Protein AF-0000000084353943 (afdb_homodimer)

Solvent-accessible surface area (backbone atoms only — not comparable to full-atom values): 25117 Å² total; per-residue (Å²): 140,75,38,39,34,37,37,43,42,29,21,32,63,48,77,55,89,96,40,76,47,73,42,32,55,53,31,64,50,74,40,44,69,46,35,36,35,33,40,30,44,60,91,87,19,33,60,69,60,51,50,30,36,75,54,54,73,41,78,64,70,38,55,40,37,30,52,70,79,37,76,50,62,83,53,51,70,68,56,35,47,50,44,38,57,49,38,38,16,58,33,43,53,64,55,50,64,56,63,92,35,26,48,52,49,53,29,47,53,57,34,46,74,77,35,78,88,43,75,65,51,54,51,49,44,52,49,39,33,43,76,61,70,32,58,93,40,38,81,32,36,51,88,76,46,52,71,62,53,41,39,42,50,26,51,38,42,25,48,56,55,61,29,54,31,36,43,26,44,31,62,39,74,84,43,55,70,69,54,24,47,53,49,51,50,50,50,45,49,52,28,53,75,65,58,18,18,35,40,34,36,39,76,61,70,89,53,51,85,76,32,76,43,63,35,36,33,52,85,15,32,69,47,64,78,70,76,73,70,79,75,77,70,78,81,127,140,76,38,40,34,36,36,44,43,30,20,31,64,46,75,56,90,94,43,75,46,74,43,33,54,52,28,64,51,73,39,44,68,46,34,36,33,33,40,31,43,60,90,88,17,33,61,68,60,49,49,31,38,76,54,52,72,40,78,64,70,39,56,41,37,30,51,71,80,38,76,50,60,82,53,50,72,70,56,35,48,50,45,37,56,48,36,37,17,58,35,43,52,63,52,50,63,56,62,90,36,28,47,52,52,54,30,49,54,57,33,46,74,76,35,76,85,44,74,65,51,53,52,50,43,52,49,39,34,45,75,60,71,32,58,96,40,39,80,34,36,50,90,76,46,53,70,62,52,41,38,40,48,26,52,39,40,24,48,56,54,61,29,55,32,37,42,27,45,31,62,40,74,85,42,54,69,69,53,24,47,50,50,53,51,50,49,45,49,53,28,54,76,66,59,19,18,34,41,35,37,38,74,59,70,89,53,52,84,74,34,77,43,62,35,36,34,52,85,15,31,67,46,63,78,71,76,75,71,78,74,77,64,76,79,126

Foldseek 3Di:
DAFQKWWFQFWAWDDDPPDIDILAGGETDTHHFLFEEEEAEDPSLCLVVVLCCRLLNDATPDTWMDHRRRTCNPPDPVVSVVCNLAAEFEAEQQLPADQVAFLLRSQQVSVVVPDDRDPVLSVLLCVLCVLLPNNVRRGPGPVVDDLLRSLSSSLSSRPSNPHQEYEYEASCVPHDDVSSLSSLLSSSVVSNVSRHYYYYYHNDPSNRVSGPAYWYGGNNYIDGPPPPPPPPDPPD/DAFQKWWFQFWAWDDDPPDIDILAGGETDTHHFLFEEEEAEDPSLCLVVVLCCRLLNDATPDTWMDHRRRTCNPPDPVVSVVCNLQAEFEAEQQLPADQVAFLLRRQQVSVVSPDDDDPVLSVLLCVLCVLLPNNVRRGPGPVVDDLLRSLSSSLSSRPSNPHQEYEYEASCVPHDDVSSLSSLLSSSVVSNVSRHYYYYYHNDPSNRVSGPAYWYGGNNYIDGPPPPPPPPPPDD

pLDDT: mean 89.92, std 12.71, range [26.61, 98.19]

Radius of gyration: 25.13 Å; Cα contacts (8 Å, |Δi|>4): 933; chains: 2; bounding box: 46×118×63 Å

Secondary structure (DSSP, 8-state):
--EEEEEEEEEEEEEETTEEEEEEEEEEEEEETT-EEEEE--TTSSHHHHHHHHTTSS--SEEEEEETTEE-TT--HHHHHHHHHHHEEEE-SS----TTS-HHHHHHHHHHHHS---HHHHHHHHHHHHHTT-GGGTT--GGG--HHHHHHHHHHHHHTT--SEEEEESTTTTS-HHHHHHHHHHHHHHHHHTT-EEEEEES-GGGGGGSSEEEEEETTEEEE------------/--EEEEEEEEEEEEEETTEEEEEEEEEEEEEETT-EEEEE--TTSSHHHHHHHHTTSS--SEEEEEETTEE-TT--HHHHHHHHHHHEEEE-SS----TTS-HHHHHHHHHHHHS---HHHHHHHHHHHHHTT-GGGTT--GGGS-HHHHHHHHHHHHHTT--SEEEEESTTTTS-HHHHHHHHHHHHHHHHHTT-EEEEEES-GGGGGGSSEEEEEETTEEEE------------

Nearest PDB structures (foldseek):
  5lj9-assembly3_C  TM=9.330E-01  e=2.100E-26  Escherichia coli K-12
  5lil-assembly1_B  TM=8.634E-01  e=3.537E-27  Aggregatibacter actinomycetemcomitans
  5lj7-assembly1_B  TM=8.602E-01  e=9.147E-27  Aggregatibacter actinomycetemcomitans
  7v8i-assembly1_F  TM=8.906E-01  e=1.341E-24  Escherichia coli K-12
  7tch-assembly1_C  TM=8.650E-01  e=1.071E-23  Bacillus subtilis subsp. subtilis str. 168

Structure (mmCIF, N/CA/C/O backbone):
data_AF-0000000084353943-model_v1
#
loop_
_entity.id
_entity.type
_entity.pdbx_description
1 polymer 'Putative hemin import ATP-binding protein HrtA'
#
loop_
_atom_site.group_PDB
_atom_site.id
_atom_site.type_symbol
_atom_site.label_atom_id
_atom_site.label_alt_id
_atom_site.label_comp_id
_atom_site.label_asym_id
_atom_site.label_entity_id
_atom_site.label_seq_id
_atom_site.pdbx_PDB_ins_code
_atom_site.Cartn_x
_atom_site.Cartn_y
_atom_site.Cartn_z
_atom_site.occupancy
_atom_site.B_iso_or_equiv
_atom_site.auth_seq_id
_atom_site.auth_comp_id
_atom_site.auth_asym_id
_atom_site.auth_atom_id
_atom_site.pdbx_PDB_model_num
ATOM 1 N N . MET A 1 1 ? -10.211 31.922 15.648 1 47.41 1 MET A N 1
ATOM 2 C CA . MET A 1 1 ? -10.586 30.672 16.281 1 47.41 1 MET A CA 1
ATOM 3 C C . MET A 1 1 ? -10.781 29.578 15.234 1 47.41 1 MET A C 1
ATOM 5 O O . MET A 1 1 ? -11.367 28.531 15.531 1 47.41 1 MET A O 1
ATOM 9 N N . ASN A 1 2 ? -10.555 29.875 13.844 1 66.56 2 ASN A N 1
ATOM 10 C CA . ASN A 1 2 ? -11.023 29.281 12.594 1 66.56 2 ASN A CA 1
ATOM 11 C C . ASN A 1 2 ? -10.023 28.281 12.039 1 66.56 2 ASN A C 1
ATOM 13 O O . ASN A 1 2 ? -10.023 28 10.836 1 66.56 2 ASN A O 1
ATOM 17 N N . GLY A 1 3 ? -9.172 27.641 12.891 1 87.38 3 GLY A N 1
ATOM 18 C CA . GLY A 1 3 ? -8.156 26.766 12.297 1 87.38 3 GLY A CA 1
ATOM 19 C C . GLY A 1 3 ? -8.648 25.344 12.078 1 87.38 3 GLY A C 1
ATOM 20 O O . GLY A 1 3 ? -9.523 24.875 12.797 1 87.38 3 GLY A O 1
ATOM 21 N N . ILE A 1 4 ? -8.156 24.75 11.055 1 94.31 4 ILE A N 1
ATOM 22 C CA . ILE A 1 4 ? -8.539 23.375 10.734 1 94.31 4 ILE A CA 1
ATOM 23 C C . ILE A 1 4 ? -7.824 22.422 11.688 1 94.31 4 ILE A C 1
ATOM 25 O O . ILE A 1 4 ? -8.398 21.406 12.094 1 94.31 4 ILE A O 1
ATOM 29 N N . ILE A 1 5 ? -6.566 22.75 12.094 1 96.88 5 ILE A N 1
ATOM 30 C CA . ILE A 1 5 ? -5.805 22 13.086 1 96.88 5 ILE A CA 1
ATOM 31 C C . ILE A 1 5 ? -5.207 22.969 14.109 1 96.88 5 ILE A C 1
ATOM 33 O O . ILE A 1 5 ? -4.594 23.969 13.742 1 96.88 5 ILE A O 1
ATOM 37 N N . LYS A 1 6 ? -5.461 22.656 15.383 1 97.12 6 LYS A N 1
ATOM 38 C CA . LYS A 1 6 ? -4.875 23.438 16.469 1 97.12 6 LYS A CA 1
ATOM 39 C C . LYS A 1 6 ? -4.207 22.531 17.5 1 97.12 6 LYS A C 1
ATOM 41 O O . LYS A 1 6 ? -4.84 21.609 18.047 1 97.12 6 LYS A O 1
ATOM 46 N N . LEU A 1 7 ? -2.967 22.719 17.688 1 97.12 7 LEU A N 1
ATOM 47 C CA . LEU A 1 7 ? -2.188 22.031 18.703 1 97.12 7 LEU A CA 1
ATOM 48 C C . LEU A 1 7 ? -1.802 23 19.828 1 97.12 7 LEU A C 1
ATOM 50 O O . LEU A 1 7 ? -1.295 24.094 19.578 1 97.12 7 LEU A O 1
ATOM 54 N N . ASP A 1 8 ? -2.111 22.594 20.984 1 97.25 8 ASP A N 1
ATOM 55 C CA . ASP A 1 8 ? -1.779 23.406 22.156 1 97.25 8 ASP A CA 1
ATOM 56 C C . ASP A 1 8 ? -0.89 22.625 23.125 1 97.25 8 ASP A C 1
ATOM 58 O O . ASP A 1 8 ? -1.362 21.734 23.828 1 97.25 8 ASP A O 1
ATOM 62 N N . ASN A 1 9 ? 0.376 23.016 23.172 1 97.62 9 ASN A N 1
ATOM 63 C CA . ASN A 1 9 ? 1.368 22.469 24.094 1 97.62 9 ASN A CA 1
ATOM 64 C C . ASN A 1 9 ? 1.427 20.953 24.016 1 97.62 9 ASN A C 1
ATOM 66 O O . ASN A 1 9 ? 1.365 20.266 25.031 1 97.62 9 ASN A O 1
ATOM 70 N N . ILE A 1 10 ? 1.582 20.453 22.859 1 97.62 10 ILE A N 1
ATOM 71 C CA . ILE A 1 10 ? 1.599 19.016 22.609 1 97.62 10 ILE A CA 1
ATOM 72 C C . ILE A 1 10 ? 2.961 18.438 23 1 97.62 10 ILE A C 1
ATOM 74 O O . ILE A 1 10 ? 3.998 18.938 22.547 1 97.62 10 ILE A O 1
ATOM 78 N N . SER A 1 11 ? 2.922 17.484 23.844 1 97.75 11 SER A N 1
ATOM 79 C CA . SER A 1 11 ? 4.117 16.703 24.172 1 97.75 11 SER A CA 1
ATOM 80 C C . SER A 1 11 ? 3.908 15.219 23.891 1 97.75 11 SER A C 1
ATOM 82 O O . SER A 1 11 ? 2.781 14.727 23.938 1 97.75 11 SER A O 1
ATOM 84 N N . LYS A 1 12 ? 4.957 14.555 23.531 1 96.62 12 LYS A N 1
ATOM 85 C CA . LYS A 1 12 ? 4.906 13.109 23.328 1 96.62 12 LYS A CA 1
ATOM 86 C C . LYS A 1 12 ? 6.137 12.43 23.906 1 96.62 12 LYS A C 1
ATOM 88 O O . LYS A 1 12 ? 7.266 12.766 23.562 1 96.62 12 LYS A O 1
ATOM 93 N N . VAL A 1 13 ? 5.855 11.531 24.781 1 95.56 13 VAL A N 1
ATOM 94 C CA . VAL A 1 13 ? 6.895 10.742 25.438 1 95.56 13 VAL A CA 1
ATOM 95 C C . VAL A 1 13 ? 6.699 9.266 25.109 1 95.56 13 VAL A C 1
ATOM 97 O O . VAL A 1 13 ? 5.582 8.742 25.188 1 95.56 13 VAL A O 1
ATOM 100 N N . PHE A 1 14 ? 7.746 8.641 24.594 1 91.25 14 PHE A N 1
ATOM 101 C CA . PHE A 1 14 ? 7.727 7.199 24.375 1 91.25 14 PHE A CA 1
ATOM 102 C C . PHE A 1 14 ? 8.508 6.48 25.469 1 91.25 14 PHE A C 1
ATOM 104 O O . PHE A 1 14 ? 9.562 6.957 25.906 1 91.25 14 PHE A O 1
ATOM 111 N N . LEU A 1 15 ? 7.934 5.375 25.859 1 86.75 15 LEU A N 1
ATOM 112 C CA . LEU A 1 15 ? 8.625 4.559 26.844 1 86.75 15 LEU A CA 1
ATOM 113 C C . LEU A 1 15 ? 9.43 3.451 26.172 1 86.75 15 LEU A C 1
ATOM 115 O O . LEU A 1 15 ? 8.938 2.801 25.25 1 86.75 15 LEU A O 1
ATOM 119 N N . ASP A 1 16 ? 10.641 3.396 26.234 1 80.88 16 ASP A N 1
ATOM 120 C CA . ASP A 1 16 ? 11.523 2.328 25.781 1 80.88 16 ASP A CA 1
ATOM 121 C C . ASP A 1 16 ? 12.148 1.587 26.953 1 80.88 16 ASP A C 1
ATOM 123 O O . ASP A 1 16 ? 13.219 1.97 27.438 1 80.88 16 ASP A O 1
ATOM 127 N N . GLY A 1 17 ? 11.586 0.395 27.312 1 79.44 17 GLY A N 1
ATOM 128 C CA . GLY A 1 17 ? 12.031 -0.267 28.531 1 79.44 17 GLY A CA 1
ATOM 129 C C . GLY A 1 17 ? 11.977 0.627 29.75 1 79.44 17 GLY A C 1
ATOM 130 O O . GLY A 1 17 ? 10.914 1.145 30.094 1 79.44 17 GLY A O 1
ATOM 131 N N . ASP A 1 18 ? 13.117 0.86 30.344 1 81.88 18 ASP A N 1
ATOM 132 C CA . ASP A 1 18 ? 13.219 1.665 31.562 1 81.88 18 ASP A CA 1
ATOM 133 C C . ASP A 1 18 ? 13.531 3.123 31.234 1 81.88 18 ASP A C 1
ATOM 135 O O . ASP A 1 18 ? 13.664 3.955 32.125 1 81.88 18 ASP A O 1
ATOM 139 N N . ARG A 1 19 ? 13.602 3.395 29.953 1 87.94 19 ARG A N 1
ATOM 140 C CA . ARG A 1 19 ? 13.93 4.758 29.562 1 87.94 19 ARG A CA 1
ATOM 141 C C . ARG A 1 19 ? 12.75 5.422 28.859 1 87.94 19 ARG A C 1
ATOM 143 O O . ARG A 1 19 ? 11.953 4.75 28.203 1 87.94 19 ARG A O 1
ATOM 150 N N . SER A 1 20 ? 12.57 6.742 29.266 1 91.62 20 SER A N 1
ATOM 151 C CA . SER A 1 20 ? 11.555 7.559 28.609 1 91.62 20 SER A CA 1
ATOM 152 C C . SER A 1 20 ? 12.203 8.594 27.688 1 91.62 20 SER A C 1
ATOM 154 O O . SER A 1 20 ? 13.219 9.195 28.047 1 91.62 20 SER A O 1
ATOM 156 N N . VAL A 1 21 ? 11.766 8.758 26.438 1 91.81 21 VAL A N 1
ATOM 157 C CA . VAL A 1 21 ? 12.273 9.734 25.484 1 91.81 21 VAL A CA 1
ATOM 158 C C . VAL A 1 21 ? 11.156 10.703 25.094 1 91.81 21 VAL A C 1
ATOM 160 O O . VAL A 1 21 ? 10.109 10.289 24.594 1 91.81 21 VAL A O 1
ATOM 163 N N . GLU A 1 22 ? 11.406 11.922 25.406 1 95.06 22 GLU A N 1
ATOM 164 C CA . GLU A 1 22 ? 10.461 12.961 25 1 95.06 22 GLU A CA 1
ATOM 165 C C . GLU A 1 22 ? 10.758 13.453 23.594 1 95.06 22 GLU A C 1
ATOM 167 O O . GLU A 1 22 ? 11.75 14.148 23.359 1 95.06 22 GLU A O 1
ATOM 172 N N . VAL A 1 23 ? 9.898 13.195 22.688 1 95.81 23 VAL A N 1
ATOM 173 C CA . VAL A 1 23 ? 10.125 13.461 21.281 1 95.81 23 VAL A CA 1
ATOM 174 C C . VAL A 1 23 ? 9.57 14.836 20.922 1 95.81 23 VAL A C 1
ATOM 176 O O . VAL A 1 23 ? 10.172 15.562 20.109 1 95.81 23 VAL A O 1
ATOM 179 N N . LEU A 1 24 ? 8.438 15.164 21.422 1 97.69 24 LEU A N 1
ATOM 180 C CA . LEU A 1 24 ? 7.836 16.484 21.266 1 97.69 24 LEU A CA 1
ATOM 181 C C . LEU A 1 24 ? 7.73 17.203 22.594 1 97.69 24 LEU A C 1
ATOM 183 O O . LEU A 1 24 ? 7.316 16.609 23.594 1 97.69 24 LEU A O 1
ATOM 187 N N . LYS A 1 25 ? 8.102 18.469 22.594 1 97.5 25 LYS A N 1
ATOM 188 C CA . LYS A 1 25 ? 8.188 19.25 23.828 1 97.5 25 LYS A CA 1
ATOM 189 C C . LYS A 1 25 ? 7.312 20.5 23.734 1 97.5 25 LYS A C 1
ATOM 191 O O . LYS A 1 25 ? 7.785 21.578 23.359 1 97.5 25 LYS A O 1
ATOM 196 N N . SER A 1 26 ? 6.109 20.359 24.125 1 96.88 26 SER A N 1
ATOM 197 C CA . SER A 1 26 ? 5.156 21.453 24.266 1 96.88 26 SER A CA 1
ATOM 198 C C . SER A 1 26 ? 5.012 22.219 22.953 1 96.88 26 SER A C 1
ATOM 200 O O . SER A 1 26 ? 5.164 23.438 22.922 1 96.88 26 SER A O 1
ATOM 202 N N . VAL A 1 27 ? 4.746 21.531 21.906 1 97.19 27 VAL A N 1
ATOM 203 C CA . VAL A 1 27 ? 4.613 22.109 20.578 1 97.19 27 VAL A CA 1
ATOM 204 C C . VAL A 1 27 ? 3.221 22.719 20.422 1 97.19 27 VAL A C 1
ATOM 206 O O . VAL A 1 27 ? 2.215 22.062 20.703 1 97.19 27 VAL A O 1
ATOM 209 N N . SER A 1 28 ? 3.188 24.016 20.016 1 96.62 28 SER A N 1
ATOM 210 C CA . SER A 1 28 ? 1.934 24.688 19.703 1 96.62 28 SER A CA 1
ATOM 211 C C . SER A 1 28 ? 1.951 25.25 18.281 1 96.62 28 SER A C 1
ATOM 213 O O . SER A 1 28 ? 2.963 25.797 17.828 1 96.62 28 SER A O 1
ATOM 215 N N . MET A 1 29 ? 0.838 25 17.609 1 95.25 29 MET A N 1
ATOM 216 C CA . MET A 1 29 ? 0.703 25.531 16.266 1 95.25 29 MET A CA 1
ATOM 217 C C . MET A 1 29 ? -0.751 25.5 15.805 1 95.25 29 MET A C 1
ATOM 219 O O . MET A 1 29 ? -1.581 24.828 16.422 1 95.25 29 MET A O 1
ATOM 223 N N . GLU A 1 30 ? -0.946 26.25 14.758 1 95.44 30 GLU A N 1
ATOM 224 C CA . GLU A 1 30 ? -2.271 26.281 14.141 1 95.44 30 GLU A CA 1
ATOM 225 C C . GLU A 1 30 ? -2.178 26.297 12.617 1 95.44 30 GLU A C 1
ATOM 227 O O . GLU A 1 30 ? -1.309 26.953 12.047 1 95.44 30 GLU A O 1
ATOM 232 N N . ILE A 1 31 ? -2.998 25.469 12.023 1 96.31 31 ILE A N 1
ATOM 233 C CA . ILE A 1 31 ? -3.164 25.484 10.578 1 96.31 31 ILE A CA 1
ATOM 234 C C . ILE A 1 31 ? -4.516 26.109 10.219 1 96.31 31 ILE A C 1
ATOM 236 O O . ILE A 1 31 ? -5.562 25.594 10.633 1 96.31 31 ILE A O 1
ATOM 240 N N . LYS A 1 32 ? -4.484 27.125 9.414 1 94.31 32 LYS A N 1
ATOM 241 C CA . LYS A 1 32 ? -5.711 27.812 9 1 94.31 32 LYS A CA 1
ATOM 242 C C . LYS A 1 32 ? -6.316 27.141 7.766 1 94.31 32 LYS A C 1
ATOM 244 O O . LYS A 1 32 ? -5.629 26.422 7.047 1 94.31 32 LYS A O 1
ATOM 249 N N . ARG A 1 33 ? -7.59 27.391 7.59 1 92.56 33 ARG A N 1
ATOM 250 C CA . ARG A 1 33 ? -8.242 26.906 6.375 1 92.56 33 ARG A CA 1
ATOM 251 C C . ARG A 1 33 ? -7.586 27.5 5.129 1 92.56 33 ARG A C 1
ATOM 253 O O . ARG A 1 33 ? -7.273 28.688 5.094 1 92.56 33 ARG A O 1
ATOM 260 N N . GLY A 1 34 ? -7.336 26.641 4.176 1 93.75 34 GLY A N 1
ATOM 261 C CA . GLY A 1 34 ? -6.77 27.094 2.914 1 93.75 34 GLY A CA 1
ATOM 262 C C . GLY A 1 34 ? -5.262 27.266 2.963 1 93.75 34 GLY A C 1
ATOM 263 O O . GLY A 1 34 ? -4.641 27.641 1.967 1 93.75 34 GLY A O 1
ATOM 264 N N . GLU A 1 35 ? -4.715 26.922 4.051 1 96.12 35 GLU A N 1
ATOM 265 C CA . GLU A 1 35 ? -3.281 27.141 4.238 1 96.12 35 GLU A CA 1
ATOM 266 C C . GLU A 1 35 ? -2.48 25.891 3.889 1 96.12 35 GLU A C 1
ATOM 268 O O . GLU A 1 35 ? -2.895 24.781 4.207 1 96.12 35 GLU A O 1
ATOM 273 N N . PHE A 1 36 ? -1.392 26.109 3.168 1 97.94 36 PHE A N 1
ATOM 274 C CA . PHE A 1 36 ? -0.398 25.078 2.914 1 97.94 36 PHE A CA 1
ATOM 275 C C . PHE A 1 36 ? 0.886 25.359 3.686 1 97.94 36 PHE A C 1
ATOM 277 O O . PHE A 1 36 ? 1.635 26.281 3.344 1 97.94 36 PHE A O 1
ATOM 284 N N . VAL A 1 37 ? 1.144 24.5 4.699 1 97.44 37 VAL A N 1
ATOM 285 C CA . VAL A 1 37 ? 2.236 24.75 5.633 1 97.44 37 VAL A CA 1
ATOM 286 C C . VAL A 1 37 ? 3.287 23.656 5.508 1 97.44 37 VAL A C 1
ATOM 288 O O . VAL A 1 37 ? 2.947 22.469 5.406 1 97.44 37 VAL A O 1
ATOM 291 N N . ALA A 1 38 ? 4.52 24.031 5.539 1 97.44 38 ALA A N 1
ATOM 292 C CA . ALA A 1 38 ? 5.621 23.062 5.613 1 97.44 38 ALA A CA 1
ATOM 293 C C . ALA A 1 38 ? 6.211 23.016 7.02 1 97.44 38 ALA A C 1
ATOM 295 O O . ALA A 1 38 ? 6.359 24.062 7.672 1 97.44 38 ALA A O 1
ATOM 296 N N . ILE A 1 39 ? 6.469 21.891 7.477 1 96.75 39 ILE A N 1
ATOM 297 C CA . ILE A 1 39 ? 7.246 21.656 8.695 1 96.75 39 ILE A CA 1
ATOM 298 C C . ILE A 1 39 ? 8.594 21.047 8.336 1 96.75 39 ILE A C 1
ATOM 300 O O . ILE A 1 39 ? 8.648 19.938 7.793 1 96.75 39 ILE A O 1
ATOM 304 N N . VAL A 1 40 ? 9.625 21.719 8.719 1 96 40 VAL A N 1
ATOM 305 C CA . VAL A 1 40 ? 10.977 21.312 8.336 1 96 40 VAL A CA 1
ATOM 306 C C . VAL A 1 40 ? 11.789 20.984 9.578 1 96 40 VAL A C 1
ATOM 308 O O . VAL A 1 40 ? 11.562 21.562 10.648 1 96 40 VAL A O 1
ATOM 311 N N . GLY A 1 41 ? 12.695 20.062 9.438 1 91.88 41 GLY A N 1
ATOM 312 C CA . GLY A 1 41 ? 13.586 19.672 10.523 1 91.88 41 GLY A CA 1
ATOM 313 C C . GLY A 1 41 ? 14.453 18.484 10.188 1 91.88 41 GLY A C 1
ATOM 314 O O . GLY A 1 41 ? 14.188 17.766 9.219 1 91.88 41 GLY A O 1
ATOM 315 N N . PRO A 1 42 ? 15.445 18.297 10.953 1 89.44 42 PRO A N 1
ATOM 316 C CA . PRO A 1 42 ? 16.344 17.156 10.695 1 89.44 42 PRO A CA 1
ATOM 317 C C . PRO A 1 42 ? 15.68 15.82 11.008 1 89.44 42 PRO A C 1
ATOM 319 O O . PRO A 1 42 ? 14.594 15.773 11.586 1 89.44 42 PRO A O 1
ATOM 322 N N . SER A 1 43 ? 16.297 14.781 10.461 1 87.31 43 SER A N 1
ATOM 323 C CA . SER A 1 43 ? 15.82 13.438 10.781 1 87.31 43 SER A CA 1
ATOM 324 C C . SER A 1 43 ? 15.781 13.211 12.289 1 87.31 43 SER A C 1
ATOM 326 O O . SER A 1 43 ? 16.703 13.609 13.008 1 87.31 43 SER A O 1
ATOM 328 N N . GLY A 1 44 ? 14.734 12.68 12.766 1 87.12 44 GLY A N 1
ATOM 329 C CA . GLY A 1 44 ? 14.617 12.359 14.172 1 87.12 44 GLY A CA 1
ATOM 330 C C . GLY A 1 44 ? 14.109 13.516 15.016 1 87.12 44 GLY A C 1
ATOM 331 O O . GLY A 1 44 ? 14 13.406 16.234 1 87.12 44 GLY A O 1
ATOM 332 N N . SER A 1 45 ? 13.695 14.562 14.406 1 91.06 45 SER A N 1
ATOM 333 C CA . SER A 1 45 ? 13.297 15.75 15.164 1 91.06 45 SER A CA 1
ATOM 334 C C . SER A 1 45 ? 11.875 15.617 15.703 1 91.06 45 SER A C 1
ATOM 336 O O . SER A 1 45 ? 11.453 16.406 16.547 1 91.06 45 SER A O 1
ATOM 338 N N . GLY A 1 46 ? 11.133 14.656 15.203 1 93 46 GLY A N 1
ATOM 339 C CA . GLY A 1 46 ? 9.773 14.445 15.672 1 93 46 GLY A CA 1
ATOM 340 C C . GLY A 1 46 ? 8.719 14.82 14.648 1 93 46 GLY A C 1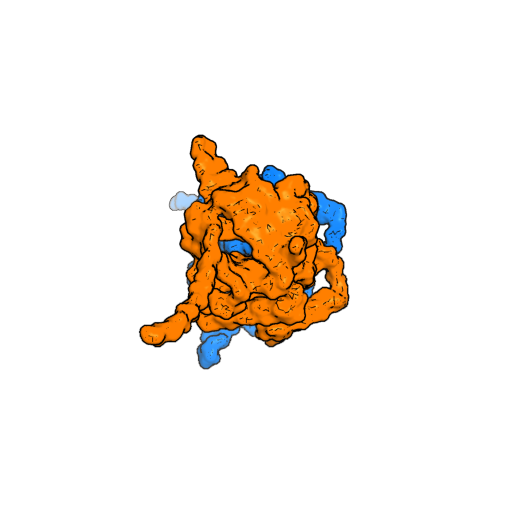
ATOM 341 O O . GLY A 1 46 ? 7.527 14.82 14.953 1 93 46 GLY A O 1
ATOM 342 N N . LYS A 1 47 ? 9.109 15.109 13.438 1 93.94 47 LYS A N 1
ATOM 343 C CA . LYS A 1 47 ? 8.195 15.562 12.398 1 93.94 47 LYS A CA 1
ATOM 344 C C . LYS A 1 47 ? 7.105 14.523 12.141 1 93.94 47 LYS A C 1
ATOM 346 O O . LYS A 1 47 ? 5.918 14.852 12.109 1 93.94 47 LYS A O 1
ATOM 351 N N . SER A 1 48 ? 7.586 13.266 11.953 1 91.88 48 SER A N 1
ATOM 352 C CA . SER A 1 48 ? 6.617 12.211 11.68 1 91.88 48 SER A CA 1
ATOM 353 C C . SER A 1 48 ? 5.707 11.969 12.875 1 91.88 48 SER A C 1
ATOM 355 O O . SER A 1 48 ? 4.516 11.688 12.711 1 91.88 48 SER A O 1
ATOM 357 N N . THR A 1 49 ? 6.215 12.039 14.102 1 93.75 49 THR A N 1
ATOM 358 C CA . THR A 1 49 ? 5.414 11.93 15.312 1 93.75 49 THR A CA 1
ATOM 359 C C . THR A 1 49 ? 4.363 13.031 15.375 1 93.75 49 THR A C 1
ATOM 361 O O . THR A 1 49 ? 3.188 12.766 15.641 1 93.75 49 THR A O 1
ATOM 364 N N . LEU A 1 50 ? 4.828 14.227 15.062 1 96.44 50 LEU A N 1
ATOM 365 C CA . LEU A 1 50 ? 3.916 15.359 15.055 1 96.44 50 LEU A CA 1
ATOM 366 C C . LEU A 1 50 ? 2.826 15.18 14.008 1 96.44 50 LEU A C 1
ATOM 368 O O . LEU A 1 50 ? 1.644 15.383 14.289 1 96.44 50 LEU A O 1
ATOM 372 N N . LEU A 1 51 ? 3.203 14.773 12.812 1 95.94 51 LEU A N 1
ATOM 373 C CA . LEU A 1 51 ? 2.246 14.547 11.734 1 95.94 51 LEU A CA 1
ATOM 374 C C . LEU A 1 51 ? 1.241 13.461 12.117 1 95.94 51 LEU A C 1
ATOM 376 O O . LEU A 1 51 ? 0.05 13.578 11.82 1 95.94 51 LEU A O 1
ATOM 380 N N . SER A 1 52 ? 1.703 12.461 12.758 1 94 52 SER A N 1
ATOM 381 C CA . SER A 1 52 ? 0.828 11.383 13.203 1 94 52 SER A CA 1
ATOM 382 C C . SER A 1 52 ? -0.186 11.875 14.227 1 94 52 SER A C 1
ATOM 384 O O . SER A 1 52 ? -1.334 11.422 14.234 1 94 52 SER A O 1
ATOM 386 N N . ILE A 1 53 ? 0.229 12.719 15.086 1 95.06 53 ILE A N 1
ATOM 387 C CA . ILE A 1 53 ? -0.673 13.305 16.078 1 95.06 53 ILE A CA 1
ATOM 388 C C . ILE A 1 53 ? -1.702 14.188 15.375 1 95.06 53 ILE A C 1
ATOM 390 O O . ILE A 1 53 ? -2.904 14.078 15.625 1 95.06 53 ILE A O 1
ATOM 394 N N . MET A 1 54 ? -1.231 14.984 14.422 1 96.12 54 MET A N 1
ATOM 395 C CA . MET A 1 54 ? -2.133 15.82 13.641 1 96.12 54 MET A CA 1
ATOM 396 C C . MET A 1 54 ? -3.135 14.977 12.867 1 96.12 54 MET A C 1
ATOM 398 O O . MET A 1 54 ? -4.27 15.398 12.633 1 96.12 54 MET A O 1
ATOM 402 N N . GLY A 1 55 ? -2.686 13.844 12.5 1 95.19 55 GLY A N 1
ATOM 403 C CA . GLY A 1 55 ? -3.502 12.953 11.688 1 95.19 55 GLY A CA 1
ATOM 404 C C . GLY A 1 55 ? -4.395 12.047 12.516 1 95.19 55 GLY A C 1
ATOM 405 O O . GLY A 1 55 ? -5.039 11.148 11.984 1 95.19 55 GLY A O 1
ATOM 406 N N . ALA A 1 56 ? -4.332 12.203 13.844 1 94 56 ALA A N 1
ATOM 407 C CA . ALA A 1 56 ? -5.125 11.383 14.75 1 94 56 ALA A CA 1
ATOM 408 C C . ALA A 1 56 ? -4.691 9.922 14.695 1 94 56 ALA A C 1
ATOM 410 O O . ALA A 1 56 ? -5.516 9.016 14.852 1 94 56 ALA A O 1
ATOM 411 N N . LEU A 1 57 ? -3.516 9.711 14.367 1 91.31 57 LEU A N 1
ATOM 412 C CA . LEU A 1 57 ? -2.947 8.367 14.336 1 91.31 57 LEU A CA 1
ATOM 413 C C . LEU A 1 57 ? -2.211 8.055 15.633 1 91.31 57 LEU A C 1
ATOM 415 O O . LEU A 1 57 ? -1.955 6.887 15.938 1 91.31 57 LEU A O 1
ATOM 419 N N . LEU A 1 58 ? -1.824 9.047 16.328 1 90.44 58 LEU A N 1
ATOM 420 C CA . LEU A 1 58 ? -1.106 8.945 17.594 1 90.44 58 LEU A CA 1
ATOM 421 C C . LEU A 1 58 ? -1.669 9.93 18.609 1 90.44 58 LEU A C 1
ATOM 423 O O . LEU A 1 58 ? -1.97 11.07 18.281 1 90.44 58 LEU A O 1
ATOM 427 N N . THR A 1 59 ? -1.812 9.453 19.812 1 92.19 59 THR A N 1
ATOM 428 C CA . THR A 1 59 ? -2.275 10.32 20.891 1 92.19 59 THR A CA 1
ATOM 429 C C . THR A 1 59 ? -1.096 10.961 21.625 1 92.19 59 THR A C 1
ATOM 431 O O . THR A 1 59 ? -0.128 10.281 21.969 1 92.19 59 THR A O 1
ATOM 434 N N . PRO A 1 60 ? -1.183 12.234 21.781 1 95.38 60 PRO A N 1
ATOM 435 C CA . PRO A 1 60 ? -0.097 12.883 22.531 1 95.38 60 PRO A CA 1
ATOM 436 C C . PRO A 1 60 ? -0.079 12.492 24 1 95.38 60 PRO A C 1
ATOM 438 O O . PRO A 1 60 ? -1.08 11.992 24.531 1 95.38 60 PRO A O 1
ATOM 441 N N . SER A 1 61 ? 1.102 12.695 24.641 1 95.62 61 SER A N 1
ATOM 442 C CA . SER A 1 61 ? 1.23 12.43 26.078 1 95.62 61 SER A CA 1
ATOM 443 C C . SER A 1 61 ? 0.595 13.531 26.906 1 95.62 61 SER A C 1
ATOM 445 O O . SER A 1 61 ? 0.057 13.273 27.984 1 95.62 61 SER A O 1
ATOM 447 N N . SER A 1 62 ? 0.691 14.695 26.391 1 96.88 62 SER A N 1
ATOM 448 C CA . SER A 1 62 ? 0.047 15.844 27.016 1 96.88 62 SER A CA 1
ATOM 449 C C . SER A 1 62 ? -0.262 16.938 26 1 96.88 62 SER A C 1
ATOM 451 O O . SER A 1 62 ? 0.191 16.875 24.844 1 96.88 62 SER A O 1
ATOM 453 N N . GLY A 1 63 ? -1.079 17.875 26.406 1 97.25 63 GLY A N 1
ATOM 454 C CA . GLY A 1 63 ? -1.54 18.938 25.516 1 97.25 63 GLY A CA 1
ATOM 455 C C . GLY A 1 63 ? -2.922 18.672 24.953 1 97.25 63 GLY A C 1
ATOM 456 O O . GLY A 1 63 ? -3.604 17.734 25.375 1 97.25 63 GLY A O 1
ATOM 457 N N . SER A 1 64 ? -3.299 19.625 24.062 1 96.88 64 SER A N 1
ATOM 458 C CA . SER A 1 64 ? -4.625 19.453 23.469 1 96.88 64 SER A CA 1
ATOM 459 C C . SER A 1 64 ? -4.586 19.672 21.953 1 96.88 64 SER A C 1
ATOM 461 O O . SER A 1 64 ? -3.727 20.391 21.453 1 96.88 64 SER A O 1
ATOM 463 N N . ILE A 1 65 ? -5.543 18.984 21.328 1 95.69 65 ILE A N 1
ATOM 464 C CA . ILE A 1 65 ? -5.605 19.016 19.875 1 95.69 65 ILE A CA 1
ATOM 465 C C . ILE A 1 65 ? -7.051 19.234 19.422 1 95.69 65 ILE A C 1
ATOM 467 O O . ILE A 1 65 ? -7.973 18.641 19.984 1 95.69 65 ILE A O 1
ATOM 471 N N . VAL A 1 66 ? -7.203 20.156 18.5 1 96.06 66 VAL A N 1
ATOM 472 C CA . VAL A 1 66 ? -8.484 20.391 17.844 1 96.06 66 VAL A CA 1
ATOM 473 C C . VAL A 1 66 ? -8.344 20.125 16.344 1 96.06 66 VAL A C 1
ATOM 475 O O . VAL A 1 66 ? -7.43 20.641 15.695 1 96.06 66 VAL A O 1
ATOM 478 N N . LEU A 1 67 ? -9.18 19.266 15.797 1 95.19 67 LEU A N 1
ATOM 479 C CA . LEU A 1 67 ? -9.219 18.922 14.375 1 95.19 67 LEU A CA 1
ATOM 480 C C . LEU A 1 67 ? -10.578 19.266 13.773 1 95.19 67 LEU A C 1
ATOM 482 O O . LEU A 1 67 ? -11.602 18.734 14.219 1 95.19 67 LEU A O 1
ATOM 486 N N . SER A 1 68 ? -10.531 20.125 12.812 1 93.75 68 SER A N 1
ATOM 487 C CA . SER A 1 68 ? -11.75 20.547 12.133 1 93.75 68 SER A CA 1
ATOM 488 C C . SER A 1 68 ? -12.812 20.984 13.133 1 93.75 68 SER A C 1
ATOM 490 O O . SER A 1 68 ? -13.961 20.547 13.07 1 93.75 68 SER A O 1
ATOM 492 N N . GLY A 1 69 ? -12.398 21.656 14.102 1 91.94 69 GLY A N 1
ATOM 493 C CA . GLY A 1 69 ? -13.312 22.266 15.055 1 91.94 69 GLY A CA 1
ATOM 494 C C . GLY A 1 69 ? -13.688 21.328 16.188 1 91.94 69 GLY A C 1
ATOM 495 O O . GLY A 1 69 ? -14.422 21.719 17.109 1 91.94 69 GLY A O 1
ATOM 496 N N . GLN A 1 70 ? -13.203 20.141 16.219 1 92.44 70 GLN A N 1
ATOM 497 C CA . GLN A 1 70 ? -13.508 19.172 17.25 1 92.44 70 GLN A CA 1
ATOM 498 C C . GLN A 1 70 ? -12.281 18.875 18.109 1 92.44 70 GLN A C 1
ATOM 500 O O . GLN A 1 70 ? -11.219 18.531 17.594 1 92.44 70 GLN A O 1
ATOM 505 N N . GLU A 1 71 ? -12.477 19.016 19.391 1 92.94 71 GLU A N 1
ATOM 506 C CA . GLU A 1 71 ? -11.391 18.625 20.281 1 92.94 71 GLU A CA 1
ATOM 507 C C . GLU A 1 71 ? -11.289 17.109 20.391 1 92.94 71 GLU A C 1
ATOM 509 O O . GLU A 1 71 ? -12.258 16.438 20.734 1 92.94 71 GLU A O 1
ATOM 514 N N . VAL A 1 72 ? -10.047 16.609 20.078 1 92.25 72 VAL A N 1
ATOM 515 C CA . VAL A 1 72 ? -9.922 15.164 20.031 1 92.25 72 VAL A CA 1
ATOM 516 C C . VAL A 1 72 ? -8.82 14.703 20.984 1 92.25 72 VAL A C 1
ATOM 518 O O . VAL A 1 72 ? -8.305 13.594 20.859 1 92.25 72 VAL A O 1
ATOM 521 N N . THR A 1 73 ? -8.438 15.477 21.953 1 88.69 73 THR A N 1
ATOM 522 C CA . THR A 1 73 ? -7.352 15.195 22.875 1 88.69 73 THR A CA 1
ATOM 523 C C . THR A 1 73 ? -7.559 13.859 23.578 1 88.69 73 THR A C 1
ATOM 525 O O . THR A 1 73 ? -6.633 13.047 23.672 1 88.69 73 THR A O 1
ATOM 528 N N . ASN A 1 74 ? -8.727 13.562 24.031 1 85.75 74 ASN A N 1
ATOM 529 C CA . ASN A 1 74 ? -9.062 12.328 24.734 1 85.75 74 ASN A CA 1
ATOM 530 C C . ASN A 1 74 ? -10.133 11.531 24 1 85.75 74 ASN A C 1
ATOM 532 O O . ASN A 1 74 ? -10.953 10.859 24.609 1 85.75 74 ASN A O 1
ATOM 536 N N . ALA A 1 75 ? -10.07 11.711 22.734 1 89.75 75 ALA A N 1
ATOM 537 C CA . ALA A 1 75 ? -11.102 11.039 21.938 1 89.75 75 ALA A CA 1
ATOM 538 C C . ALA A 1 75 ? -10.883 9.531 21.922 1 89.75 75 ALA A C 1
ATOM 540 O O . ALA A 1 75 ? -9.742 9.062 21.984 1 89.75 75 ALA A O 1
ATOM 541 N N . ARG A 1 76 ? -12.016 8.852 21.859 1 88 76 ARG A N 1
ATOM 542 C CA . ARG A 1 76 ? -11.977 7.402 21.734 1 88 76 ARG A CA 1
ATOM 543 C C . ARG A 1 76 ? -11.555 6.973 20.344 1 88 76 ARG A C 1
ATOM 545 O O . ARG A 1 76 ? -11.648 7.754 19.391 1 88 76 ARG A O 1
ATOM 552 N N . ALA A 1 77 ? -11.156 5.801 20.234 1 85.88 77 ALA A N 1
ATOM 553 C CA . ALA A 1 77 ? -10.664 5.242 18.984 1 85.88 77 ALA A CA 1
ATOM 554 C C . ALA A 1 77 ? -11.688 5.406 17.859 1 85.88 77 ALA A C 1
ATOM 556 O O . ALA A 1 77 ? -11.328 5.738 16.734 1 85.88 77 ALA A O 1
ATOM 557 N N . ARG A 1 78 ? -12.883 5.199 18.203 1 85.81 78 ARG A N 1
ATOM 558 C CA . ARG A 1 78 ? -13.945 5.285 17.203 1 85.81 78 ARG A CA 1
ATOM 559 C C . ARG A 1 78 ? -14.086 6.711 16.672 1 85.81 78 ARG A C 1
ATOM 561 O O . ARG A 1 78 ? -14.297 6.914 15.484 1 85.81 78 ARG A O 1
ATOM 568 N N . GLN A 1 79 ? -13.953 7.652 17.531 1 90.56 79 GLN A N 1
ATOM 569 C CA . GLN A 1 79 ? -14.039 9.055 17.141 1 90.56 79 GLN A CA 1
ATOM 570 C C . GLN A 1 79 ? -12.852 9.453 16.266 1 90.56 79 GLN A C 1
ATOM 572 O O . GLN A 1 79 ? -13.016 10.156 15.266 1 90.56 79 GLN A O 1
ATOM 577 N N . LEU A 1 80 ? -11.68 9.039 16.688 1 91.5 80 LEU A N 1
ATOM 578 C CA . LEU A 1 80 ? -10.477 9.32 15.898 1 91.5 80 LEU A CA 1
ATOM 579 C C . LEU A 1 80 ? -10.586 8.711 14.508 1 91.5 80 LEU A C 1
ATOM 581 O O . LEU A 1 80 ? -10.195 9.336 13.516 1 91.5 80 LEU A O 1
ATOM 585 N N . LYS A 1 81 ? -11.156 7.582 14.469 1 87.88 81 LYS A N 1
ATOM 586 C CA . LYS A 1 81 ? -11.367 6.906 13.188 1 87.88 81 LYS A CA 1
ATOM 587 C C . LYS A 1 81 ? -12.281 7.723 12.281 1 87.88 81 LYS A C 1
ATOM 589 O O . LYS A 1 81 ? -12.008 7.867 11.086 1 87.88 81 LYS A O 1
ATOM 594 N N . LYS A 1 82 ? -13.273 8.203 12.844 1 89.81 82 LYS A N 1
ATOM 595 C CA . LYS A 1 82 ? -14.227 9 12.078 1 89.81 82 LYS A CA 1
ATOM 596 C C . LYS A 1 82 ? -13.57 10.258 11.516 1 89.81 82 LYS A C 1
ATOM 598 O O . LYS A 1 82 ? -13.773 10.602 10.344 1 89.81 82 LYS A O 1
ATOM 603 N N . ILE A 1 83 ? -12.805 10.844 12.328 1 91.94 83 ILE A N 1
ATOM 604 C CA . ILE A 1 83 ? -12.133 12.062 11.898 1 91.94 83 ILE A CA 1
ATOM 605 C C . ILE A 1 83 ? -11.133 11.742 10.789 1 91.94 83 ILE A C 1
ATOM 607 O O . ILE A 1 83 ? -11.062 12.453 9.781 1 91.94 83 ILE A O 1
ATOM 611 N N . ARG A 1 84 ? -10.414 10.703 10.922 1 90.62 84 ARG A N 1
ATOM 612 C CA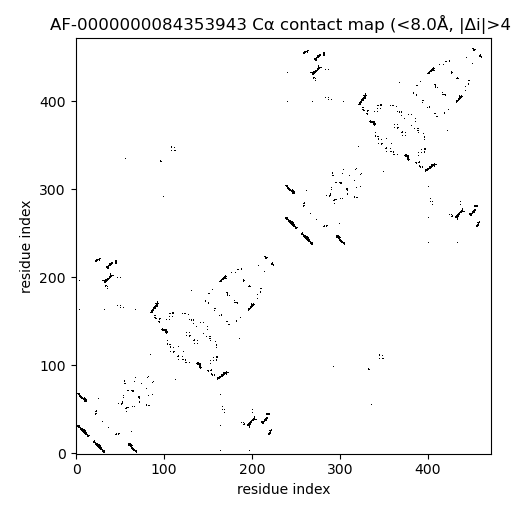 . ARG A 1 84 ? -9.445 10.281 9.922 1 90.62 84 ARG A CA 1
ATOM 613 C C . ARG A 1 84 ? -10.125 9.992 8.586 1 90.62 84 ARG A C 1
ATOM 615 O O . ARG A 1 84 ? -9.617 10.367 7.527 1 90.62 84 ARG A O 1
ATOM 622 N N . LYS A 1 85 ? -11.234 9.438 8.68 1 87.94 85 LYS A N 1
ATOM 623 C CA . LYS A 1 85 ? -11.93 8.977 7.48 1 87.94 85 LYS A CA 1
ATOM 624 C C . LYS A 1 85 ? -12.578 10.141 6.738 1 87.94 85 LYS A C 1
ATOM 626 O O . LYS A 1 85 ? -12.594 10.164 5.504 1 87.94 85 LYS A O 1
ATOM 631 N N . HIS A 1 86 ? -12.984 11.133 7.504 1 91 86 HIS A N 1
ATOM 632 C CA . HIS A 1 86 ? -13.852 12.125 6.879 1 91 86 HIS A CA 1
ATOM 633 C C . HIS A 1 86 ? -13.148 13.469 6.738 1 91 86 HIS A C 1
ATOM 635 O O . HIS A 1 86 ? -13.5 14.273 5.875 1 91 86 HIS A O 1
ATOM 641 N N . LYS A 1 87 ? -12.18 13.656 7.578 1 94.44 87 LYS A N 1
ATOM 642 C CA . LYS A 1 87 ? -11.688 15.031 7.652 1 94.44 87 LYS A CA 1
ATOM 643 C C . LYS A 1 87 ? -10.227 15.125 7.223 1 94.44 87 LYS A C 1
ATOM 645 O O . LYS A 1 87 ? -9.719 16.219 6.969 1 94.44 87 LYS A O 1
ATOM 650 N N . LEU A 1 88 ? -9.602 13.984 7.094 1 95.88 88 LEU A N 1
ATOM 651 C CA . LEU A 1 88 ? -8.164 14.023 6.84 1 95.88 88 LEU A CA 1
ATOM 652 C C . LEU A 1 88 ? -7.809 13.18 5.625 1 95.88 88 LEU A C 1
ATOM 654 O O . LEU A 1 88 ? -8.422 12.133 5.387 1 95.88 88 LEU A O 1
ATOM 658 N N . GLY A 1 89 ? -6.891 13.633 4.828 1 96.06 89 GLY A N 1
ATOM 659 C CA . GLY A 1 89 ? -6.215 12.875 3.785 1 96.06 89 GLY A CA 1
ATOM 660 C C . GLY A 1 89 ? -4.734 12.68 4.051 1 96.06 89 GLY A C 1
ATOM 661 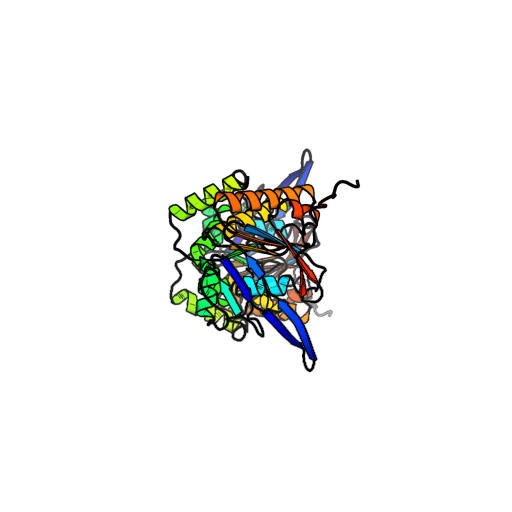O O . GLY A 1 89 ? -4.094 13.531 4.68 1 96.06 89 GLY A O 1
ATOM 662 N N . PHE A 1 90 ? -4.234 11.617 3.5 1 95.94 90 PHE A N 1
ATOM 663 C CA . PHE A 1 90 ? -2.852 11.281 3.824 1 95.94 90 PHE A CA 1
ATOM 664 C C . PHE A 1 90 ? -2.049 11.008 2.559 1 95.94 90 PHE A C 1
ATOM 666 O O . PHE A 1 90 ? -2.547 10.375 1.626 1 95.94 90 PHE A O 1
ATOM 673 N N . ILE A 1 91 ? -0.87 11.508 2.617 1 95.94 91 ILE A N 1
ATOM 674 C CA . ILE A 1 91 ? 0.145 11.203 1.615 1 95.94 91 ILE A CA 1
ATOM 675 C C . ILE A 1 91 ? 1.439 10.773 2.303 1 95.94 91 ILE A C 1
ATOM 677 O O . ILE A 1 91 ? 1.93 11.461 3.201 1 95.94 91 ILE A O 1
ATOM 681 N N . PHE A 1 92 ? 1.966 9.648 1.874 1 92.75 92 PHE A N 1
ATOM 682 C CA . PHE A 1 92 ? 3.174 9.117 2.494 1 92.75 92 PHE A CA 1
ATOM 683 C C . PHE A 1 92 ? 4.336 9.133 1.51 1 92.75 92 PHE A C 1
ATOM 685 O O . PHE A 1 92 ? 4.141 9.336 0.311 1 92.75 92 PHE A O 1
ATOM 692 N N . GLN A 1 93 ? 5.453 8.93 2.148 1 87.81 93 GLN A N 1
ATOM 693 C CA . GLN A 1 93 ? 6.652 8.852 1.326 1 87.81 93 GLN A CA 1
ATOM 694 C C . GLN A 1 93 ? 6.531 7.746 0.278 1 87.81 93 GLN A C 1
ATOM 696 O O . GLN A 1 93 ? 6.859 7.953 -0.891 1 87.81 93 GLN A O 1
ATOM 701 N N . THR A 1 94 ? 6.098 6.625 0.73 1 89.38 94 THR A N 1
ATOM 702 C CA . THR A 1 94 ? 5.711 5.57 -0.202 1 89.38 94 THR A CA 1
ATOM 703 C C . THR A 1 94 ? 4.219 5.641 -0.507 1 89.38 94 THR A C 1
ATOM 705 O O . THR A 1 94 ? 3.398 5.77 0.404 1 89.38 94 THR A O 1
ATOM 708 N N . ALA A 1 95 ? 3.877 5.535 -1.783 1 91.19 95 ALA A N 1
ATOM 709 C CA . ALA A 1 95 ? 2.494 5.75 -2.201 1 91.19 95 ALA A CA 1
ATOM 710 C C . ALA A 1 95 ? 1.584 4.648 -1.67 1 91.19 95 ALA A C 1
ATOM 712 O O . ALA A 1 95 ? 0.376 4.848 -1.526 1 91.19 95 ALA A O 1
ATOM 713 N N . HIS A 1 96 ? 2.104 3.49 -1.383 1 90.75 96 HIS A N 1
ATOM 714 C CA . HIS A 1 96 ? 1.351 2.357 -0.852 1 90.75 96 HIS A CA 1
ATOM 715 C C . HIS A 1 96 ? 0.187 1.992 -1.767 1 90.75 96 HIS A C 1
ATOM 717 O O . HIS A 1 96 ? -0.937 1.792 -1.299 1 90.75 96 HIS A O 1
ATOM 723 N N . LEU A 1 97 ? 0.436 1.985 -2.994 1 93.19 97 LEU A N 1
ATOM 724 C CA . LEU A 1 97 ? -0.574 1.579 -3.965 1 93.19 97 LEU A CA 1
ATOM 725 C C . LEU A 1 97 ? -0.696 0.06 -4.02 1 93.19 97 LEU A C 1
ATOM 727 O O . LEU A 1 97 ? 0.295 -0.652 -3.844 1 93.19 97 LEU A O 1
ATOM 731 N N . ILE A 1 98 ? -1.837 -0.372 -4.297 1 89.44 98 ILE A N 1
ATOM 732 C CA . ILE A 1 98 ? -2.096 -1.801 -4.434 1 89.44 98 ILE A CA 1
ATOM 733 C C . ILE A 1 98 ? -1.753 -2.254 -5.852 1 89.44 98 ILE A C 1
ATOM 735 O O . ILE A 1 98 ? -2.381 -1.818 -6.816 1 89.44 98 ILE A O 1
ATOM 739 N N . PRO A 1 99 ? -0.896 -3.172 -6.059 1 88.12 99 PRO A N 1
ATOM 740 C CA . PRO A 1 99 ? -0.281 -3.465 -7.355 1 88.12 99 PRO A CA 1
ATOM 741 C C . PRO A 1 99 ? -1.295 -3.939 -8.398 1 88.12 99 PRO A C 1
ATOM 743 O O . PRO A 1 99 ? -1.116 -3.697 -9.594 1 88.12 99 PRO A O 1
ATOM 746 N N . TYR A 1 100 ? -2.34 -4.617 -8.031 1 87.94 100 TYR A N 1
ATOM 747 C CA . TYR A 1 100 ? -3.219 -5.211 -9.031 1 87.94 100 TYR A CA 1
ATOM 748 C C . TYR A 1 100 ? -4.402 -4.297 -9.336 1 87.94 100 TYR A C 1
ATOM 750 O O . TYR A 1 100 ? -5.254 -4.625 -10.164 1 87.94 100 TYR A O 1
ATOM 758 N N . LEU A 1 101 ? -4.434 -3.15 -8.75 1 90.75 101 LEU A N 1
ATOM 759 C CA . LEU A 1 101 ? -5.496 -2.188 -9.016 1 90.75 101 LEU A CA 1
ATOM 760 C C . LEU A 1 101 ? -5.027 -1.113 -9.992 1 90.75 101 LEU A C 1
ATOM 762 O O . LEU A 1 101 ? -3.861 -0.708 -9.961 1 90.75 101 LEU A O 1
ATOM 766 N N . THR A 1 102 ? -5.977 -0.705 -10.805 1 93.5 102 THR A N 1
ATOM 767 C CA . THR A 1 102 ? -5.699 0.438 -11.664 1 93.5 102 THR A CA 1
ATOM 768 C C . THR A 1 102 ? -5.711 1.737 -10.867 1 93.5 102 THR A C 1
ATOM 770 O O . THR A 1 102 ? -6.129 1.752 -9.703 1 93.5 102 THR A O 1
ATOM 773 N N . VAL A 1 103 ? -5.285 2.777 -11.508 1 96.44 103 VAL A N 1
ATOM 774 C CA . VAL A 1 103 ? -5.301 4.094 -10.883 1 96.44 103 VAL A CA 1
ATOM 775 C C . VAL A 1 103 ? -6.719 4.441 -10.438 1 96.44 103 VAL A C 1
ATOM 777 O O . VAL A 1 103 ? -6.938 4.852 -9.297 1 96.44 103 VAL A O 1
ATOM 780 N N . GLN A 1 104 ? -7.637 4.266 -11.328 1 95 104 GLN A N 1
ATOM 781 C CA . GLN A 1 104 ? -9.023 4.566 -10.992 1 95 104 GLN A CA 1
ATOM 782 C C . GLN A 1 104 ? -9.508 3.719 -9.82 1 95 104 GLN A C 1
ATOM 784 O O . GLN A 1 104 ? -10.172 4.223 -8.914 1 95 104 GLN A O 1
ATOM 789 N N . GLU A 1 105 ? -9.148 2.482 -9.836 1 90.94 105 GLU A N 1
ATOM 790 C CA . GLU A 1 105 ? -9.586 1.565 -8.789 1 90.94 105 GLU A CA 1
ATOM 791 C C . GLU A 1 105 ? -8.969 1.93 -7.441 1 90.94 105 GLU A C 1
ATOM 793 O O . GLU A 1 105 ? -9.602 1.76 -6.395 1 90.94 105 GLU A O 1
ATOM 798 N N . GLN A 1 106 ? -7.773 2.379 -7.488 1 93 106 GLN A N 1
ATOM 799 C CA . GLN A 1 106 ? -7.129 2.854 -6.266 1 93 106 GLN A CA 1
ATOM 800 C C . GLN A 1 106 ? -7.969 3.932 -5.586 1 93 106 GLN A C 1
ATOM 802 O O . GLN A 1 106 ? -8.156 3.9 -4.367 1 93 106 GLN A O 1
ATOM 807 N N . LEU A 1 107 ? -8.422 4.863 -6.379 1 94.06 107 LEU A N 1
ATOM 808 C CA . LEU A 1 107 ? -9.172 6 -5.848 1 94.06 107 LEU A CA 1
ATOM 809 C C . LEU A 1 107 ? -10.547 5.566 -5.363 1 94.06 107 LEU A C 1
ATOM 811 O O . LEU A 1 107 ? -10.984 5.965 -4.277 1 94.06 107 LEU A O 1
ATOM 815 N N . LEU A 1 108 ? -11.164 4.715 -6.102 1 90.56 108 LEU A N 1
ATOM 816 C CA . LEU A 1 108 ? -12.523 4.301 -5.766 1 90.56 108 LEU A CA 1
ATOM 817 C C . LEU A 1 108 ? -12.531 3.438 -4.508 1 90.56 108 LEU A C 1
ATOM 819 O O . LEU A 1 108 ? -13.508 3.453 -3.748 1 90.56 108 LEU A O 1
ATOM 823 N N . LEU A 1 109 ? -11.461 2.76 -4.316 1 87.81 109 LEU A N 1
ATOM 824 C CA . LEU A 1 109 ? -11.359 1.936 -3.117 1 87.81 109 LEU A CA 1
ATOM 825 C C . LEU A 1 109 ? -11.406 2.797 -1.858 1 87.81 109 LEU A C 1
ATOM 827 O O . LEU A 1 109 ? -12.031 2.416 -0.865 1 87.81 109 LEU A O 1
ATOM 831 N N . VAL A 1 110 ? -10.742 3.92 -1.885 1 86.25 110 VAL A N 1
ATOM 832 C CA . VAL A 1 110 ? -10.711 4.828 -0.743 1 86.25 110 VAL A CA 1
ATOM 833 C C . VAL A 1 110 ? -12.102 5.418 -0.509 1 86.25 110 VAL A C 1
ATOM 835 O O . VAL A 1 110 ? -12.516 5.605 0.637 1 86.25 110 VAL A O 1
ATOM 838 N N . ALA A 1 111 ? -12.75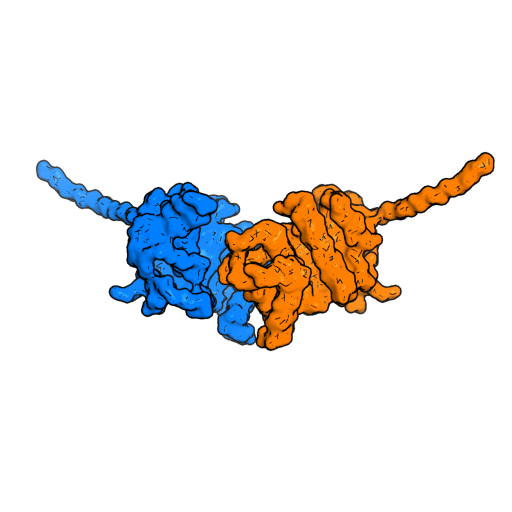8 5.719 -1.61 1 84.62 111 ALA A N 1
ATOM 839 C CA . ALA A 1 111 ? -14.109 6.246 -1.479 1 84.62 111 ALA A CA 1
ATOM 840 C C . ALA A 1 111 ? -15.008 5.27 -0.729 1 84.62 111 ALA A C 1
ATOM 842 O O . ALA A 1 111 ? -15.93 5.68 -0.019 1 84.62 111 ALA A O 1
ATOM 843 N N . GLU A 1 112 ? -14.688 4.043 -0.896 1 80.56 112 GLU A N 1
ATOM 844 C CA . GLU A 1 112 ? -15.523 3 -0.304 1 80.56 112 GLU A CA 1
ATOM 845 C C . GLU A 1 112 ? -15.328 2.932 1.208 1 80.56 112 GLU A C 1
ATOM 847 O O . GLU A 1 112 ? -16.141 2.342 1.916 1 80.56 112 GLU A O 1
ATOM 852 N N . ILE A 1 113 ? -14.281 3.48 1.672 1 74.75 113 ILE A N 1
ATOM 853 C CA . ILE A 1 113 ? -14.047 3.543 3.111 1 74.75 113 ILE A CA 1
ATOM 854 C C . ILE A 1 113 ? -15.125 4.406 3.77 1 74.75 113 ILE A C 1
ATOM 856 O O . ILE A 1 113 ? -15.547 4.129 4.891 1 74.75 113 ILE A O 1
ATOM 860 N N . VAL A 1 114 ? -15.562 5.426 3.139 1 69.94 114 VAL A N 1
ATOM 861 C CA . VAL A 1 114 ? -16.484 6.387 3.734 1 69.94 114 VAL A CA 1
ATOM 862 C C . VAL A 1 114 ? -17.875 6.203 3.143 1 69.94 114 VAL A C 1
ATOM 864 O O . VAL A 1 114 ? -18.875 6.5 3.799 1 69.94 114 VAL A O 1
ATOM 867 N N . SER A 1 115 ? -17.922 5.844 1.876 1 68.31 115 SER A N 1
ATOM 868 C CA . SER A 1 115 ? -19.234 5.793 1.21 1 68.31 115 SER A CA 1
ATOM 869 C C . SER A 1 115 ? -19.281 4.656 0.197 1 68.31 115 SER A C 1
ATOM 871 O O . SER A 1 115 ? -18.25 4.066 -0.143 1 68.31 115 SER A O 1
ATOM 873 N N . LYS A 1 116 ? -20.516 4.293 -0.048 1 64.56 116 LYS A N 1
ATOM 874 C CA . LYS A 1 116 ? -20.688 3.309 -1.11 1 64.56 116 LYS A CA 1
ATOM 875 C C . LYS A 1 116 ? -20.266 3.873 -2.461 1 64.56 116 LYS A C 1
ATOM 877 O O . LYS A 1 116 ? -20.359 5.082 -2.691 1 64.56 116 LYS A O 1
ATOM 882 N N . ARG A 1 117 ? -19.719 2.953 -3.201 1 63.72 117 ARG A N 1
ATOM 883 C CA . ARG A 1 117 ? -19.359 3.307 -4.57 1 63.72 117 ARG A CA 1
ATOM 884 C C . ARG A 1 117 ? -20.594 3.754 -5.355 1 63.72 117 ARG A C 1
ATOM 886 O O . ARG A 1 117 ? -21.594 3.027 -5.434 1 63.72 117 ARG A O 1
ATOM 893 N N . ASP A 1 118 ? -20.578 5.094 -5.652 1 75.94 118 ASP A N 1
ATOM 894 C CA . ASP A 1 118 ? -21.672 5.574 -6.496 1 75.94 118 ASP A CA 1
ATOM 895 C C . ASP A 1 118 ? -21.141 6.375 -7.68 1 75.94 118 ASP A C 1
ATOM 897 O O . ASP A 1 118 ? -19.922 6.484 -7.867 1 75.94 118 ASP A O 1
ATOM 901 N N . ARG A 1 119 ? -21.953 6.645 -8.617 1 83.44 119 ARG A N 1
ATOM 902 C CA . ARG A 1 119 ? -21.609 7.387 -9.828 1 83.44 119 ARG A CA 1
ATOM 903 C C . ARG A 1 119 ? -20.859 8.672 -9.484 1 83.44 119 ARG A C 1
ATOM 905 O O . ARG A 1 119 ? -19.938 9.062 -10.203 1 83.44 119 ARG A O 1
ATOM 912 N N . GLU A 1 120 ? -21.125 9.18 -8.438 1 88.56 120 GLU A N 1
ATOM 913 C CA . GLU A 1 120 ? -20.5 10.43 -8.008 1 88.56 120 GLU A CA 1
ATOM 914 C C . GLU A 1 120 ? -19.031 10.219 -7.684 1 88.56 120 GLU A C 1
ATOM 916 O O . GLU A 1 120 ? -18.188 11.047 -8.039 1 88.56 120 GLU A O 1
ATOM 921 N N . GLN A 1 121 ? -18.719 9.133 -7.137 1 90.5 121 GLN A N 1
ATOM 922 C CA . GLN A 1 121 ? -17.344 8.844 -6.777 1 90.5 121 GLN A CA 1
ATOM 923 C C . GLN A 1 121 ? -16.5 8.562 -8.016 1 90.5 121 GLN A C 1
ATOM 925 O O . GLN A 1 121 ? -15.312 8.914 -8.062 1 90.5 121 GLN A O 1
ATOM 930 N N . ARG A 1 122 ? -17.109 7.98 -9 1 92.38 122 ARG A N 1
ATOM 931 C CA . ARG A 1 122 ? -16.406 7.719 -10.258 1 92.38 122 ARG A CA 1
ATOM 932 C C . ARG A 1 122 ? -16.062 9.023 -10.969 1 92.38 122 ARG A C 1
ATOM 934 O O . ARG A 1 122 ? -14.961 9.172 -11.5 1 92.38 122 ARG A O 1
ATOM 941 N N . GLU A 1 123 ? -16.984 9.859 -10.961 1 94.88 123 GLU A N 1
ATOM 942 C CA . GLU A 1 123 ? -16.75 11.156 -11.594 1 94.88 123 GLU A CA 1
ATOM 943 C C . GLU A 1 123 ? -15.688 11.945 -10.836 1 94.88 123 GLU A C 1
ATOM 945 O O . GLU A 1 123 ? -14.812 12.562 -11.453 1 94.88 123 GLU A O 1
ATOM 950 N N . LYS A 1 124 ? -15.805 11.891 -9.578 1 94.38 124 LYS A N 1
ATOM 951 C CA . LYS A 1 124 ? -14.805 12.57 -8.75 1 94.38 124 LYS A CA 1
ATOM 952 C C . LYS A 1 124 ? -13.406 12.008 -9.016 1 94.38 124 LYS A C 1
ATOM 954 O O . LYS A 1 124 ? -12.453 12.773 -9.18 1 94.38 124 LYS A O 1
ATOM 959 N N . ALA A 1 125 ? -13.344 10.742 -9.078 1 96 125 ALA A N 1
ATOM 960 C CA . ALA A 1 125 ? -12.062 10.086 -9.359 1 96 125 ALA A CA 1
ATOM 961 C C . ALA A 1 125 ? -11.516 10.523 -10.719 1 96 125 ALA A C 1
ATOM 963 O O . ALA A 1 125 ? -10.336 10.859 -10.836 1 96 125 ALA A O 1
ATOM 964 N N . ALA A 1 126 ? -12.367 10.523 -11.648 1 96.5 126 ALA A N 1
ATOM 965 C CA . ALA A 1 126 ? -11.953 10.914 -12.992 1 96.5 126 ALA A CA 1
ATOM 966 C C . ALA A 1 126 ? -11.445 12.352 -13.016 1 96.5 126 ALA A C 1
ATOM 968 O O . ALA A 1 126 ? -10.438 12.648 -13.656 1 96.5 126 ALA A O 1
ATOM 969 N N . HIS A 1 127 ? -12.117 13.188 -12.32 1 96.69 127 HIS A N 1
ATOM 970 C CA . HIS A 1 127 ? -11.719 14.594 -12.258 1 96.69 127 HIS A CA 1
ATOM 971 C C . HIS A 1 127 ? -10.352 14.742 -11.586 1 96.69 127 HIS A C 1
ATOM 973 O O . HIS A 1 127 ? -9.484 15.461 -12.086 1 96.69 127 HIS A O 1
ATOM 979 N N . LEU A 1 128 ? -10.141 14.07 -10.5 1 96.94 128 LEU A N 1
ATOM 980 C CA . LEU A 1 128 ? -8.875 14.133 -9.773 1 96.94 128 LEU A CA 1
ATOM 981 C C . LEU A 1 128 ? -7.738 13.586 -10.625 1 96.94 128 LEU A C 1
ATOM 983 O O . LEU A 1 128 ? -6.652 14.172 -10.68 1 96.94 128 LEU A O 1
ATOM 987 N N . ILE A 1 129 ? -8.039 12.508 -11.289 1 97.94 129 ILE A N 1
ATOM 988 C CA . ILE A 1 129 ? -7.059 11.891 -12.164 1 97.94 129 ILE A CA 1
ATOM 989 C C . ILE A 1 129 ? -6.656 12.867 -13.266 1 97.94 129 ILE A C 1
ATOM 991 O O . ILE A 1 129 ? -5.469 13.039 -13.547 1 97.94 129 ILE A O 1
ATOM 995 N N . ASN A 1 130 ? -7.602 13.461 -13.789 1 97.5 130 ASN A N 1
ATOM 996 C CA . ASN A 1 130 ? -7.355 14.445 -14.836 1 97.5 130 ASN A CA 1
ATOM 997 C 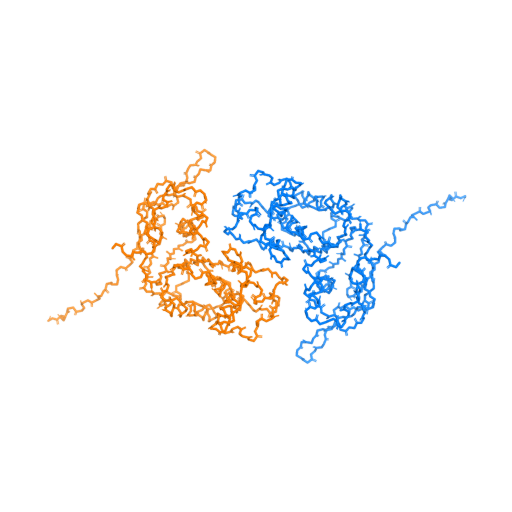C . ASN A 1 130 ? -6.594 15.656 -14.305 1 97.5 130 ASN A C 1
ATOM 999 O O . ASN A 1 130 ? -5.609 16.094 -14.906 1 97.5 130 ASN A O 1
ATOM 1003 N N . ASP A 1 131 ? -6.996 16.188 -13.203 1 96.12 131 ASP A N 1
ATOM 1004 C CA . ASP A 1 131 ? -6.387 17.375 -12.609 1 96.12 131 ASP A CA 1
ATOM 1005 C C . ASP A 1 131 ? -4.914 17.141 -12.297 1 96.12 131 ASP A C 1
ATOM 1007 O O . ASP A 1 131 ? -4.102 18.062 -12.359 1 96.12 131 ASP A O 1
ATOM 1011 N N . LEU A 1 132 ? -4.605 15.93 -12 1 96.5 132 LEU A N 1
ATOM 1012 C CA . LEU A 1 132 ? -3.234 15.609 -11.617 1 96.5 132 LEU A CA 1
ATOM 1013 C C . LEU A 1 132 ? -2.438 15.094 -12.812 1 96.5 132 LEU A C 1
ATOM 1015 O O . LEU A 1 132 ? -1.349 14.539 -12.641 1 96.5 132 LEU A O 1
ATOM 1019 N N . GLY A 1 133 ? -3.012 15.188 -13.969 1 96 133 GLY A N 1
ATOM 1020 C CA . GLY A 1 133 ? -2.303 14.852 -15.188 1 96 133 GLY A CA 1
ATOM 1021 C C . GLY A 1 133 ? -2.141 13.352 -15.383 1 96 133 GLY A C 1
ATOM 1022 O O . GLY A 1 133 ? -1.115 12.898 -15.898 1 96 133 GLY A O 1
ATOM 1023 N N . LEU A 1 134 ? -3.1 12.617 -14.938 1 97.19 134 LEU A N 1
ATOM 1024 C CA . LEU A 1 134 ? -2.988 11.164 -14.969 1 97.19 134 LEU A CA 1
ATOM 1025 C C . LEU A 1 134 ? -4.047 10.555 -15.875 1 97.19 134 LEU A C 1
ATOM 1027 O O . LEU A 1 134 ? -4.281 9.344 -15.836 1 97.19 134 LEU A O 1
ATOM 1031 N N . ALA A 1 135 ? -4.723 11.344 -16.703 1 96.88 135 ALA A N 1
ATOM 1032 C CA . ALA A 1 135 ? -5.809 10.852 -17.547 1 96.88 135 ALA A CA 1
ATOM 1033 C C . ALA A 1 135 ? -5.344 9.695 -18.422 1 96.88 135 ALA A C 1
ATOM 1035 O O . ALA A 1 135 ? -6.055 8.703 -18.594 1 96.88 135 ALA A O 1
ATOM 1036 N N . HIS A 1 136 ? -4.137 9.82 -18.953 1 96.31 136 HIS A N 1
ATOM 1037 C CA . HIS A 1 136 ? -3.594 8.805 -19.844 1 96.31 136 HIS A CA 1
ATOM 1038 C C . HIS A 1 136 ? -3.223 7.539 -19.078 1 96.31 136 HIS A C 1
ATOM 1040 O O . HIS A 1 136 ? -2.91 6.508 -19.688 1 96.31 136 HIS A O 1
ATOM 1046 N N . ARG A 1 137 ? -3.271 7.562 -17.719 1 95.94 137 ARG A N 1
ATOM 1047 C CA . ARG A 1 137 ? -2.873 6.441 -16.875 1 95.94 137 ARG A CA 1
ATOM 1048 C C . ARG A 1 137 ? -4.059 5.91 -16.078 1 95.94 137 ARG A C 1
ATOM 1050 O O . ARG A 1 137 ? -3.887 5.082 -15.18 1 95.94 137 ARG A O 1
ATOM 1057 N N . GLU A 1 138 ? -5.223 6.359 -16.391 1 96 138 GLU A N 1
ATOM 1058 C CA . GLU A 1 138 ? -6.398 6.047 -15.578 1 96 138 GLU A CA 1
ATOM 1059 C C . GLU A 1 138 ? -6.562 4.539 -15.398 1 96 138 GLU A C 1
ATOM 1061 O O . GLU A 1 138 ? -6.918 4.074 -14.312 1 96 138 GLU A O 1
ATOM 1066 N N . ASN A 1 139 ? -6.219 3.773 -16.406 1 93.06 139 ASN A N 1
ATOM 1067 C CA . ASN A 1 139 ? -6.418 2.328 -16.375 1 93.06 139 ASN A CA 1
ATOM 1068 C C . ASN A 1 139 ? -5.102 1.582 -16.203 1 93.06 139 ASN A C 1
ATOM 1070 O O . ASN A 1 139 ? -5.047 0.362 -16.359 1 93.06 139 ASN A O 1
ATOM 1074 N N . SER A 1 140 ? -4.086 2.283 -15.82 1 93.44 140 SER A N 1
ATOM 1075 C CA . SER A 1 140 ? -2.777 1.677 -15.602 1 93.44 140 SER A CA 1
ATOM 1076 C C . SER A 1 140 ? -2.652 1.113 -14.195 1 93.44 140 SER A C 1
ATOM 1078 O O . SER A 1 140 ? -3.299 1.604 -13.266 1 93.44 140 SER A O 1
ATOM 1080 N N . ARG A 1 141 ? -1.836 0.168 -14.156 1 91.94 141 ARG A N 1
ATOM 1081 C CA . ARG A 1 141 ? -1.495 -0.392 -12.852 1 91.94 141 ARG A CA 1
ATOM 1082 C C . ARG A 1 141 ? -0.175 0.175 -12.344 1 91.94 141 ARG A C 1
ATOM 1084 O O . ARG A 1 141 ? 0.464 0.982 -13.016 1 91.94 141 ARG A O 1
ATOM 1091 N N . VAL A 1 142 ? 0.156 -0.26 -11.102 1 91.06 142 VAL A N 1
ATOM 1092 C CA . VAL A 1 142 ? 1.264 0.354 -10.383 1 91.06 142 VAL A CA 1
ATOM 1093 C C . VAL A 1 142 ? 2.561 0.173 -11.164 1 91.06 142 VAL A C 1
ATOM 1095 O O . VAL A 1 142 ? 3.373 1.096 -11.258 1 91.06 142 VAL A O 1
ATOM 1098 N N . ASP A 1 143 ? 2.744 -0.981 -11.797 1 86.38 143 ASP A N 1
ATOM 1099 C CA . ASP A 1 143 ? 3.99 -1.311 -12.477 1 86.38 143 ASP A CA 1
ATOM 1100 C C . ASP A 1 143 ? 4.145 -0.496 -13.766 1 86.38 143 ASP A C 1
ATOM 1102 O O . ASP A 1 143 ? 5.234 -0.428 -14.336 1 86.38 143 ASP A O 1
ATOM 1106 N N . GLN A 1 144 ? 3.146 0.13 -14.156 1 90.69 144 GLN A N 1
ATOM 1107 C CA . GLN A 1 144 ? 3.156 0.914 -15.391 1 90.69 144 GLN A CA 1
ATOM 1108 C C . GLN A 1 144 ? 3.326 2.4 -15.094 1 90.69 144 GLN A C 1
ATOM 1110 O O . GLN A 1 144 ? 3.266 3.23 -16 1 90.69 144 GLN A O 1
ATOM 1115 N N . LEU A 1 145 ? 3.533 2.746 -13.82 1 94.06 145 LEU A N 1
ATOM 1116 C CA . LEU A 1 145 ? 3.625 4.137 -13.383 1 94.06 145 LEU A CA 1
ATOM 1117 C C . LEU A 1 145 ? 5.055 4.492 -13 1 94.06 145 LEU A C 1
ATOM 1119 O O . LEU A 1 145 ? 5.762 3.676 -12.398 1 94.06 145 LEU A O 1
ATOM 1123 N N . SER A 1 146 ? 5.441 5.707 -13.344 1 92.62 146 SER A N 1
ATOM 1124 C CA . SER A 1 146 ? 6.688 6.234 -12.805 1 92.62 146 SER A CA 1
ATOM 1125 C C . SER A 1 146 ? 6.535 6.625 -11.336 1 92.62 146 SER A C 1
ATOM 1127 O O . SER A 1 146 ? 5.422 6.656 -10.812 1 92.62 146 SER A O 1
ATOM 1129 N N . GLY A 1 147 ? 7.648 6.906 -10.688 1 91.88 147 GLY A N 1
ATOM 1130 C CA . GLY A 1 147 ? 7.598 7.359 -9.312 1 91.88 147 GLY A CA 1
ATOM 1131 C C . GLY A 1 147 ? 6.734 8.594 -9.117 1 91.88 147 GLY A C 1
ATOM 1132 O O . GLY A 1 147 ? 5.91 8.641 -8.203 1 91.88 147 GLY A O 1
ATOM 1133 N N . GLY A 1 148 ? 6.949 9.531 -9.977 1 93.69 148 GLY A N 1
ATOM 1134 C CA . GLY A 1 148 ? 6.152 10.742 -9.922 1 93.69 148 GLY A CA 1
ATOM 1135 C C . GLY A 1 148 ? 4.672 10.492 -10.148 1 93.69 148 GLY A C 1
ATOM 1136 O O . GLY A 1 148 ? 3.828 11.117 -9.5 1 93.69 148 GLY A O 1
ATOM 1137 N N . GLU A 1 149 ? 4.387 9.594 -11.086 1 96.19 149 GLU A N 1
ATOM 1138 C CA . GLU A 1 149 ? 2.994 9.25 -11.344 1 96.19 149 GLU A CA 1
ATOM 1139 C C . GLU A 1 149 ? 2.365 8.547 -10.148 1 96.19 149 GLU A C 1
ATOM 1141 O O . GLU A 1 149 ? 1.216 8.82 -9.789 1 96.19 149 GLU A O 1
ATOM 1146 N N . LYS A 1 150 ? 3.139 7.703 -9.508 1 96.31 150 LYS A N 1
ATOM 1147 C CA . LYS A 1 150 ? 2.646 7.027 -8.305 1 96.31 150 LYS A CA 1
ATOM 1148 C C . LYS A 1 150 ? 2.291 8.031 -7.219 1 96.31 150 LYS A C 1
ATOM 1150 O O . LYS A 1 150 ? 1.252 7.906 -6.566 1 96.31 150 LYS A O 1
ATOM 1155 N N . GLN A 1 151 ? 3.117 8.969 -7.051 1 95.94 151 GLN A N 1
ATOM 1156 C CA . GLN A 1 151 ? 2.871 9.969 -6.02 1 95.94 151 GLN A CA 1
ATOM 1157 C C . GLN A 1 151 ? 1.65 10.82 -6.363 1 95.94 151 GLN A C 1
ATOM 1159 O O . GLN A 1 151 ? 0.887 11.203 -5.477 1 95.94 151 GLN A O 1
ATOM 1164 N N . ARG A 1 152 ? 1.515 11.156 -7.625 1 96.88 152 ARG A N 1
ATOM 1165 C CA . ARG A 1 152 ? 0.34 11.922 -8.039 1 96.88 152 ARG A CA 1
ATOM 1166 C C . ARG A 1 152 ? -0.939 11.125 -7.801 1 96.88 152 ARG A C 1
ATOM 1168 O O . ARG A 1 152 ? -1.977 11.695 -7.453 1 96.88 152 ARG A O 1
ATOM 1175 N N . VAL A 1 153 ? -0.864 9.805 -7.953 1 97.5 153 VAL A N 1
ATOM 1176 C CA . VAL A 1 153 ? -2.002 8.961 -7.613 1 97.5 153 VAL A CA 1
ATOM 1177 C C . VAL A 1 153 ? -2.289 9.055 -6.117 1 97.5 153 VAL A C 1
ATOM 1179 O O . VAL A 1 153 ? -3.449 9.133 -5.707 1 97.5 153 VAL A O 1
ATOM 1182 N N . ALA A 1 154 ? -1.224 9.047 -5.344 1 96.12 154 ALA A N 1
ATOM 1183 C CA . ALA A 1 154 ? -1.378 9.164 -3.896 1 96.12 154 ALA A CA 1
ATOM 1184 C C . ALA A 1 154 ? -2.045 10.484 -3.523 1 96.12 154 ALA A C 1
ATOM 1186 O O . ALA A 1 154 ? -2.889 10.531 -2.625 1 96.12 154 ALA A O 1
ATOM 1187 N N . ILE A 1 155 ? -1.665 11.508 -4.176 1 96.69 155 ILE A N 1
ATOM 1188 C CA . ILE A 1 155 ? -2.273 12.812 -3.939 1 96.69 155 ILE A CA 1
ATOM 1189 C C . ILE A 1 155 ? -3.758 12.766 -4.297 1 96.69 155 ILE A C 1
ATOM 1191 O O . ILE A 1 155 ? -4.605 13.211 -3.52 1 96.69 155 ILE A O 1
ATOM 1195 N N . ALA A 1 156 ? -4.047 12.227 -5.484 1 97.25 156 ALA A N 1
ATOM 1196 C CA . ALA A 1 156 ? -5.441 12.102 -5.902 1 97.25 156 ALA A CA 1
ATOM 1197 C C . ALA A 1 156 ? -6.258 11.328 -4.871 1 97.25 156 ALA A C 1
ATOM 1199 O O . ALA A 1 156 ? -7.355 11.742 -4.496 1 97.25 156 ALA A O 1
ATOM 1200 N N . ARG A 1 157 ? -5.672 10.289 -4.445 1 95.69 157 ARG A N 1
ATOM 1201 C CA . ARG A 1 157 ? -6.336 9.43 -3.469 1 95.69 157 ARG A CA 1
ATOM 1202 C C . ARG A 1 157 ? -6.629 10.195 -2.182 1 95.69 157 ARG A C 1
ATOM 1204 O O . ARG A 1 157 ? -7.684 10.016 -1.572 1 95.69 157 ARG A O 1
ATOM 1211 N N . ALA A 1 158 ? -5.762 11.031 -1.776 1 96.19 158 ALA A N 1
ATOM 1212 C CA . ALA A 1 158 ? -5.883 11.789 -0.529 1 96.19 158 ALA A CA 1
ATOM 1213 C C . ALA A 1 158 ? -7.082 12.727 -0.572 1 96.19 158 ALA A C 1
ATOM 1215 O O . ALA A 1 158 ? -7.637 13.078 0.47 1 96.19 158 ALA A O 1
ATOM 1216 N N . PHE A 1 159 ? -7.535 13.062 -1.763 1 96.31 159 PHE A N 1
ATOM 1217 C CA . PHE A 1 159 ? -8.609 14.039 -1.903 1 96.31 159 PHE A CA 1
ATOM 1218 C C . PHE A 1 159 ? -9.953 13.352 -2.092 1 96.31 159 PHE A C 1
ATOM 1220 O O . PHE A 1 159 ? -10.992 14 -2.115 1 96.31 159 PHE A O 1
ATOM 1227 N N . MET A 1 160 ? -9.969 12.062 -2.227 1 94.5 160 MET A N 1
ATOM 1228 C CA . MET A 1 160 ? -11.172 11.336 -2.635 1 94.5 160 MET A CA 1
ATOM 1229 C C . MET A 1 160 ? -12.305 11.547 -1.639 1 94.5 160 MET A C 1
ATOM 1231 O O . MET A 1 160 ? -13.469 11.633 -2.027 1 94.5 160 MET A O 1
ATOM 1235 N N . ASN A 1 161 ? -11.977 11.672 -0.369 1 91.44 161 ASN A N 1
ATOM 1236 C CA . ASN A 1 161 ? -13.031 11.781 0.63 1 91.44 161 ASN A CA 1
ATOM 1237 C C . ASN A 1 161 ? -13.266 13.234 1.036 1 91.44 161 ASN A C 1
ATOM 1239 O O . ASN A 1 161 ? -13.797 13.508 2.111 1 91.44 161 ASN A O 1
ATOM 1243 N N . ASP A 1 162 ? -12.758 14.117 0.235 1 93.44 162 ASP A N 1
ATOM 1244 C CA . ASP A 1 162 ? -12.969 15.555 0.404 1 93.44 162 ASP A CA 1
ATOM 1245 C C . ASP A 1 162 ? -12.547 16.016 1.799 1 93.44 162 ASP A C 1
ATOM 1247 O O . ASP A 1 162 ? -13.336 16.625 2.521 1 93.44 162 ASP A O 1
ATOM 1251 N N . PRO A 1 163 ? -11.336 15.781 2.154 1 96 163 PRO A N 1
ATOM 1252 C CA . PRO A 1 163 ? -10.859 16.094 3.502 1 96 163 PRO A CA 1
ATOM 1253 C C . PRO A 1 163 ? -10.719 17.609 3.734 1 96 163 PRO A C 1
ATOM 1255 O O . PRO A 1 163 ? -10.656 18.375 2.775 1 96 163 PRO A O 1
ATOM 1258 N N . ASP A 1 164 ? -10.68 17.938 5.035 1 96.81 164 ASP A N 1
ATOM 1259 C CA . ASP A 1 164 ? -10.43 19.328 5.391 1 96.81 164 ASP A CA 1
ATOM 1260 C C . ASP A 1 164 ? -8.938 19.656 5.324 1 96.81 164 ASP A C 1
ATOM 1262 O O . ASP A 1 164 ? -8.555 20.797 5.066 1 96.81 164 ASP A O 1
ATOM 1266 N N . CYS A 1 165 ? -8.172 18.625 5.527 1 97.94 165 CYS A N 1
ATOM 1267 C CA . CYS A 1 165 ? -6.73 18.844 5.578 1 97.94 165 CYS A CA 1
ATOM 1268 C C . CYS A 1 165 ? -5.977 17.625 5.051 1 97.94 165 CYS A C 1
ATOM 1270 O O . CYS A 1 165 ? -6.324 16.5 5.367 1 97.94 165 CYS A O 1
ATOM 1272 N N . ILE A 1 166 ? -4.973 17.906 4.23 1 98.06 166 ILE A N 1
ATOM 1273 C CA . ILE A 1 166 ? -4.066 16.875 3.736 1 98.06 166 ILE A CA 1
ATOM 1274 C C . ILE A 1 166 ? -2.795 16.859 4.578 1 98.06 166 ILE A C 1
ATOM 1276 O O . ILE A 1 166 ? -2.213 17.922 4.855 1 98.06 166 ILE A O 1
ATOM 1280 N N . LEU A 1 167 ? -2.402 15.719 5.043 1 97.94 167 LEU A N 1
ATOM 1281 C CA . LEU A 1 167 ? -1.144 15.523 5.75 1 97.94 167 LEU A CA 1
ATOM 1282 C C . LEU A 1 167 ? -0.16 14.727 4.898 1 97.94 167 LEU A C 1
ATOM 1284 O O . LEU A 1 167 ? -0.431 13.578 4.543 1 97.94 167 LEU A O 1
ATOM 1288 N N . ALA A 1 168 ? 0.929 15.305 4.59 1 97.5 168 ALA A N 1
ATOM 1289 C CA . ALA A 1 168 ? 1.903 14.688 3.693 1 97.5 168 ALA A CA 1
ATOM 1290 C C . ALA A 1 168 ? 3.232 14.461 4.406 1 97.5 168 ALA A C 1
ATOM 1292 O O . ALA A 1 168 ? 3.842 15.398 4.918 1 97.5 168 ALA A O 1
ATOM 1293 N N . ASP A 1 169 ? 3.646 13.266 4.488 1 95.44 169 ASP A N 1
ATOM 1294 C CA . ASP A 1 169 ? 4.922 12.883 5.086 1 95.44 169 ASP A CA 1
ATOM 1295 C C . ASP A 1 169 ? 5.977 12.625 4.012 1 95.44 169 ASP A C 1
ATOM 1297 O O . ASP A 1 169 ? 6.023 11.539 3.43 1 95.44 169 ASP A O 1
ATOM 1301 N N . GLU A 1 170 ? 6.805 13.57 3.795 1 93.94 170 GLU A N 1
ATOM 1302 C CA . GLU A 1 170 ? 7.891 13.5 2.82 1 93.94 170 GLU A CA 1
ATOM 1303 C C . GLU A 1 170 ? 7.387 13.008 1.469 1 93.94 170 GLU A C 1
ATOM 1305 O O . GLU A 1 170 ? 7.898 12.016 0.934 1 93.94 170 GLU A O 1
ATOM 1310 N N . PRO A 1 171 ? 6.52 13.742 0.805 1 93.56 171 PRO A N 1
ATOM 1311 C CA . PRO A 1 171 ? 5.852 13.242 -0.399 1 93.56 171 PRO A CA 1
ATOM 1312 C C . PRO A 1 171 ? 6.781 13.172 -1.605 1 93.56 171 PRO A C 1
ATOM 1314 O O . PRO A 1 171 ? 6.441 12.555 -2.619 1 93.56 171 PRO A O 1
ATOM 1317 N N . THR A 1 172 ? 7.953 13.727 -1.518 1 90.81 172 THR A N 1
ATOM 1318 C CA . THR A 1 172 ? 8.805 13.789 -2.699 1 90.81 172 THR A CA 1
ATOM 1319 C C . THR A 1 172 ? 10.148 13.117 -2.428 1 90.81 172 THR A C 1
ATOM 1321 O O . THR A 1 172 ? 11.094 13.273 -3.203 1 90.81 172 THR A O 1
ATOM 1324 N N . ALA A 1 173 ? 10.305 12.391 -1.354 1 85.12 173 ALA A N 1
ATOM 1325 C CA . ALA A 1 173 ? 11.586 11.836 -0.918 1 85.12 173 ALA A CA 1
ATOM 1326 C C . ALA A 1 173 ? 12.172 10.914 -1.979 1 85.12 173 ALA A C 1
ATOM 1328 O O . ALA A 1 173 ? 13.398 10.805 -2.109 1 85.12 173 ALA A O 1
ATOM 1329 N N . SER A 1 174 ? 11.406 10.312 -2.764 1 83.38 174 SER A N 1
ATOM 1330 C CA . SER A 1 174 ? 11.898 9.336 -3.727 1 83.38 174 SER A CA 1
ATOM 1331 C C . SER A 1 174 ? 11.961 9.922 -5.133 1 83.38 174 SER A C 1
ATOM 1333 O O . SER A 1 174 ? 12.219 9.203 -6.102 1 83.38 174 SER A O 1
ATOM 1335 N N . LEU A 1 175 ? 11.781 11.164 -5.215 1 88.94 175 LEU A N 1
ATOM 1336 C CA . LEU A 1 175 ? 11.695 11.797 -6.531 1 88.94 175 LEU A CA 1
ATOM 1337 C C . LEU A 1 175 ? 12.852 12.766 -6.746 1 88.94 175 LEU A C 1
ATOM 1339 O O . LEU A 1 175 ? 13.352 13.367 -5.789 1 88.94 175 LEU A O 1
ATOM 1343 N N . ASP A 1 176 ? 13.203 12.844 -8.008 1 89.19 176 ASP A N 1
ATOM 1344 C CA . ASP A 1 176 ? 14.156 13.898 -8.32 1 89.19 176 ASP A CA 1
ATOM 1345 C C . ASP A 1 176 ? 13.523 15.281 -8.141 1 89.19 176 ASP A C 1
ATOM 1347 O O . ASP A 1 176 ? 12.312 15.391 -7.977 1 89.19 176 ASP A O 1
ATOM 1351 N N . SER A 1 177 ? 14.422 16.234 -8.18 1 88.94 177 SER A N 1
ATOM 1352 C CA . SER A 1 177 ? 14.016 17.594 -7.812 1 88.94 177 SER A CA 1
ATOM 1353 C C . SER A 1 177 ? 12.922 18.109 -8.742 1 88.94 177 SER A C 1
ATOM 1355 O O . SER A 1 177 ? 11.93 18.672 -8.281 1 88.94 177 SER A O 1
ATOM 1357 N N . GLU A 1 178 ? 13.117 17.984 -9.938 1 91.75 178 GLU A N 1
ATOM 1358 C CA . GLU A 1 178 ? 12.148 18.5 -10.898 1 91.75 178 GLU A CA 1
ATOM 1359 C C . GLU A 1 178 ? 10.797 17.812 -10.75 1 91.75 178 GLU A C 1
ATOM 1361 O O . GLU A 1 178 ? 9.758 18.469 -10.688 1 91.75 178 GLU A O 1
ATOM 1366 N N . LYS A 1 179 ? 10.852 16.531 -10.703 1 90.81 179 LYS A N 1
ATOM 1367 C CA . LYS A 1 179 ? 9.617 15.758 -10.547 1 90.81 179 LYS A CA 1
ATOM 1368 C C . LYS A 1 179 ? 8.953 16.047 -9.203 1 90.81 179 LYS A C 1
ATOM 1370 O O . LYS A 1 179 ? 7.734 16.188 -9.125 1 90.81 179 LYS A O 1
ATOM 1375 N N . GLY A 1 180 ? 9.781 16.141 -8.234 1 93.44 180 GLY A N 1
ATOM 1376 C CA . GLY A 1 180 ? 9.258 16.453 -6.91 1 93.44 180 GLY A CA 1
ATOM 1377 C C . GLY A 1 180 ? 8.547 17.781 -6.844 1 93.44 180 GLY A C 1
ATOM 1378 O O . GLY A 1 180 ? 7.449 17.891 -6.293 1 93.44 180 GLY A O 1
ATOM 1379 N N . ARG A 1 181 ? 9.156 18.719 -7.391 1 94.5 181 ARG A N 1
ATOM 1380 C CA . ARG A 1 181 ? 8.562 20.062 -7.383 1 94.5 181 ARG A CA 1
ATOM 1381 C C . ARG A 1 181 ? 7.238 20.078 -8.133 1 94.5 181 ARG A C 1
ATOM 1383 O O . ARG A 1 181 ? 6.277 20.703 -7.688 1 94.5 181 ARG A O 1
ATOM 1390 N N . ARG A 1 182 ? 7.246 19.375 -9.227 1 94.75 182 ARG A N 1
ATOM 1391 C CA . ARG A 1 182 ? 6.004 19.266 -9.992 1 94.75 182 ARG A CA 1
ATOM 1392 C C . ARG A 1 182 ? 4.891 18.656 -9.148 1 94.75 182 ARG A C 1
ATOM 1394 O O . ARG A 1 182 ? 3.758 19.141 -9.156 1 94.75 182 ARG A O 1
ATOM 1401 N N . VAL A 1 183 ? 5.227 17.688 -8.453 1 94.38 183 VAL A N 1
ATOM 1402 C CA . VAL A 1 183 ? 4.258 16.984 -7.613 1 94.38 183 VAL A CA 1
ATOM 1403 C C . VAL A 1 183 ? 3.73 17.922 -6.531 1 94.38 183 VAL A C 1
ATOM 1405 O O . VAL A 1 183 ? 2.52 18.016 -6.312 1 94.38 183 VAL A O 1
ATOM 1408 N N . VAL A 1 184 ? 4.57 18.656 -5.879 1 96.56 184 VAL A N 1
ATOM 1409 C CA . VAL A 1 184 ? 4.168 19.547 -4.797 1 96.56 184 VAL A CA 1
ATOM 1410 C C . VAL A 1 184 ? 3.357 20.719 -5.359 1 96.56 184 VAL A C 1
ATOM 1412 O O . VAL A 1 184 ? 2.404 21.172 -4.73 1 96.56 184 VAL A O 1
ATOM 1415 N N . LYS A 1 185 ? 3.701 21.156 -6.516 1 97.31 185 LYS A N 1
ATOM 1416 C CA . LYS A 1 185 ? 2.924 22.203 -7.176 1 97.31 185 LYS A CA 1
ATOM 1417 C C . LYS A 1 185 ? 1.495 21.734 -7.445 1 97.31 185 LYS A C 1
ATOM 1419 O O . LYS A 1 185 ? 0.543 22.5 -7.262 1 97.31 185 LYS A O 1
ATOM 1424 N N . MET A 1 186 ? 1.425 20.531 -7.863 1 95.88 186 MET A N 1
ATOM 1425 C CA . MET A 1 186 ? 0.099 19.984 -8.125 1 95.88 186 MET A CA 1
ATOM 1426 C C . MET A 1 186 ? -0.692 19.828 -6.828 1 95.88 186 MET A C 1
ATOM 1428 O O . MET A 1 186 ? -1.896 20.094 -6.797 1 95.88 186 MET A O 1
ATOM 1432 N N . LEU A 1 187 ? -0.032 19.438 -5.82 1 97 187 LEU A N 1
ATOM 1433 C CA . LEU A 1 187 ? -0.668 19.359 -4.508 1 97 187 LEU A CA 1
ATOM 1434 C C . LEU A 1 187 ? -1.18 20.734 -4.074 1 97 187 LEU A C 1
ATOM 1436 O O . LEU A 1 187 ? -2.338 20.875 -3.676 1 97 187 LEU A O 1
ATOM 1440 N N . ARG A 1 188 ? -0.324 21.688 -4.191 1 97.75 188 ARG A N 1
ATOM 1441 C CA . ARG A 1 188 ? -0.707 23.047 -3.842 1 97.75 188 ARG A CA 1
ATOM 1442 C C . ARG A 1 188 ? -1.924 23.5 -4.641 1 97.75 188 ARG A C 1
ATOM 1444 O O . ARG A 1 188 ? -2.861 24.078 -4.086 1 97.75 188 ARG A O 1
ATOM 1451 N N . LYS A 1 189 ? -1.846 23.234 -5.887 1 96.94 189 LYS A N 1
ATOM 1452 C CA . LYS A 1 189 ? -2.941 23.641 -6.766 1 96.94 189 LYS A CA 1
ATOM 1453 C C . LYS A 1 189 ? -4.266 23.031 -6.301 1 96.94 189 LYS A C 1
ATOM 1455 O O . LYS A 1 189 ? -5.277 23.734 -6.215 1 96.94 189 LYS A O 1
ATOM 1460 N N . GLU A 1 190 ? -4.246 21.75 -6.023 1 95.12 190 GLU A N 1
ATOM 1461 C CA . GLU A 1 190 ? -5.457 21.078 -5.578 1 95.12 190 GLU A CA 1
ATOM 1462 C C . GLU A 1 190 ? -5.938 21.625 -4.238 1 95.12 190 GLU A C 1
ATOM 1464 O O . GLU A 1 190 ? -7.137 21.844 -4.043 1 95.12 190 GLU A O 1
ATOM 1469 N N . VAL A 1 191 ? -5.027 21.891 -3.357 1 96.75 191 VAL A N 1
ATOM 1470 C CA . VAL A 1 191 ? -5.324 22.422 -2.031 1 96.75 191 VAL A CA 1
ATOM 1471 C C . VAL A 1 191 ? -6.012 23.781 -2.162 1 96.75 191 VAL A C 1
ATOM 1473 O O . VAL A 1 191 ? -7.059 24.016 -1.549 1 96.75 191 VAL A O 1
ATOM 1476 N N . LYS A 1 192 ? -5.469 24.578 -2.977 1 96.5 192 LYS A N 1
ATOM 1477 C CA . LYS A 1 192 ? -5.988 25.938 -3.146 1 96.5 192 LYS A CA 1
ATOM 1478 C C . LYS A 1 192 ? -7.309 25.922 -3.908 1 96.5 192 LYS A C 1
ATOM 1480 O O . LYS A 1 192 ? -8.273 26.578 -3.5 1 96.5 192 LYS A O 1
ATOM 1485 N N . ASN A 1 193 ? -7.383 25.172 -4.953 1 95.06 193 ASN A N 1
ATOM 1486 C CA . ASN A 1 193 ? -8.586 25.125 -5.781 1 95.06 193 ASN A CA 1
ATOM 1487 C C . ASN A 1 193 ? -9.789 24.609 -4.992 1 95.06 193 ASN A C 1
ATOM 1489 O O . ASN A 1 193 ? -10.914 25.062 -5.207 1 95.06 193 ASN A O 1
ATOM 1493 N N . ARG A 1 194 ? -9.5 23.734 -4.094 1 94.5 194 ARG A N 1
ATOM 1494 C CA . ARG A 1 194 ? -10.586 23.109 -3.355 1 94.5 194 ARG A CA 1
ATOM 1495 C C . ARG A 1 194 ? -10.773 23.766 -1.99 1 94.5 194 ARG A C 1
ATOM 1497 O O . ARG A 1 194 ? -11.633 23.344 -1.212 1 94.5 194 ARG A O 1
ATOM 1504 N N . GLN A 1 195 ? -9.992 24.734 -1.709 1 94.38 195 GLN A N 1
ATOM 1505 C CA . GLN A 1 195 ? -10.047 25.484 -0.454 1 94.38 195 GLN A CA 1
ATOM 1506 C C . GLN A 1 195 ? -9.844 24.562 0.743 1 94.38 195 GLN A C 1
ATOM 1508 O O . GLN A 1 195 ? -10.602 24.609 1.714 1 94.38 195 GLN A O 1
ATOM 1513 N N . LYS A 1 196 ? -8.898 23.688 0.556 1 96.81 196 LYS A N 1
ATOM 1514 C CA . LYS A 1 196 ? -8.477 22.797 1.629 1 96.81 196 LYS A CA 1
ATOM 1515 C C . LYS A 1 196 ? -7.168 23.25 2.256 1 96.81 196 LYS A C 1
ATOM 1517 O O . LYS A 1 196 ? -6.582 24.25 1.82 1 96.81 196 LYS A O 1
ATOM 1522 N N . SER A 1 197 ? -6.797 22.625 3.316 1 97.88 197 SER A N 1
ATOM 1523 C CA . SER A 1 197 ? -5.508 22.875 3.951 1 97.88 197 SER A CA 1
ATOM 1524 C C . SER A 1 197 ? -4.562 21.703 3.789 1 97.88 197 SER A C 1
ATOM 1526 O O . SER A 1 197 ? -4.996 20.578 3.49 1 97.88 197 SER A O 1
ATOM 1528 N N . ALA A 1 198 ? -3.27 22.016 3.959 1 98.19 198 ALA A N 1
ATOM 1529 C CA . ALA A 1 198 ? -2.291 20.922 3.881 1 98.19 198 ALA A CA 1
ATOM 1530 C C . ALA A 1 198 ? -1.091 21.203 4.781 1 98.19 198 ALA A C 1
ATOM 1532 O O . ALA A 1 198 ? -0.718 22.359 4.988 1 98.19 198 ALA A O 1
ATOM 1533 N N . VAL A 1 199 ? -0.599 20.156 5.332 1 98.19 199 VAL A N 1
ATOM 1534 C CA . VAL A 1 199 ? 0.662 20.188 6.066 1 98.19 199 VAL A CA 1
ATOM 1535 C C . VAL A 1 199 ? 1.638 19.188 5.441 1 98.19 199 VAL A C 1
ATOM 1537 O O . VAL A 1 199 ? 1.295 18.016 5.234 1 98.19 199 VAL A O 1
ATOM 1540 N N . MET A 1 200 ? 2.76 19.641 5.121 1 97.69 200 MET A N 1
ATOM 1541 C CA . MET A 1 200 ? 3.803 18.781 4.57 1 97.69 200 MET A CA 1
ATOM 1542 C C . MET A 1 200 ? 5.047 18.797 5.449 1 97.69 200 MET A C 1
ATOM 1544 O O . MET A 1 200 ? 5.555 19.859 5.797 1 97.69 200 MET A O 1
ATOM 1548 N N . VAL A 1 201 ? 5.402 17.656 5.871 1 96.31 201 VAL A N 1
ATOM 1549 C CA . VAL A 1 201 ? 6.699 17.5 6.527 1 96.31 201 VAL A CA 1
ATOM 1550 C C . VAL A 1 201 ? 7.762 17.141 5.488 1 96.31 201 VAL A C 1
ATOM 1552 O O . VAL A 1 201 ? 7.562 16.25 4.664 1 96.31 201 VAL A O 1
ATOM 1555 N N . THR A 1 202 ? 8.906 17.859 5.539 1 93.75 202 THR A N 1
ATOM 1556 C CA . THR A 1 202 ? 9.938 17.594 4.543 1 93.75 202 THR A CA 1
ATOM 1557 C C . THR A 1 202 ? 11.297 18.109 5.031 1 93.75 202 THR A C 1
ATOM 1559 O O . THR A 1 202 ? 11.367 18.984 5.891 1 93.75 202 THR A O 1
ATOM 1562 N N . HIS A 1 203 ? 12.211 17.484 4.543 1 90.75 203 HIS A N 1
ATOM 1563 C CA . HIS A 1 203 ? 13.555 18 4.742 1 90.75 203 HIS A CA 1
ATOM 1564 C C . HIS A 1 203 ? 14.07 18.703 3.484 1 90.75 203 HIS A C 1
ATOM 1566 O O . HIS A 1 203 ? 15.18 19.25 3.479 1 90.75 203 HIS A O 1
ATOM 1572 N N . ASP A 1 204 ? 13.281 18.719 2.514 1 88.38 204 ASP A N 1
ATOM 1573 C CA . ASP A 1 204 ? 13.648 19.297 1.226 1 88.38 204 ASP A CA 1
ATOM 1574 C C . ASP A 1 204 ? 13.305 20.781 1.173 1 88.38 204 ASP A C 1
ATOM 1576 O O . ASP A 1 204 ? 12.164 21.141 0.906 1 88.38 204 ASP A O 1
ATOM 1580 N N . GLU A 1 205 ? 14.25 21.578 1.137 1 88.69 205 GLU A N 1
ATOM 1581 C CA . GLU A 1 205 ? 14.039 23.016 1.201 1 88.69 205 GLU A CA 1
ATOM 1582 C C . GLU A 1 205 ? 13.562 23.562 -0.14 1 88.69 205 GLU A C 1
ATOM 1584 O O . GLU A 1 205 ? 13.031 24.672 -0.207 1 88.69 205 GLU A O 1
ATOM 1589 N N . ARG A 1 206 ? 13.781 22.828 -1.181 1 88.06 206 ARG A N 1
ATOM 1590 C CA . ARG A 1 206 ? 13.422 23.281 -2.523 1 88.06 206 ARG A CA 1
ATOM 1591 C C . ARG A 1 206 ? 11.914 23.422 -2.678 1 88.06 206 ARG A C 1
ATOM 1593 O O . ARG A 1 206 ? 11.438 24.078 -3.605 1 88.06 206 ARG A O 1
ATOM 1600 N N . MET A 1 207 ? 11.188 22.906 -1.75 1 93.19 207 MET A N 1
ATOM 1601 C CA . MET A 1 207 ? 9.734 22.891 -1.852 1 93.19 207 MET A CA 1
ATOM 1602 C C . MET A 1 207 ? 9.125 24.031 -1.04 1 93.19 207 MET A C 1
ATOM 1604 O O . MET A 1 207 ? 7.926 24.297 -1.142 1 93.19 207 MET A O 1
ATOM 1608 N N . LEU A 1 208 ? 9.859 24.75 -0.298 1 94.44 208 LEU A N 1
ATOM 1609 C CA . LEU A 1 208 ? 9.336 25.609 0.753 1 94.44 208 LEU A CA 1
ATOM 1610 C C . LEU A 1 208 ? 8.688 26.859 0.159 1 94.44 208 LEU A C 1
ATOM 1612 O O . LEU A 1 208 ? 7.762 27.422 0.75 1 94.44 208 LEU A O 1
ATOM 1616 N N . ASP A 1 209 ? 9.18 27.281 -0.943 1 95.31 209 ASP A N 1
ATOM 1617 C CA . ASP A 1 209 ? 8.625 28.469 -1.588 1 95.31 209 ASP A CA 1
ATOM 1618 C C . ASP A 1 209 ? 7.203 28.203 -2.086 1 95.31 209 ASP A C 1
ATOM 1620 O O . ASP A 1 209 ? 6.465 29.156 -2.391 1 95.31 209 ASP A O 1
ATOM 1624 N N . LEU A 1 210 ? 6.793 26.984 -2.123 1 96.12 210 LEU A N 1
ATOM 1625 C CA . LEU A 1 210 ? 5.457 26.625 -2.584 1 96.12 210 LEU A CA 1
ATOM 1626 C C . LEU A 1 210 ? 4.461 26.641 -1.43 1 96.12 210 LEU A C 1
ATOM 1628 O O . LEU A 1 210 ? 3.256 26.5 -1.644 1 96.12 210 LEU A O 1
ATOM 1632 N N . CYS A 1 211 ? 4.922 26.859 -0.247 1 97.06 211 CYS A N 1
ATOM 1633 C CA . CYS A 1 211 ? 4.074 26.828 0.939 1 97.06 211 CYS A CA 1
ATOM 1634 C C . CYS A 1 211 ? 3.768 28.234 1.428 1 97.06 211 CYS A C 1
ATOM 1636 O O . CYS A 1 211 ? 4.555 29.156 1.206 1 97.06 211 CYS A O 1
ATOM 1638 N N . ASP A 1 212 ? 2.66 28.344 2.078 1 96.62 212 ASP A N 1
ATOM 1639 C CA . ASP A 1 212 ? 2.266 29.641 2.619 1 96.62 212 ASP A CA 1
ATOM 1640 C C . ASP A 1 212 ? 3.082 30 3.859 1 96.62 212 ASP A C 1
ATOM 1642 O O . ASP A 1 212 ? 3.326 31.172 4.137 1 96.62 212 ASP A O 1
ATOM 1646 N N . ARG A 1 213 ? 3.32 29.062 4.609 1 95.81 213 ARG A N 1
ATOM 1647 C CA . ARG A 1 213 ? 4.082 29.219 5.844 1 95.81 213 ARG A CA 1
ATOM 1648 C C . ARG A 1 213 ? 5.043 28.047 6.043 1 95.81 213 ARG A C 1
ATOM 1650 O O . ARG A 1 213 ? 4.766 26.922 5.605 1 95.81 213 ARG A O 1
ATOM 1657 N N . VAL A 1 214 ? 6.164 28.375 6.703 1 96.38 214 VAL A N 1
ATOM 1658 C CA . VAL A 1 214 ? 7.164 27.359 7.012 1 96.38 214 VAL A CA 1
ATOM 1659 C C . VAL A 1 214 ? 7.449 27.359 8.516 1 96.38 214 VAL A C 1
ATOM 1661 O O . VAL A 1 214 ? 7.73 28.406 9.102 1 96.38 214 VAL A O 1
ATOM 1664 N N . LEU A 1 215 ? 7.312 26.203 9.07 1 96.31 215 LEU A N 1
ATOM 1665 C CA . LEU A 1 215 ? 7.633 25.984 10.477 1 96.31 215 LEU A CA 1
ATOM 1666 C C . LEU A 1 215 ? 8.828 25.047 10.625 1 96.31 215 LEU A C 1
ATOM 1668 O O . LEU A 1 215 ? 9.023 24.156 9.797 1 96.31 215 LEU A O 1
ATOM 1672 N N . TYR A 1 216 ? 9.586 25.25 11.688 1 95.69 216 TYR A N 1
ATOM 1673 C CA . TYR A 1 216 ? 10.773 24.438 11.93 1 95.69 216 TYR A CA 1
ATOM 1674 C C . TYR A 1 216 ? 10.641 23.656 13.227 1 95.69 216 TYR A C 1
ATOM 1676 O O . TYR A 1 216 ? 10.164 24.188 14.234 1 95.69 216 TYR A O 1
ATOM 1684 N N . LEU A 1 217 ? 10.953 22.406 13.117 1 95.25 217 LEU A N 1
ATOM 1685 C CA . LEU A 1 217 ? 10.969 21.531 14.289 1 95.25 217 LEU A CA 1
ATOM 1686 C C . LEU A 1 217 ? 12.383 21.031 14.57 1 95.25 217 LEU A C 1
ATOM 1688 O O . LEU A 1 217 ? 12.984 20.359 13.734 1 95.25 217 LEU A O 1
ATOM 1692 N N . GLU A 1 218 ? 12.867 21.375 15.781 1 92.25 218 GLU A N 1
ATOM 1693 C CA . GLU A 1 218 ? 14.203 20.969 16.203 1 92.25 218 GLU A CA 1
ATOM 1694 C C . GLU A 1 218 ? 14.195 20.5 17.656 1 92.25 218 GLU A C 1
ATOM 1696 O O . GLU A 1 218 ? 13.703 21.203 18.547 1 92.25 218 GLU A O 1
ATOM 1701 N N . ASP A 1 219 ? 14.703 19.328 17.828 1 91.75 219 ASP A N 1
ATOM 1702 C CA . ASP A 1 219 ? 14.805 18.734 19.156 1 91.75 219 ASP A CA 1
ATOM 1703 C C . ASP A 1 219 ? 13.461 18.781 19.875 1 91.75 219 ASP A C 1
ATOM 1705 O O . ASP A 1 219 ? 13.391 19.109 21.062 1 91.75 219 ASP A O 1
ATOM 1709 N N . GLY A 1 220 ? 12.43 18.594 19.125 1 94.12 220 GLY A N 1
ATOM 1710 C CA . GLY A 1 220 ? 11.094 18.484 19.688 1 94.12 220 GLY A CA 1
ATOM 1711 C C . GLY A 1 220 ? 10.422 19.812 19.922 1 94.12 220 GLY A C 1
ATOM 1712 O O . GLY A 1 220 ? 9.305 19.875 20.453 1 94.12 220 GLY A O 1
ATOM 1713 N N . MET A 1 221 ? 11.062 20.906 19.516 1 94.12 221 MET A N 1
ATOM 1714 C CA . MET A 1 221 ? 10.523 22.25 19.688 1 94.12 221 MET A CA 1
ATOM 1715 C C . MET A 1 221 ? 10.242 22.906 18.344 1 94.12 221 MET A C 1
ATOM 1717 O O . MET A 1 221 ? 10.992 22.719 17.391 1 94.12 221 MET A O 1
ATOM 1721 N N . MET A 1 222 ? 9.211 23.703 18.328 1 94.38 222 MET A N 1
ATOM 1722 C CA . MET A 1 222 ? 8.758 24.328 17.078 1 94.38 222 MET A CA 1
ATOM 1723 C C . MET A 1 222 ? 9.102 25.812 17.062 1 94.38 222 MET A C 1
ATOM 1725 O O . MET A 1 222 ? 8.945 26.5 18.062 1 94.38 222 MET A O 1
ATOM 1729 N N . TYR A 1 223 ? 9.594 26.234 15.891 1 90.81 223 TYR A N 1
ATOM 1730 C CA . TYR A 1 223 ? 9.891 27.656 15.711 1 90.81 223 TYR A CA 1
ATOM 1731 C C . TYR A 1 223 ? 9.461 28.125 14.328 1 90.81 223 TYR A C 1
ATOM 1733 O O . TYR A 1 223 ? 9.32 27.312 13.406 1 90.81 223 TYR A O 1
ATOM 1741 N N . GLU A 1 224 ? 9.055 29.344 14.273 1 87.62 224 GLU A N 1
ATOM 1742 C CA . GLU A 1 224 ? 8.711 29.969 13 1 87.62 224 GLU A CA 1
ATOM 1743 C C . GLU A 1 224 ? 9.68 31.094 12.648 1 87.62 224 GLU A C 1
ATOM 1745 O O . GLU A 1 224 ? 10.039 31.906 13.508 1 87.62 224 GLU A O 1
ATOM 1750 N N . GLU A 1 225 ? 10.438 30.875 11.586 1 67 225 GLU A N 1
ATOM 1751 C CA . GLU A 1 225 ? 11.336 31.969 11.219 1 67 225 GLU A CA 1
ATOM 1752 C C . GLU A 1 225 ? 10.547 33.188 10.781 1 67 225 GLU A C 1
ATOM 1754 O O . GLU A 1 225 ? 9.57 33.094 10.031 1 67 225 GLU A O 1
ATOM 1759 N N . ARG A 1 226 ? 10.445 34.219 11.664 1 57.75 226 ARG A N 1
ATOM 1760 C CA . ARG A 1 226 ? 9.859 35.5 11.273 1 57.75 226 ARG A CA 1
ATOM 1761 C C . ARG A 1 226 ? 10.586 36.094 10.07 1 57.75 226 ARG A C 1
ATOM 1763 O O . ARG A 1 226 ? 11.797 35.938 9.938 1 57.75 226 ARG A O 1
ATOM 1770 N N . LYS A 1 227 ? 10.008 36.031 8.922 1 51.88 227 LYS A N 1
ATOM 1771 C CA . LYS A 1 227 ? 10.555 36.844 7.848 1 51.88 227 LYS A CA 1
ATOM 1772 C C . LYS A 1 227 ? 11.016 38.219 8.367 1 51.88 227 LYS A C 1
ATOM 1774 O O . LYS A 1 227 ? 10.227 38.969 8.961 1 51.88 227 LYS A O 1
ATOM 1779 N N . ILE A 1 228 ? 12.188 38.312 8.922 1 41.19 228 ILE A N 1
ATOM 1780 C CA . ILE A 1 228 ? 12.672 39.688 9.164 1 41.19 228 ILE A CA 1
ATOM 1781 C C . ILE A 1 228 ? 12.445 40.531 7.914 1 41.19 228 ILE A C 1
ATOM 1783 O O . ILE A 1 228 ? 12.953 40.219 6.84 1 41.19 228 ILE A O 1
ATOM 1787 N N . HIS A 1 229 ? 11.273 40.969 7.68 1 41.28 229 HIS A N 1
ATOM 1788 C CA . HIS A 1 229 ? 11.234 42.094 6.758 1 41.28 229 HIS A CA 1
ATOM 1789 C C . HIS A 1 229 ? 12.336 43.094 7.07 1 41.28 229 HIS A C 1
ATOM 1791 O O . HIS A 1 229 ? 12.438 43.562 8.203 1 41.28 229 HIS A O 1
ATOM 1797 N N . ASP A 1 230 ? 13.516 42.969 6.48 1 41.47 230 ASP A N 1
ATOM 1798 C CA . ASP A 1 230 ? 14.516 44.031 6.465 1 41.47 230 ASP A CA 1
ATOM 1799 C C . ASP A 1 230 ? 13.852 45.406 6.406 1 41.47 230 ASP A C 1
ATOM 1801 O O . ASP A 1 230 ? 13.242 45.75 5.395 1 41.47 230 ASP A O 1
ATOM 1805 N N . GLU A 1 231 ? 13.086 45.844 7.355 1 38.94 231 GLU A N 1
ATOM 1806 C CA . GLU A 1 231 ? 12.875 47.281 7.41 1 38.94 231 GLU A CA 1
ATOM 1807 C C . GLU A 1 231 ? 14.195 48.031 7.398 1 38.94 231 GLU A C 1
ATOM 1809 O O . GLU A 1 231 ? 14.914 48.062 8.406 1 38.94 231 GLU A O 1
ATOM 1814 N N . LYS A 1 232 ? 15.023 48.094 6.352 1 41.62 232 LYS A N 1
ATOM 1815 C CA . LYS A 1 232 ? 16.031 49.125 6.078 1 41.62 232 LYS A CA 1
ATOM 1816 C C . LYS A 1 232 ? 15.5 50.5 6.422 1 41.62 232 LYS A C 1
ATOM 1818 O O . LYS A 1 232 ? 14.594 51.031 5.762 1 41.62 232 LYS A O 1
ATOM 1823 N N . LEU A 1 233 ? 15.453 50.938 7.648 1 39.47 233 LEU A N 1
ATOM 1824 C CA . LEU A 1 233 ? 15.461 52.344 8.008 1 39.47 233 LEU A CA 1
ATOM 1825 C C . LEU A 1 233 ? 16.484 53.094 7.18 1 39.47 233 LEU A C 1
ATOM 1827 O O . LEU A 1 233 ? 17.625 52.656 7.008 1 39.47 233 LEU A O 1
ATOM 1831 N N . PRO A 1 234 ? 16.109 54.094 6.383 1 40.72 234 PRO A N 1
ATOM 1832 C CA . PRO A 1 234 ? 17 55 5.668 1 40.72 234 PRO A CA 1
ATOM 1833 C C . PRO A 1 234 ? 18.125 55.531 6.547 1 40.72 234 PRO A C 1
ATOM 1835 O O . PRO A 1 234 ? 17.922 55.812 7.73 1 40.72 234 PRO A O 1
ATOM 1838 N N . LEU A 1 235 ? 19.281 54.875 6.609 1 34.34 235 LEU A N 1
ATOM 1839 C CA . LEU A 1 235 ? 20.391 55.656 7.18 1 34.34 235 LEU A CA 1
ATOM 1840 C C . LEU A 1 235 ? 20.312 57.094 6.742 1 34.34 235 LEU A C 1
ATOM 1842 O O . LEU A 1 235 ? 20.297 57.406 5.543 1 34.34 235 LEU A O 1
ATOM 1846 N N . ARG A 1 236 ? 19.766 58 7.637 1 27.95 236 ARG A N 1
ATOM 1847 C CA . ARG A 1 236 ? 20.219 59.406 7.598 1 27.95 236 ARG A CA 1
ATOM 1848 C C . ARG A 1 236 ? 21.719 59.5 7.891 1 27.95 236 ARG A C 1
ATOM 1850 O O . ARG A 1 236 ? 22.25 58.75 8.711 1 27.95 236 ARG A O 1
ATOM 1857 N N . MET B 1 1 ? -7.766 -32.75 -16.203 1 47.44 1 MET B N 1
ATOM 1858 C CA . MET B 1 1 ? -8.289 -31.531 -16.812 1 47.44 1 MET B CA 1
ATOM 1859 C C . MET B 1 1 ? -8.562 -30.469 -15.75 1 47.44 1 MET B C 1
ATOM 1861 O O . MET B 1 1 ? -9.219 -29.469 -16.031 1 47.44 1 MET B O 1
ATOM 1865 N N . ASN B 1 2 ? -8.297 -30.781 -14.336 1 66.69 2 ASN B N 1
ATOM 1866 C CA . ASN B 1 2 ? -8.82 -30.234 -13.086 1 66.69 2 ASN B CA 1
ATOM 1867 C C . ASN B 1 2 ? -7.891 -29.172 -12.508 1 66.69 2 ASN B C 1
ATOM 1869 O O . ASN B 1 2 ? -7.926 -28.906 -11.305 1 66.69 2 ASN B O 1
ATOM 1873 N N . GLY B 1 3 ? -7.07 -28.453 -13.328 1 87.38 3 GLY B N 1
ATOM 1874 C CA . GLY B 1 3 ? -6.133 -27.531 -12.727 1 87.38 3 GLY B CA 1
ATOM 1875 C C . GLY B 1 3 ? -6.711 -26.141 -12.516 1 87.38 3 GLY B C 1
ATOM 1876 O O . GLY B 1 3 ? -7.598 -25.719 -13.258 1 87.38 3 GLY B O 1
ATOM 1877 N N . ILE B 1 4 ? -6.289 -25.531 -11.484 1 94.25 4 ILE B N 1
ATOM 1878 C CA . ILE B 1 4 ? -6.758 -24.172 -11.18 1 94.25 4 ILE B CA 1
ATOM 1879 C C . ILE B 1 4 ? -6.082 -23.172 -12.102 1 94.25 4 ILE B C 1
ATOM 1881 O O . ILE B 1 4 ? -6.699 -22.203 -12.531 1 94.25 4 ILE B O 1
ATOM 1885 N N . ILE B 1 5 ? -4.789 -23.422 -12.484 1 96.94 5 ILE B N 1
ATOM 1886 C CA . ILE B 1 5 ? -4.047 -22.625 -13.453 1 96.94 5 ILE B CA 1
ATOM 1887 C C . ILE B 1 5 ? -3.361 -23.547 -14.461 1 96.94 5 ILE B C 1
ATOM 1889 O O . ILE B 1 5 ? -2.693 -24.516 -14.078 1 96.94 5 ILE B O 1
ATOM 1893 N N . LYS B 1 6 ? -3.598 -23.266 -15.742 1 97.12 6 LYS B N 1
ATOM 1894 C CA . LYS B 1 6 ? -2.936 -24 -16.812 1 97.12 6 LYS B CA 1
ATOM 1895 C C . LYS B 1 6 ? -2.297 -23.047 -17.828 1 97.12 6 LYS B C 1
ATOM 1897 O O . LYS B 1 6 ? -2.971 -22.188 -18.375 1 97.12 6 LYS B O 1
ATOM 1902 N N . LEU B 1 7 ? -1.039 -23.172 -17.969 1 97.12 7 LEU B N 1
ATOM 1903 C CA . LEU B 1 7 ? -0.278 -22.438 -18.984 1 97.12 7 LEU B CA 1
ATOM 1904 C C . LEU B 1 7 ? 0.2 -23.359 -20.094 1 97.12 7 LEU B C 1
ATOM 1906 O O . LEU B 1 7 ? 0.776 -24.422 -19.812 1 97.12 7 LEU B O 1
ATOM 1910 N N . ASP B 1 8 ? -0.108 -23 -21.25 1 97.19 8 ASP B N 1
ATOM 1911 C CA . ASP B 1 8 ? 0.309 -23.781 -22.406 1 97.19 8 ASP B CA 1
ATOM 1912 C C . ASP B 1 8 ? 1.18 -22.953 -23.344 1 97.19 8 ASP B C 1
ATOM 1914 O O . ASP B 1 8 ? 0.676 -22.078 -24.062 1 97.19 8 ASP B O 1
ATOM 1918 N N . ASN B 1 9 ? 2.469 -23.266 -23.359 1 97.62 9 ASN B N 1
ATOM 1919 C CA . ASN B 1 9 ? 3.451 -22.656 -24.25 1 97.62 9 ASN B CA 1
ATOM 1920 C C . ASN B 1 9 ? 3.412 -21.125 -24.156 1 97.62 9 ASN B C 1
ATOM 1922 O O . ASN B 1 9 ? 3.338 -20.453 -25.188 1 97.62 9 ASN B O 1
ATOM 1926 N N . ILE B 1 10 ? 3.508 -20.609 -23.016 1 97.56 10 ILE B N 1
ATOM 1927 C CA . ILE B 1 10 ? 3.426 -19.188 -22.766 1 97.56 10 ILE B CA 1
ATOM 1928 C C . ILE B 1 10 ? 4.762 -18.516 -23.109 1 97.56 10 ILE B C 1
ATOM 1930 O O . ILE B 1 10 ? 5.812 -18.953 -22.641 1 97.56 10 ILE B O 1
ATOM 1934 N N . SER B 1 11 ? 4.68 -17.562 -23.953 1 97.75 11 SER B N 1
ATOM 1935 C CA . SER B 1 11 ? 5.832 -16.719 -24.266 1 97.75 11 SER B CA 1
ATOM 1936 C C . SER B 1 11 ? 5.527 -15.242 -23.984 1 97.75 11 SER B C 1
ATOM 1938 O O . SER B 1 11 ? 4.371 -14.82 -24.062 1 97.75 11 SER B O 1
ATOM 1940 N N . LYS B 1 12 ? 6.523 -14.516 -23.609 1 96.56 12 LYS B N 1
ATOM 1941 C CA . LYS B 1 12 ? 6.375 -13.078 -23.391 1 96.56 12 LYS B CA 1
ATOM 1942 C C . LYS B 1 12 ? 7.574 -12.312 -23.953 1 96.56 12 LYS B C 1
ATOM 1944 O O . LYS B 1 12 ? 8.719 -12.586 -23.578 1 96.56 12 LYS B O 1
ATOM 1949 N N . VAL B 1 13 ? 7.262 -11.453 -24.828 1 95.44 13 VAL B N 1
ATOM 1950 C CA . VAL B 1 13 ? 8.266 -10.594 -25.438 1 95.44 13 VAL B CA 1
ATOM 1951 C C . VAL B 1 13 ? 7.965 -9.133 -25.125 1 95.44 13 VAL B C 1
ATOM 1953 O O . VAL B 1 13 ? 6.824 -8.68 -25.25 1 95.44 13 VAL B O 1
ATOM 1956 N N . PHE B 1 14 ? 8.945 -8.43 -24.578 1 91.19 14 PHE B N 1
ATOM 1957 C CA . PHE B 1 14 ? 8.828 -6.992 -24.359 1 91.19 14 PHE B CA 1
ATOM 1958 C C . PHE B 1 14 ? 9.594 -6.223 -25.438 1 91.19 14 PHE B C 1
ATOM 1960 O O . PHE B 1 14 ? 10.68 -6.633 -25.844 1 91.19 14 PHE B O 1
ATOM 1967 N N . LEU B 1 15 ? 8.969 -5.16 -25.844 1 86.62 15 LEU B N 1
ATOM 1968 C CA . LEU B 1 15 ? 9.633 -4.301 -26.828 1 86.62 15 LEU B CA 1
ATOM 1969 C C . LEU B 1 15 ? 10.352 -3.146 -26.125 1 86.62 15 LEU B C 1
ATOM 1971 O O . LEU B 1 15 ? 9.805 -2.529 -25.219 1 86.62 15 LEU B O 1
ATOM 1975 N N . ASP B 1 16 ? 11.57 -3.023 -26.156 1 80.94 16 ASP B N 1
ATOM 1976 C CA . ASP B 1 16 ? 12.367 -1.9 -25.688 1 80.94 16 ASP B CA 1
ATOM 1977 C C . ASP B 1 16 ? 12.977 -1.123 -26.844 1 80.94 16 ASP B C 1
ATOM 1979 O O . ASP B 1 16 ? 14.086 -1.433 -27.297 1 80.94 16 ASP B O 1
ATOM 1983 N N . GLY B 1 17 ? 12.336 0.031 -27.234 1 79.5 17 GLY B N 1
ATOM 1984 C CA . GLY B 1 17 ? 12.773 0.72 -28.438 1 79.5 17 GLY B CA 1
ATOM 1985 C C . GLY B 1 17 ? 12.805 -0.178 -29.656 1 79.5 17 GLY B C 1
ATOM 1986 O O . GLY B 1 17 ? 11.781 -0.758 -30.031 1 79.5 17 GLY B O 1
ATOM 1987 N N . ASP B 1 18 ? 13.984 -0.338 -30.219 1 81.62 18 ASP B N 1
ATOM 1988 C CA . ASP B 1 18 ? 14.164 -1.138 -31.422 1 81.62 18 ASP B CA 1
ATOM 1989 C C . ASP B 1 18 ? 14.555 -2.572 -31.078 1 81.62 18 ASP B C 1
ATOM 1991 O O . ASP B 1 18 ? 14.766 -3.395 -31.984 1 81.62 18 ASP B O 1
ATOM 1995 N N . ARG B 1 19 ? 14.625 -2.822 -29.797 1 86.88 19 ARG B N 1
ATOM 1996 C CA . ARG B 1 19 ? 15.023 -4.164 -29.391 1 86.88 19 ARG B CA 1
ATOM 1997 C C . ARG B 1 19 ? 13.875 -4.898 -28.703 1 86.88 19 ARG B C 1
ATOM 1999 O O . ARG B 1 19 ? 13.016 -4.27 -28.078 1 86.88 19 ARG B O 1
ATOM 2006 N N . SER B 1 20 ? 13.773 -6.219 -29.125 1 91.5 20 SER B N 1
ATOM 2007 C CA . SER B 1 20 ? 12.797 -7.094 -28.484 1 91.5 20 SER B CA 1
ATOM 2008 C C . SER B 1 20 ? 13.484 -8.094 -27.562 1 91.5 20 SER B C 1
ATOM 2010 O O . SER B 1 20 ? 14.547 -8.617 -27.891 1 91.5 20 SER B O 1
ATOM 2012 N N . VAL B 1 21 ? 13.016 -8.289 -26.312 1 91.75 21 VAL B N 1
ATOM 2013 C CA . VAL B 1 21 ? 13.562 -9.234 -25.344 1 91.75 21 VAL B CA 1
ATOM 2014 C C . VAL B 1 21 ? 12.508 -10.273 -24.984 1 91.75 21 VAL B C 1
ATOM 2016 O O . VAL B 1 21 ? 11.422 -9.93 -24.516 1 91.75 21 VAL B O 1
ATOM 2019 N N . GLU B 1 22 ? 12.844 -11.477 -25.297 1 95.06 22 GLU B N 1
ATOM 2020 C CA . GLU B 1 22 ? 11.961 -12.57 -24.906 1 95.06 22 GLU B CA 1
ATOM 2021 C C . GLU B 1 22 ? 12.25 -13.039 -23.484 1 95.06 22 GLU B C 1
ATOM 2023 O O . GLU B 1 22 ? 13.281 -13.672 -23.234 1 95.06 22 GLU B O 1
ATOM 2028 N N . VAL B 1 23 ? 11.344 -12.852 -22.625 1 95.75 23 VAL B N 1
ATOM 2029 C CA . VAL B 1 23 ? 11.547 -13.102 -21.203 1 95.75 23 VAL B CA 1
ATOM 2030 C C . VAL B 1 23 ? 11.07 -14.516 -20.844 1 95.75 23 VAL B C 1
ATOM 2032 O O . VAL B 1 23 ? 11.688 -15.195 -20.031 1 95.75 23 VAL B O 1
ATOM 2035 N N . LEU B 1 24 ? 9.969 -14.906 -21.391 1 97.62 24 LEU B N 1
ATOM 2036 C CA . LEU B 1 24 ? 9.453 -16.266 -21.234 1 97.62 24 LEU B CA 1
ATOM 2037 C C . LEU B 1 24 ? 9.43 -17 -22.578 1 97.62 24 LEU B C 1
ATOM 2039 O O . LEU B 1 24 ? 9.008 -16.422 -23.594 1 97.62 24 LEU B O 1
ATOM 2043 N N . LYS B 1 25 ? 9.883 -18.219 -22.578 1 97.44 25 LYS B N 1
ATOM 2044 C CA . LYS B 1 25 ? 10.047 -19 -23.797 1 97.44 25 LYS B CA 1
ATOM 2045 C C . LYS B 1 25 ? 9.25 -20.312 -23.734 1 97.44 25 LYS B C 1
ATOM 2047 O O . LYS B 1 25 ? 9.781 -21.344 -23.344 1 97.44 25 LYS B O 1
ATOM 2052 N N . SER B 1 26 ? 8.062 -20.25 -24.156 1 96.81 26 SER B N 1
ATOM 2053 C CA . SER B 1 26 ? 7.184 -21.406 -24.312 1 96.81 26 SER B CA 1
ATOM 2054 C C . SER B 1 26 ? 7.051 -22.172 -23 1 96.81 26 SER B C 1
ATOM 2056 O O . SER B 1 26 ? 7.281 -23.391 -22.969 1 96.81 26 SER B O 1
ATOM 2058 N N . VAL B 1 27 ? 6.699 -21.516 -21.984 1 97.12 27 VAL B N 1
ATOM 2059 C CA . VAL B 1 27 ? 6.566 -22.094 -20.656 1 97.12 27 VAL B CA 1
ATOM 2060 C C . VAL B 1 27 ? 5.211 -22.781 -20.531 1 97.12 27 VAL B C 1
ATOM 2062 O O . VAL B 1 27 ? 4.172 -22.203 -20.844 1 97.12 27 VAL B O 1
ATOM 2065 N N . SER B 1 28 ? 5.246 -24.078 -20.125 1 96.62 28 SER B N 1
ATOM 2066 C CA . SER B 1 28 ? 4.027 -24.828 -19.844 1 96.62 28 SER B CA 1
ATOM 2067 C C . SER B 1 28 ? 4.039 -25.391 -18.422 1 96.62 28 SER B C 1
ATOM 2069 O O . SER B 1 28 ? 5.074 -25.859 -17.953 1 96.62 28 SER B O 1
ATOM 2071 N N . MET B 1 29 ? 2.898 -25.203 -17.797 1 95.31 29 MET B N 1
ATOM 2072 C CA . MET B 1 29 ? 2.76 -25.75 -16.438 1 95.31 29 MET B CA 1
ATOM 2073 C C . MET B 1 29 ? 1.293 -25.812 -16.031 1 95.31 29 MET B C 1
ATOM 2075 O O . MET B 1 29 ? 0.441 -25.172 -16.656 1 95.31 29 MET B O 1
ATOM 2079 N N . GLU B 1 30 ? 1.113 -26.562 -14.984 1 95.44 30 GLU B N 1
ATOM 2080 C CA . GLU B 1 30 ? -0.225 -26.688 -14.406 1 95.44 30 GLU B CA 1
ATOM 2081 C C . GLU B 1 30 ? -0.173 -26.688 -12.883 1 95.44 30 GLU B C 1
ATOM 2083 O O . GLU B 1 30 ? 0.716 -27.297 -12.289 1 95.44 30 GLU B O 1
ATOM 2088 N N . ILE B 1 31 ? -1.067 -25.906 -12.312 1 96.25 31 ILE B N 1
ATOM 2089 C CA . ILE B 1 31 ? -1.27 -25.938 -10.867 1 96.25 31 ILE B CA 1
ATOM 2090 C C . ILE B 1 31 ? -2.592 -26.641 -10.547 1 96.25 31 ILE B C 1
ATOM 2092 O O . ILE B 1 31 ? -3.654 -26.188 -10.984 1 96.25 31 ILE B O 1
ATOM 2096 N N . LYS B 1 32 ? -2.516 -27.672 -9.742 1 94.31 32 LYS B N 1
ATOM 2097 C CA . LYS B 1 32 ? -3.709 -28.422 -9.367 1 94.31 32 LYS B CA 1
ATOM 2098 C C . LYS B 1 32 ? -4.387 -27.797 -8.148 1 94.31 32 LYS B C 1
ATOM 2100 O O . LYS B 1 32 ? -3.77 -27.031 -7.41 1 94.31 32 LYS B O 1
ATOM 2105 N N . ARG B 1 33 ? -5.648 -28.141 -8 1 92.56 33 ARG B N 1
ATOM 2106 C CA . ARG B 1 33 ? -6.359 -27.703 -6.805 1 92.56 33 ARG B CA 1
ATOM 2107 C C . ARG B 1 33 ? -5.703 -28.25 -5.543 1 92.56 33 ARG B C 1
ATOM 2109 O O . ARG B 1 33 ? -5.324 -29.422 -5.496 1 92.56 33 ARG B O 1
ATOM 2116 N N . GLY B 1 34 ? -5.543 -27.375 -4.578 1 93.69 34 GLY B N 1
ATOM 2117 C CA . GLY B 1 34 ? -4.984 -27.797 -3.303 1 93.69 34 GLY B CA 1
ATOM 2118 C C . GLY B 1 34 ? -3.469 -27.875 -3.311 1 93.69 34 GLY B C 1
ATOM 2119 O O . GLY B 1 34 ? -2.854 -28.203 -2.295 1 93.69 34 GLY B O 1
ATOM 2120 N N . GLU B 1 35 ? -2.91 -27.5 -4.391 1 96.19 35 GLU B N 1
ATOM 2121 C CA . GLU B 1 35 ? -1.464 -27.625 -4.535 1 96.19 35 GLU B CA 1
ATOM 2122 C C . GLU B 1 35 ? -0.753 -26.328 -4.164 1 96.19 35 GLU B C 1
ATOM 2124 O O . GLU B 1 35 ? -1.227 -25.234 -4.492 1 96.19 35 GLU B O 1
ATOM 2129 N N . PHE B 1 36 ? 0.326 -26.484 -3.412 1 97.94 36 PHE B N 1
ATOM 2130 C CA . PHE B 1 36 ? 1.244 -25.375 -3.129 1 97.94 36 PHE B CA 1
ATOM 2131 C C . PHE B 1 36 ? 2.564 -25.578 -3.865 1 97.94 36 PHE B C 1
ATOM 2133 O O . PHE B 1 36 ? 3.361 -26.453 -3.502 1 97.94 36 PHE B O 1
ATOM 2140 N N . VAL B 1 37 ? 2.797 -24.703 -4.875 1 97.44 37 VAL B N 1
ATOM 2141 C CA . VAL B 1 37 ? 3.928 -24.891 -5.777 1 97.44 37 VAL B CA 1
ATOM 2142 C C . VAL B 1 37 ? 4.902 -23.719 -5.625 1 97.44 37 VAL B C 1
ATOM 2144 O O . VAL B 1 37 ? 4.488 -22.562 -5.531 1 97.44 37 VAL B O 1
ATOM 2147 N N . ALA B 1 38 ? 6.164 -24.016 -5.617 1 97.38 38 ALA B N 1
ATOM 2148 C CA . ALA B 1 38 ? 7.207 -22.984 -5.66 1 97.38 38 ALA B CA 1
ATOM 2149 C C . ALA B 1 38 ? 7.832 -22.906 -7.047 1 97.38 38 ALA B C 1
ATOM 2151 O O . ALA B 1 38 ? 8.062 -23.922 -7.699 1 97.38 38 ALA B O 1
ATOM 2152 N N . ILE B 1 39 ? 8.031 -21.75 -7.5 1 96.69 39 ILE B N 1
ATOM 2153 C CA . ILE B 1 39 ? 8.828 -21.484 -8.688 1 96.69 39 ILE B CA 1
ATOM 2154 C C . ILE B 1 39 ? 10.125 -20.781 -8.297 1 96.69 39 ILE B C 1
ATOM 2156 O O . ILE B 1 39 ? 10.094 -19.672 -7.75 1 96.69 39 ILE B O 1
ATOM 2160 N N . VAL B 1 40 ? 11.203 -21.391 -8.648 1 95.88 40 VAL B N 1
ATOM 2161 C CA . VAL B 1 40 ? 12.516 -20.906 -8.227 1 95.88 40 VAL B CA 1
ATOM 2162 C C . VAL B 1 40 ? 13.344 -20.531 -9.453 1 95.88 40 VAL B C 1
ATOM 2164 O O . VAL B 1 40 ? 13.18 -21.109 -10.523 1 95.88 40 VAL B O 1
ATOM 2167 N N . GLY B 1 41 ? 14.18 -19.547 -9.289 1 91.88 41 GLY B N 1
ATOM 2168 C CA . GLY B 1 41 ? 15.07 -19.109 -10.352 1 91.88 41 GLY B CA 1
ATOM 2169 C C . GLY B 1 41 ? 15.852 -17.859 -9.992 1 91.88 41 GLY B C 1
ATOM 2170 O O . GLY B 1 41 ? 15.523 -17.172 -9.031 1 91.88 41 GLY B O 1
ATOM 2171 N N . PRO B 1 42 ? 16.859 -17.625 -10.719 1 89.38 42 PRO B N 1
ATOM 2172 C CA . PRO B 1 42 ? 17.672 -16.438 -10.438 1 89.38 42 PRO B CA 1
ATOM 2173 C C . PRO B 1 42 ? 16.938 -15.141 -10.766 1 89.38 42 PRO B C 1
ATOM 2175 O O . PRO B 1 42 ? 15.875 -15.156 -11.383 1 89.38 42 PRO B O 1
ATOM 2178 N N . SER B 1 43 ? 17.484 -14.055 -10.219 1 87.25 43 SER B N 1
ATOM 2179 C CA . SER B 1 43 ? 16.938 -12.75 -10.555 1 87.25 43 SER B CA 1
ATOM 2180 C C . SER B 1 43 ? 16.922 -12.523 -12.062 1 87.25 43 SER B C 1
ATOM 2182 O O . SER B 1 43 ? 17.891 -12.867 -12.75 1 87.25 43 SER B O 1
ATOM 2184 N N . GLY B 1 44 ? 15.852 -12.055 -12.555 1 86.94 44 GLY B N 1
ATOM 2185 C CA . GLY B 1 44 ? 15.758 -11.734 -13.977 1 86.94 44 GLY B CA 1
ATOM 2186 C C . GLY B 1 44 ? 15.344 -12.922 -14.828 1 86.94 44 GLY B C 1
ATOM 2187 O O . GLY B 1 44 ? 15.266 -12.812 -16.047 1 86.94 44 GLY B O 1
ATOM 2188 N N . SER B 1 45 ? 14.969 -13.992 -14.242 1 90.94 45 SER B N 1
ATOM 2189 C CA . SER B 1 45 ? 14.672 -15.195 -15 1 90.94 45 SER B CA 1
ATOM 2190 C C . SER B 1 45 ? 13.258 -15.148 -15.578 1 90.94 45 SER B C 1
ATOM 2192 O O . SER B 1 45 ? 12.906 -15.969 -16.438 1 90.94 45 SER B O 1
ATOM 2194 N N . GLY B 1 46 ? 12.445 -14.234 -15.109 1 93 46 GLY B N 1
ATOM 2195 C CA . GLY B 1 46 ? 11.086 -14.102 -15.609 1 93 46 GLY B CA 1
ATOM 2196 C C . GLY B 1 46 ? 10.031 -14.547 -14.617 1 93 46 GLY B C 1
ATOM 2197 O O . GLY B 1 46 ? 8.852 -14.625 -14.953 1 93 46 GLY B O 1
ATOM 2198 N N . LYS B 1 47 ? 10.414 -14.812 -13.391 1 93.94 47 LYS B N 1
ATOM 2199 C CA . LYS B 1 47 ? 9.492 -15.328 -12.375 1 93.94 47 LYS B CA 1
ATOM 2200 C C . LYS B 1 47 ? 8.336 -14.359 -12.148 1 93.94 47 LYS B C 1
ATOM 2202 O O . LYS B 1 47 ? 7.172 -14.766 -12.148 1 93.94 47 LYS B O 1
ATOM 2207 N N . SER B 1 48 ? 8.727 -13.078 -11.953 1 91.88 48 SER B N 1
ATOM 2208 C CA . SER B 1 48 ? 7.688 -12.086 -11.703 1 91.88 48 SER B CA 1
ATOM 2209 C C . SER B 1 48 ? 6.793 -11.906 -12.922 1 91.88 48 SER B C 1
ATOM 2211 O O . SER B 1 48 ? 5.586 -11.695 -12.789 1 91.88 48 SER B O 1
ATOM 2213 N N . THR B 1 49 ? 7.34 -11.945 -14.133 1 93.75 49 THR B N 1
ATOM 2214 C CA . THR B 1 49 ? 6.566 -11.883 -15.367 1 93.75 49 THR B CA 1
ATOM 2215 C C . THR B 1 49 ? 5.586 -13.055 -15.453 1 93.75 49 THR B C 1
ATOM 2217 O O . THR B 1 49 ? 4.406 -12.859 -15.75 1 93.75 49 THR B O 1
ATOM 2220 N N . LEU B 1 50 ? 6.125 -14.219 -15.141 1 96.38 50 LEU B N 1
ATOM 2221 C CA . LEU B 1 50 ? 5.285 -15.406 -15.164 1 96.38 50 LEU B CA 1
ATOM 2222 C C . LEU B 1 50 ? 4.16 -15.297 -14.141 1 96.38 50 LEU B C 1
ATOM 2224 O O . LEU B 1 50 ? 3 -15.578 -14.461 1 96.38 50 LEU B O 1
ATOM 2228 N N . LEU B 1 51 ? 4.477 -14.867 -12.93 1 95.94 51 LEU B N 1
ATOM 2229 C CA . LEU B 1 51 ? 3.479 -14.703 -11.883 1 95.94 51 LEU B CA 1
ATOM 2230 C C . LEU B 1 51 ? 2.418 -13.688 -12.297 1 95.94 51 LEU B C 1
ATOM 2232 O O . LEU B 1 51 ? 1.229 -13.883 -12.031 1 95.94 51 LEU B O 1
ATOM 2236 N N . SER B 1 52 ? 2.83 -12.648 -12.922 1 93.94 52 SER B N 1
ATOM 2237 C CA . SER B 1 52 ? 1.9 -11.625 -13.391 1 93.94 52 SER B CA 1
ATOM 2238 C C . SER B 1 52 ? 0.948 -12.18 -14.445 1 93.94 52 SER B C 1
ATOM 2240 O O . SER B 1 52 ? -0.226 -11.805 -14.484 1 93.94 52 SER B O 1
ATOM 2242 N N . ILE B 1 53 ? 1.439 -13 -15.289 1 94.94 53 ILE B N 1
ATOM 2243 C CA . ILE B 1 53 ? 0.603 -13.633 -16.297 1 94.94 53 ILE B CA 1
ATOM 2244 C C . ILE B 1 53 ? -0.389 -14.586 -15.625 1 94.94 53 ILE B C 1
ATOM 2246 O O . ILE B 1 53 ? -1.588 -14.547 -15.914 1 94.94 53 ILE B O 1
ATOM 2250 N N . MET B 1 54 ? 0.106 -15.352 -14.664 1 96.12 54 MET B N 1
ATOM 2251 C CA . MET B 1 54 ? -0.764 -16.25 -13.906 1 96.12 54 MET B CA 1
ATOM 2252 C C . MET B 1 54 ? -1.838 -15.469 -13.164 1 96.12 54 MET B C 1
ATOM 2254 O O . MET B 1 54 ? -2.949 -15.961 -12.969 1 96.12 54 MET B O 1
ATOM 2258 N N . GLY B 1 55 ? -1.457 -14.312 -12.781 1 95.19 55 GLY B N 1
ATOM 2259 C CA . GLY B 1 55 ? -2.35 -13.469 -11.992 1 95.19 55 GLY B CA 1
ATOM 2260 C C . GLY B 1 55 ? -3.273 -12.625 -12.852 1 95.19 55 GLY B C 1
ATOM 2261 O O . GLY B 1 55 ? -3.99 -11.766 -12.328 1 95.19 55 GLY B O 1
ATOM 2262 N N . ALA B 1 56 ? -3.172 -12.766 -14.164 1 94.06 56 ALA B N 1
ATOM 2263 C CA . ALA B 1 56 ? -3.992 -12 -15.094 1 94.06 56 ALA B CA 1
ATOM 2264 C C . ALA B 1 56 ? -3.656 -10.516 -15.023 1 94.06 56 ALA B C 1
ATOM 2266 O O . ALA B 1 56 ? -4.531 -9.664 -15.203 1 94.06 56 ALA B O 1
ATOM 2267 N N . LEU B 1 57 ? -2.496 -10.227 -14.672 1 91.38 57 LEU B N 1
ATOM 2268 C CA . LEU B 1 57 ? -2.016 -8.852 -14.625 1 91.38 57 LEU B CA 1
ATOM 2269 C C . LEU B 1 57 ? -1.265 -8.492 -15.898 1 91.38 57 LEU B C 1
ATOM 2271 O O . LEU B 1 57 ? -1.072 -7.312 -16.203 1 91.38 57 LEU B O 1
ATOM 2275 N N . LEU B 1 58 ? -0.795 -9.453 -16.578 1 90.38 58 LEU B N 1
ATOM 2276 C CA . LEU B 1 58 ? -0.051 -9.305 -17.828 1 90.38 58 LEU B CA 1
ATOM 2277 C C . LEU B 1 58 ? -0.523 -10.32 -18.859 1 90.38 58 LEU B C 1
ATOM 2279 O O . LEU B 1 58 ? -0.766 -11.484 -18.531 1 90.38 58 LEU B O 1
ATOM 2283 N N . THR B 1 59 ? -0.653 -9.875 -20.062 1 92.06 59 THR B N 1
ATOM 2284 C CA . THR B 1 59 ? -1.03 -10.766 -21.156 1 92.06 59 THR B CA 1
ATOM 2285 C C . THR B 1 59 ? 0.208 -11.328 -21.844 1 92.06 59 THR B C 1
ATOM 2287 O O . THR B 1 59 ? 1.142 -10.586 -22.156 1 92.06 59 THR B O 1
ATOM 2290 N N . PRO B 1 60 ? 0.207 -12.602 -22.031 1 95.25 60 PRO B N 1
ATOM 2291 C CA . PRO B 1 60 ? 1.35 -13.18 -22.734 1 95.25 60 PRO B CA 1
ATOM 2292 C C . PRO B 1 60 ? 1.382 -12.781 -24.219 1 95.25 60 PRO B C 1
ATOM 2294 O O . PRO B 1 60 ? 0.367 -12.344 -24.766 1 95.25 60 PRO B O 1
ATOM 2297 N N . SER B 1 61 ? 2.588 -12.906 -24.828 1 95.5 61 SER B N 1
ATOM 2298 C CA . SER B 1 61 ? 2.738 -12.625 -26.25 1 95.5 61 SER B CA 1
ATOM 2299 C C . SER B 1 61 ? 2.197 -13.766 -27.094 1 95.5 61 SER B C 1
ATOM 2301 O O . SER B 1 61 ? 1.666 -13.539 -28.188 1 95.5 61 SER B O 1
ATOM 2303 N N . SER B 1 62 ? 2.352 -14.93 -26.578 1 96.81 62 SER B N 1
ATOM 2304 C CA . SER B 1 62 ? 1.796 -16.109 -27.219 1 96.81 62 SER B CA 1
ATOM 2305 C C . SER B 1 62 ? 1.528 -17.219 -26.219 1 96.81 62 SER B C 1
ATOM 2307 O O . SER B 1 62 ? 1.944 -17.125 -25.062 1 96.81 62 SER B O 1
ATOM 2309 N N . GLY B 1 63 ? 0.787 -18.219 -26.641 1 97.19 63 GLY B N 1
ATOM 2310 C CA . GLY B 1 63 ? 0.367 -19.297 -25.766 1 97.19 63 GLY B CA 1
ATOM 2311 C C . GLY B 1 63 ? -1.045 -19.125 -25.234 1 97.19 63 GLY B C 1
ATOM 2312 O O . GLY B 1 63 ? -1.776 -18.25 -25.688 1 97.19 63 GLY B O 1
ATOM 2313 N N . SER B 1 64 ? -1.388 -20.094 -24.359 1 96.88 64 SER B N 1
ATOM 2314 C CA . SER B 1 64 ? -2.736 -20.016 -23.812 1 96.88 64 SER B CA 1
ATOM 2315 C C . SER B 1 64 ? -2.727 -20.219 -22.297 1 96.88 64 SER B C 1
ATOM 2317 O O . SER B 1 64 ? -1.839 -20.891 -21.766 1 96.88 64 SER B O 1
ATOM 2319 N N . ILE B 1 65 ? -3.74 -19.594 -21.688 1 95.69 65 ILE B N 1
ATOM 2320 C CA . ILE B 1 65 ? -3.84 -19.641 -20.234 1 95.69 65 ILE B CA 1
ATOM 2321 C C . ILE B 1 65 ? -5.281 -19.938 -19.828 1 95.69 65 ILE B C 1
ATOM 2323 O O . ILE B 1 65 ? -6.223 -19.406 -20.406 1 95.69 65 ILE B O 1
ATOM 2327 N N . VAL B 1 66 ? -5.402 -20.875 -18.906 1 96.06 66 VAL B N 1
ATOM 2328 C CA . VAL B 1 66 ? -6.684 -21.188 -18.281 1 96.06 66 VAL B CA 1
ATOM 2329 C C . VAL B 1 66 ? -6.602 -20.922 -16.781 1 96.06 66 VAL B C 1
ATOM 2331 O O . VAL B 1 66 ? -5.676 -21.375 -16.109 1 96.06 66 VAL B O 1
ATOM 2334 N N . LEU B 1 67 ? -7.512 -20.109 -16.25 1 95.25 67 LEU B N 1
ATOM 2335 C CA . LEU B 1 67 ? -7.609 -19.781 -14.836 1 95.25 67 LEU B CA 1
ATOM 2336 C C . LEU B 1 67 ? -8.969 -20.203 -14.273 1 95.25 67 LEU B C 1
ATOM 2338 O O . LEU B 1 67 ? -10.008 -19.734 -14.742 1 95.25 67 LEU B O 1
ATOM 2342 N N . SER B 1 68 ? -8.883 -21.062 -13.312 1 93.81 68 SER B N 1
ATOM 2343 C CA . SER B 1 68 ? -10.102 -21.547 -12.664 1 93.81 68 SER B CA 1
ATOM 2344 C C . SER B 1 68 ? -11.102 -22.062 -13.695 1 93.81 68 SER B C 1
ATOM 2346 O O . SER B 1 68 ? -12.281 -21.688 -13.656 1 93.81 68 SER B O 1
ATOM 2348 N N . GLY B 1 69 ? -10.617 -22.703 -14.656 1 92.06 69 GLY B N 1
ATOM 2349 C CA . GLY B 1 69 ? -11.461 -23.359 -15.641 1 92.06 69 GLY B CA 1
ATOM 2350 C C . GLY B 1 69 ? -11.867 -22.453 -16.781 1 92.06 69 GLY B C 1
ATOM 2351 O O . GLY B 1 69 ? -12.547 -22.891 -17.719 1 92.06 69 GLY B O 1
ATOM 2352 N N . GLN B 1 70 ? -11.469 -21.234 -16.797 1 92.5 70 GLN B N 1
ATOM 2353 C CA . GLN B 1 70 ? -11.805 -20.281 -17.844 1 92.5 70 GLN B CA 1
ATOM 2354 C C . GLN B 1 70 ? -10.578 -19.906 -18.656 1 92.5 70 GLN B C 1
ATOM 2356 O O . GLN B 1 70 ? -9.555 -19.5 -18.109 1 92.5 70 GLN B O 1
ATOM 2361 N N . GLU B 1 71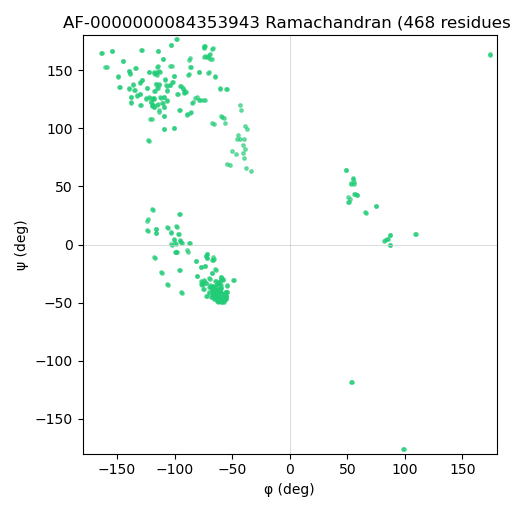 ? -10.711 -20.078 -19.953 1 92.94 71 GLU B N 1
ATOM 2362 C CA . GLU B 1 71 ? -9.625 -19.609 -20.812 1 92.94 71 GLU B CA 1
ATOM 2363 C C . GLU B 1 71 ? -9.609 -18.094 -20.922 1 92.94 71 GLU B C 1
ATOM 2365 O O . GLU B 1 71 ? -10.617 -17.484 -21.281 1 92.94 71 GLU B O 1
ATOM 2370 N N . VAL B 1 72 ? -8.414 -17.531 -20.562 1 92.25 72 VAL B N 1
ATOM 2371 C CA . VAL B 1 72 ? -8.391 -16.062 -20.516 1 92.25 72 VAL B CA 1
ATOM 2372 C C . VAL B 1 72 ? -7.285 -15.539 -21.438 1 92.25 72 VAL B C 1
ATOM 2374 O O . VAL B 1 72 ? -6.84 -14.398 -21.281 1 92.25 72 VAL B O 1
ATOM 2377 N N . THR B 1 73 ? -6.844 -16.281 -22.391 1 89 73 THR B N 1
ATOM 2378 C CA . THR B 1 73 ? -5.746 -15.938 -23.297 1 89 73 THR B CA 1
ATOM 2379 C C . THR B 1 73 ? -6.02 -14.617 -24 1 89 73 THR B C 1
ATOM 2381 O O . THR B 1 73 ? -5.148 -13.75 -24.062 1 89 73 THR B O 1
ATOM 2384 N N . ASN B 1 74 ? -7.188 -14.398 -24.484 1 85.75 74 ASN B N 1
ATOM 2385 C CA . ASN B 1 74 ? -7.582 -13.195 -25.203 1 85.75 74 ASN B CA 1
ATOM 2386 C C . ASN B 1 74 ? -8.711 -12.461 -24.5 1 85.75 74 ASN B C 1
ATOM 2388 O O . ASN B 1 74 ? -9.562 -11.836 -25.141 1 85.75 74 ASN B O 1
ATOM 2392 N N . ALA B 1 75 ? -8.68 -12.633 -23.234 1 89.62 75 ALA B N 1
ATOM 2393 C CA . ALA B 1 75 ? -9.773 -12.023 -22.469 1 89.62 75 ALA B CA 1
ATOM 2394 C C . ALA B 1 75 ? -9.656 -10.508 -22.453 1 89.62 75 ALA B C 1
ATOM 2396 O O . ALA B 1 75 ? -8.547 -9.961 -22.484 1 89.62 75 ALA B O 1
ATOM 2397 N N . ARG B 1 76 ? -10.828 -9.914 -22.406 1 87.56 76 ARG B N 1
ATOM 2398 C CA . ARG B 1 76 ? -10.883 -8.453 -22.281 1 87.56 76 ARG B CA 1
ATOM 2399 C C . ARG B 1 76 ? -10.523 -8.008 -20.875 1 87.56 76 ARG B C 1
ATOM 2401 O O . ARG B 1 76 ? -10.594 -8.789 -19.922 1 87.56 76 ARG B O 1
ATOM 2408 N N . ALA B 1 77 ? -10.195 -6.812 -20.766 1 85.69 77 ALA B N 1
ATOM 2409 C CA . ALA B 1 77 ? -9.766 -6.227 -19.5 1 85.69 77 ALA B CA 1
ATOM 2410 C C . ALA B 1 77 ? -10.812 -6.453 -18.406 1 85.69 77 ALA B C 1
ATOM 2412 O O . ALA B 1 77 ? -10.461 -6.758 -17.266 1 85.69 77 ALA B O 1
ATOM 2413 N N . ARG B 1 78 ? -12.008 -6.316 -18.781 1 85.75 78 ARG B N 1
ATOM 2414 C CA . ARG B 1 78 ? -13.094 -6.473 -17.812 1 85.75 78 ARG B CA 1
ATOM 2415 C C . ARG B 1 78 ? -13.156 -7.898 -17.281 1 85.75 78 ARG B C 1
ATOM 2417 O O . ARG B 1 78 ? -13.391 -8.117 -16.094 1 85.75 78 ARG B O 1
ATOM 2424 N N . GLN B 1 79 ? -12.945 -8.828 -18.141 1 90.5 79 GLN B N 1
ATOM 2425 C CA . GLN B 1 79 ? -12.953 -10.227 -17.75 1 90.5 79 GLN B CA 1
ATOM 2426 C C . GLN B 1 79 ? -11.766 -10.562 -16.844 1 90.5 79 GLN B C 1
ATOM 2428 O O . GLN B 1 79 ? -11.914 -11.266 -15.852 1 90.5 79 GLN B O 1
ATOM 2433 N N . LEU B 1 80 ? -10.609 -10.078 -17.234 1 91.44 80 LEU B N 1
ATOM 2434 C CA . LEU B 1 80 ? -9.422 -10.281 -16.422 1 91.44 80 LEU B CA 1
ATOM 2435 C C . LEU B 1 80 ? -9.602 -9.68 -15.023 1 91.44 80 LEU B C 1
ATOM 2437 O O . LEU B 1 80 ? -9.195 -10.281 -14.023 1 91.44 80 LEU B O 1
ATOM 2441 N N . LYS B 1 81 ? -10.242 -8.594 -15.008 1 87.75 81 LYS B N 1
ATOM 2442 C CA . LYS B 1 81 ? -10.531 -7.934 -13.734 1 87.75 81 LYS B CA 1
ATOM 2443 C C . LYS B 1 81 ? -11.422 -8.805 -12.852 1 87.75 81 LYS B C 1
ATOM 2445 O O . LYS B 1 81 ? -11.18 -8.938 -11.656 1 87.75 81 LYS B O 1
ATOM 2450 N N . LYS B 1 82 ? -12.359 -9.352 -13.43 1 89.81 82 LYS B N 1
ATOM 2451 C CA . LYS B 1 82 ? -13.289 -10.203 -12.695 1 89.81 82 LYS B CA 1
ATOM 2452 C C . LYS B 1 82 ? -12.57 -11.422 -12.109 1 89.81 82 LYS B C 1
ATOM 2454 O O . LYS B 1 82 ? -12.781 -11.773 -10.953 1 89.81 82 LYS B O 1
ATOM 2459 N N . ILE B 1 83 ? -11.75 -11.961 -12.906 1 91.88 83 ILE B N 1
ATOM 2460 C CA . ILE B 1 83 ? -11.016 -13.141 -12.453 1 91.88 83 ILE B CA 1
ATOM 2461 C C . ILE B 1 83 ? -10.07 -12.75 -11.32 1 91.88 83 ILE B C 1
ATOM 2463 O O . ILE B 1 83 ? -9.977 -13.453 -10.312 1 91.88 83 ILE B O 1
ATOM 2467 N N . ARG B 1 84 ? -9.414 -11.672 -11.445 1 90.5 84 ARG B N 1
ATOM 2468 C CA . ARG B 1 84 ? -8.5 -11.195 -10.414 1 90.5 84 ARG B CA 1
ATOM 2469 C C . ARG B 1 84 ? -9.242 -10.953 -9.094 1 90.5 84 ARG B C 1
ATOM 2471 O O . ARG B 1 84 ? -8.742 -11.297 -8.023 1 90.5 84 ARG B O 1
ATOM 2478 N N . LYS B 1 85 ? -10.367 -10.461 -9.219 1 87.88 85 LYS B N 1
ATOM 2479 C CA . LYS B 1 85 ? -11.125 -10.039 -8.047 1 87.88 85 LYS B CA 1
ATOM 2480 C C . LYS B 1 85 ? -11.719 -11.242 -7.32 1 87.88 85 LYS B C 1
ATOM 2482 O O . LYS B 1 85 ? -11.766 -11.266 -6.086 1 87.88 85 LYS B O 1
ATOM 2487 N N . HIS B 1 86 ? -12.055 -12.258 -8.086 1 90.94 86 HIS B N 1
ATOM 2488 C CA . HIS B 1 86 ? -12.875 -13.305 -7.48 1 90.94 86 HIS B CA 1
ATOM 2489 C C . HIS B 1 86 ? -12.086 -14.594 -7.316 1 90.94 86 HIS B C 1
ATOM 2491 O O . HIS B 1 86 ? -12.414 -15.422 -6.465 1 90.94 86 HIS B O 1
ATOM 2497 N N . LYS B 1 87 ? -11.086 -14.727 -8.125 1 94.44 87 LYS B N 1
ATOM 2498 C CA . LYS B 1 87 ? -10.516 -16.062 -8.18 1 94.44 87 LYS B CA 1
ATOM 2499 C C . LYS B 1 87 ? -9.062 -16.062 -7.715 1 94.44 87 LYS B C 1
ATOM 2501 O O . LYS B 1 87 ? -8.484 -17.125 -7.445 1 94.44 87 LYS B O 1
ATOM 2506 N N . LEU B 1 88 ? -8.508 -14.883 -7.566 1 95.81 88 LEU B N 1
ATOM 2507 C CA . LEU B 1 88 ? -7.082 -14.836 -7.273 1 95.81 88 LEU B CA 1
ATOM 2508 C C . LEU B 1 88 ? -6.809 -13.969 -6.047 1 95.81 88 LEU B C 1
ATOM 2510 O O . LEU B 1 88 ? -7.496 -12.969 -5.824 1 95.81 88 LEU B O 1
ATOM 2514 N N . GLY B 1 89 ? -5.887 -14.367 -5.23 1 96 89 GLY B N 1
ATOM 2515 C CA . GLY B 1 89 ? -5.293 -13.57 -4.168 1 96 89 GLY B CA 1
ATOM 2516 C C . GLY B 1 89 ? -3.818 -13.289 -4.387 1 96 89 GLY B C 1
ATOM 2517 O O . GLY B 1 89 ? -3.107 -14.102 -4.984 1 96 89 GLY B O 1
ATOM 2518 N N . PHE B 1 90 ? -3.398 -12.18 -3.834 1 95.81 90 PHE B N 1
ATOM 2519 C CA . PHE B 1 90 ? -2.031 -11.766 -4.121 1 95.81 90 PHE B CA 1
ATOM 2520 C C . PHE B 1 90 ? -1.284 -11.445 -2.83 1 95.81 90 PHE B C 1
ATOM 2522 O O . PHE B 1 90 ? -1.848 -10.844 -1.914 1 95.81 90 PHE B O 1
ATOM 2529 N N . ILE B 1 91 ? -0.073 -11.867 -2.855 1 95.81 91 ILE B N 1
ATOM 2530 C CA . ILE B 1 91 ? 0.893 -11.5 -1.824 1 95.81 91 ILE B CA 1
ATOM 2531 C C . ILE B 1 91 ? 2.176 -10.992 -2.477 1 95.81 91 ILE B C 1
ATOM 2533 O O . ILE B 1 91 ? 2.73 -11.648 -3.363 1 95.81 91 ILE B O 1
ATOM 2537 N N . PHE B 1 92 ? 2.627 -9.836 -2.039 1 92.69 92 PHE B N 1
ATOM 2538 C CA . PHE B 1 92 ? 3.814 -9.227 -2.627 1 92.69 92 PHE B CA 1
ATOM 2539 C C . PHE B 1 92 ? 4.953 -9.164 -1.613 1 92.69 92 PHE B C 1
ATOM 2541 O O . PHE B 1 92 ? 4.738 -9.391 -0.42 1 92.69 92 PHE B O 1
ATOM 2548 N N . GLN B 1 93 ? 6.07 -8.898 -2.217 1 87.75 93 GLN B N 1
ATOM 2549 C CA . GLN B 1 93 ? 7.242 -8.742 -1.361 1 87.75 93 GLN B CA 1
ATOM 2550 C C . GLN B 1 93 ? 7.02 -7.652 -0.316 1 87.75 93 GLN B C 1
ATOM 2552 O O . GLN B 1 93 ? 7.332 -7.844 0.862 1 87.75 93 GLN B O 1
ATOM 2557 N N . THR B 1 94 ? 6.535 -6.559 -0.776 1 89.31 94 THR B N 1
ATOM 2558 C CA . THR B 1 94 ? 6.059 -5.535 0.148 1 89.31 94 THR B CA 1
ATOM 2559 C C . THR B 1 94 ? 4.566 -5.695 0.412 1 89.31 94 THR B C 1
ATOM 2561 O O . THR B 1 94 ? 3.781 -5.883 -0.521 1 89.31 94 THR B O 1
ATOM 2564 N N . ALA B 1 95 ? 4.184 -5.609 1.676 1 91.12 95 ALA B N 1
ATOM 2565 C CA . ALA B 1 95 ? 2.805 -5.91 2.057 1 91.12 95 ALA B CA 1
ATOM 2566 C C . ALA B 1 95 ? 1.841 -4.867 1.5 1 91.12 95 ALA B C 1
ATOM 2568 O O . ALA B 1 95 ? 0.653 -5.145 1.318 1 91.12 95 ALA B O 1
ATOM 2569 N N . HIS B 1 96 ? 2.289 -3.68 1.228 1 90.69 96 HIS B N 1
ATOM 2570 C CA . HIS B 1 96 ? 1.48 -2.598 0.675 1 90.69 96 HIS B CA 1
ATOM 2571 C C . HIS B 1 96 ? 0.271 -2.309 1.557 1 90.69 96 HIS B C 1
ATOM 2573 O O . HIS B 1 96 ? -0.85 -2.178 1.058 1 90.69 96 HIS B O 1
ATOM 2579 N N . LEU B 1 97 ? 0.494 -2.285 2.789 1 93.19 97 LEU B N 1
ATOM 2580 C CA . LEU B 1 97 ? -0.567 -1.943 3.729 1 93.19 97 LEU B CA 1
ATOM 2581 C C . LEU B 1 97 ? -0.784 -0.435 3.779 1 93.19 97 LEU B C 1
ATOM 2583 O O . LEU B 1 97 ? 0.167 0.338 3.641 1 93.19 97 LEU B O 1
ATOM 2587 N N . ILE B 1 98 ? -1.958 -0.08 4.016 1 89.44 98 ILE B N 1
ATOM 2588 C CA . ILE B 1 98 ? -2.307 1.33 4.148 1 89.44 98 ILE B CA 1
ATOM 2589 C C . ILE B 1 98 ? -2.033 1.798 5.574 1 89.44 98 ILE B C 1
ATOM 2591 O O . ILE B 1 98 ? -2.664 1.322 6.523 1 89.44 98 ILE B O 1
ATOM 2595 N N . PRO B 1 99 ? -1.25 2.775 5.812 1 88.19 99 PRO B N 1
ATOM 2596 C CA . PRO B 1 99 ? -0.69 3.098 7.129 1 88.19 99 PRO B CA 1
ATOM 2597 C C . PRO B 1 99 ? -1.758 3.506 8.141 1 88.19 99 PRO B C 1
ATOM 2599 O O . PRO B 1 99 ? -1.595 3.279 9.344 1 88.19 99 PRO B O 1
ATOM 2602 N N . TYR B 1 100 ? -2.822 4.117 7.738 1 88.06 100 TYR B N 1
ATOM 2603 C CA . TYR B 1 100 ? -3.764 4.656 8.711 1 88.06 100 TYR B CA 1
ATOM 2604 C C . TYR B 1 100 ? -4.898 3.672 8.977 1 88.06 100 TYR B C 1
ATOM 2606 O O . TYR B 1 100 ? -5.789 3.945 9.789 1 88.06 100 TYR B O 1
ATOM 2614 N N . LEU B 1 101 ? -4.848 2.521 8.398 1 90.75 101 LEU B N 1
ATOM 2615 C CA . LEU B 1 101 ? -5.855 1.492 8.641 1 90.75 101 LEU B CA 1
ATOM 2616 C C . LEU B 1 101 ? -5.344 0.45 9.625 1 90.75 101 LEU B C 1
ATOM 2618 O O . LEU B 1 101 ? -4.16 0.116 9.625 1 90.75 101 LEU B O 1
ATOM 2622 N N . THR B 1 102 ? -6.285 -0.013 10.414 1 93.5 102 THR B N 1
ATOM 2623 C CA . THR B 1 102 ? -5.961 -1.138 11.281 1 93.5 102 THR B CA 1
ATOM 2624 C C . THR B 1 102 ? -5.867 -2.434 10.484 1 93.5 102 THR B C 1
ATOM 2626 O O . THR B 1 102 ? -6.25 -2.473 9.312 1 93.5 102 THR B O 1
ATOM 2629 N N . VAL B 1 103 ? -5.402 -3.453 11.141 1 96.38 103 VAL B N 1
ATOM 2630 C CA . VAL B 1 103 ? -5.316 -4.77 10.516 1 96.38 103 VAL B CA 1
ATOM 2631 C C . VAL B 1 103 ? -6.699 -5.203 10.039 1 96.38 103 VAL B C 1
ATOM 2633 O O . VAL B 1 103 ? -6.859 -5.633 8.891 1 96.38 103 VAL B O 1
ATOM 2636 N N . GLN B 1 104 ? -7.648 -5.086 10.898 1 95 104 GLN B N 1
ATOM 2637 C CA . GLN B 1 104 ? -9.008 -5.473 10.531 1 95 104 GLN B CA 1
ATOM 2638 C C . GLN B 1 104 ? -9.508 -4.656 9.344 1 95 104 GLN B C 1
ATOM 2640 O O . GLN B 1 104 ? -10.117 -5.203 8.422 1 95 104 GLN B O 1
ATOM 2645 N N . GLU B 1 105 ? -9.227 -3.396 9.359 1 90.88 105 GLU B N 1
ATOM 2646 C CA . GLU B 1 105 ? -9.695 -2.51 8.297 1 90.88 105 GLU B CA 1
ATOM 2647 C C . GLU B 1 105 ? -9.016 -2.834 6.969 1 90.88 105 GLU B C 1
ATOM 2649 O O . GLU B 1 105 ? -9.633 -2.705 5.906 1 90.88 105 GLU B O 1
ATOM 2654 N N . GLN B 1 106 ? -7.797 -3.205 7.047 1 93 106 GLN B N 1
ATOM 2655 C CA . GLN B 1 106 ? -7.094 -3.639 5.848 1 93 106 GLN B CA 1
ATOM 2656 C C . GLN B 1 106 ? -7.844 -4.77 5.145 1 93 106 GLN B C 1
ATOM 2658 O O . GLN B 1 106 ? -8 -4.75 3.924 1 93 106 GLN B O 1
ATOM 2663 N N . LEU B 1 107 ? -8.25 -5.727 5.918 1 93.88 107 LEU B N 1
ATOM 2664 C CA . LEU B 1 107 ? -8.906 -6.91 5.375 1 93.88 107 LEU B CA 1
ATOM 2665 C C . LEU B 1 107 ? -10.297 -6.566 4.848 1 93.88 107 LEU B C 1
ATOM 2667 O O . LEU B 1 107 ? -10.672 -6.992 3.754 1 93.88 107 LEU B O 1
ATOM 2671 N N . LEU B 1 108 ? -10.992 -5.762 5.57 1 90.5 108 LEU B N 1
ATOM 2672 C CA . LEU B 1 108 ? -12.359 -5.438 5.199 1 90.5 108 LEU B CA 1
ATOM 2673 C C . LEU B 1 108 ? -12.398 -4.578 3.939 1 90.5 108 LEU B C 1
ATOM 2675 O O . LEU B 1 108 ? -13.344 -4.652 3.154 1 90.5 108 LEU B O 1
ATOM 2679 N N . LEU B 1 109 ? -11.359 -3.822 3.777 1 87.69 109 LEU B N 1
ATOM 2680 C CA . LEU B 1 109 ? -11.281 -2.99 2.58 1 87.69 109 LEU B CA 1
ATOM 2681 C C . LEU B 1 109 ? -11.25 -3.85 1.321 1 87.69 109 LEU B C 1
ATOM 2683 O O . LEU B 1 109 ? -11.867 -3.506 0.312 1 87.69 109 LEU B O 1
ATOM 2687 N N . VAL B 1 110 ? -10.508 -4.926 1.362 1 86 110 VAL B N 1
ATOM 2688 C CA . VAL B 1 110 ? -10.391 -5.824 0.22 1 86 110 VAL B CA 1
ATOM 2689 C C . VAL B 1 110 ? -11.727 -6.504 -0.049 1 86 110 VAL B C 1
ATOM 2691 O O . VAL B 1 110 ? -12.102 -6.715 -1.204 1 86 110 VAL B O 1
ATOM 2694 N N . ALA B 1 111 ? -12.391 -6.863 1.034 1 84.31 111 ALA B N 1
ATOM 2695 C CA . ALA B 1 111 ? -13.703 -7.48 0.869 1 84.31 111 ALA B CA 1
ATOM 2696 C C . ALA B 1 111 ? -14.648 -6.559 0.099 1 84.31 111 ALA B C 1
ATOM 2698 O O . ALA B 1 111 ? -15.531 -7.027 -0.626 1 84.31 111 ALA B O 1
ATOM 2699 N N . GLU B 1 112 ? -14.398 -5.305 0.266 1 80.12 112 GLU B N 1
ATOM 2700 C CA . GLU B 1 112 ? -15.281 -4.32 -0.347 1 80.12 112 GLU B CA 1
ATOM 2701 C C . GLU B 1 112 ? -15.062 -4.242 -1.854 1 80.12 112 GLU B C 1
ATOM 2703 O O . GLU B 1 112 ? -15.906 -3.711 -2.584 1 80.12 112 GLU B O 1
ATOM 2708 N N . ILE B 1 113 ? -13.969 -4.719 -2.283 1 74.12 113 ILE B N 1
ATOM 2709 C CA . ILE B 1 113 ? -13.695 -4.766 -3.717 1 74.12 113 ILE B CA 1
ATOM 2710 C C . ILE B 1 113 ? -14.688 -5.703 -4.398 1 74.12 113 ILE B C 1
ATOM 2712 O O . ILE B 1 113 ? -15.117 -5.453 -5.527 1 74.12 113 ILE B O 1
ATOM 2716 N N . VAL B 1 114 ? -15.07 -6.754 -3.779 1 69.31 114 VAL B N 1
ATOM 2717 C CA . VAL B 1 114 ? -15.906 -7.781 -4.391 1 69.31 114 VAL B CA 1
ATOM 2718 C C . VAL B 1 114 ? -17.328 -7.684 -3.846 1 69.31 114 VAL B C 1
ATOM 2720 O O . VAL B 1 114 ? -18.297 -8.047 -4.531 1 69.31 114 VAL B O 1
ATOM 2723 N N . SER B 1 115 ? -17.438 -7.332 -2.582 1 68.31 115 SER B N 1
ATOM 2724 C CA . SER B 1 115 ? -18.75 -7.363 -1.956 1 68.31 115 SER B CA 1
ATOM 2725 C C . SER B 1 115 ? -18.906 -6.23 -0.944 1 68.31 115 SER B C 1
ATOM 2727 O O . SER B 1 115 ? -17.922 -5.574 -0.585 1 68.31 115 SER B O 1
ATOM 2729 N N . LYS B 1 116 ? -20.172 -5.934 -0.72 1 64.38 116 LYS B N 1
ATOM 2730 C CA . LYS B 1 116 ? -20.438 -4.961 0.336 1 64.38 116 LYS B CA 1
ATOM 2731 C C . LYS B 1 116 ? -20.016 -5.5 1.698 1 64.38 116 LYS B C 1
ATOM 2733 O O . LYS B 1 116 ? -20.031 -6.711 1.928 1 64.38 116 LYS B O 1
ATOM 2738 N N . ARG B 1 117 ? -19.531 -4.543 2.449 1 63.28 117 ARG B N 1
ATOM 2739 C CA . ARG B 1 117 ? -19.203 -4.867 3.83 1 63.28 117 ARG B CA 1
ATOM 2740 C C . ARG B 1 117 ? -20.422 -5.383 4.586 1 63.28 117 ARG B C 1
ATOM 2742 O O . ARG B 1 117 ? -21.453 -4.711 4.648 1 63.28 117 ARG B O 1
ATOM 2749 N N . ASP B 1 118 ? -20.359 -6.727 4.879 1 75.56 118 ASP B N 1
ATOM 2750 C CA . ASP B 1 118 ? -21.438 -7.277 5.691 1 75.56 118 ASP B CA 1
ATOM 2751 C C . ASP B 1 118 ? -20.875 -8.047 6.891 1 75.56 118 ASP B C 1
ATOM 2753 O O . ASP B 1 118 ? -19.672 -8.055 7.125 1 75.56 118 ASP B O 1
ATOM 2757 N N . ARG B 1 119 ? -21.703 -8.367 7.797 1 83.12 119 ARG B N 1
ATOM 2758 C CA . ARG B 1 119 ? -21.359 -9.094 9.016 1 83.12 119 ARG B CA 1
ATOM 2759 C C . ARG B 1 119 ? -20.516 -10.328 8.695 1 83.12 119 ARG B C 1
ATOM 2761 O O . ARG B 1 119 ? -19.594 -10.656 9.438 1 83.12 119 ARG B O 1
ATOM 2768 N N . GLU B 1 120 ? -20.719 -10.852 7.633 1 88.44 120 GLU B N 1
ATOM 2769 C CA . GLU B 1 120 ? -20 -12.055 7.227 1 88.44 120 GLU B CA 1
ATOM 2770 C C . GLU B 1 120 ? -18.531 -11.758 6.945 1 88.44 120 GLU B C 1
ATOM 2772 O O . GLU B 1 120 ? -17.656 -12.531 7.324 1 88.44 120 GLU B O 1
ATOM 2777 N N . GLN B 1 121 ? -18.281 -10.648 6.406 1 90.31 121 GLN B N 1
ATOM 2778 C CA . GLN B 1 121 ? -16.906 -10.273 6.086 1 90.31 121 GLN B CA 1
ATOM 2779 C C . GLN B 1 121 ? -16.125 -9.938 7.352 1 90.31 121 GLN B C 1
ATOM 2781 O O . GLN B 1 121 ? -14.922 -10.219 7.434 1 90.31 121 GLN B O 1
ATOM 2786 N N .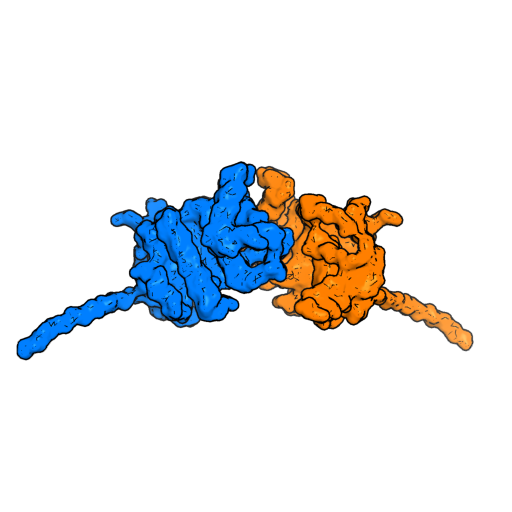 ARG B 1 122 ? -16.797 -9.398 8.32 1 92.12 122 ARG B N 1
ATOM 2787 C CA . ARG B 1 122 ? -16.156 -9.094 9.594 1 92.12 122 ARG B CA 1
ATOM 2788 C C . ARG B 1 122 ? -15.75 -10.375 10.32 1 92.12 122 ARG B C 1
ATOM 2790 O O . ARG B 1 122 ? -14.648 -10.453 10.883 1 92.12 122 ARG B O 1
ATOM 2797 N N . GLU B 1 123 ? -16.609 -11.266 10.281 1 94.75 123 GLU B N 1
ATOM 2798 C CA . GLU B 1 123 ? -16.312 -12.547 10.914 1 94.75 123 GLU B CA 1
ATOM 2799 C C . GLU B 1 123 ? -15.188 -13.266 10.195 1 94.75 123 GLU B C 1
ATOM 2801 O O . GLU B 1 123 ? -14.289 -13.828 10.828 1 94.75 123 GLU B O 1
ATOM 2806 N N . LYS B 1 124 ? -15.266 -13.219 8.922 1 94.31 124 LYS B N 1
ATOM 2807 C CA . LYS B 1 124 ? -14.203 -13.828 8.125 1 94.31 124 LYS B CA 1
ATOM 2808 C C . LYS B 1 124 ? -12.852 -13.188 8.43 1 94.31 124 LYS B C 1
ATOM 2810 O O . LYS B 1 124 ? -11.852 -13.883 8.625 1 94.31 124 LYS B O 1
ATOM 2815 N N . ALA B 1 125 ? -12.867 -11.914 8.5 1 95.88 125 ALA B N 1
ATOM 2816 C CA . ALA B 1 125 ? -11.641 -11.18 8.812 1 95.88 125 ALA B CA 1
ATOM 2817 C C . ALA B 1 125 ? -11.102 -11.578 10.188 1 95.88 125 ALA B C 1
ATOM 2819 O O . ALA B 1 125 ? -9.906 -11.844 10.344 1 95.88 125 ALA B O 1
ATOM 2820 N N . ALA B 1 126 ? -11.984 -11.633 11.094 1 96.38 126 ALA B N 1
ATOM 2821 C CA . ALA B 1 126 ? -11.586 -11.992 12.453 1 96.38 126 ALA B CA 1
ATOM 2822 C C . ALA B 1 126 ? -10.9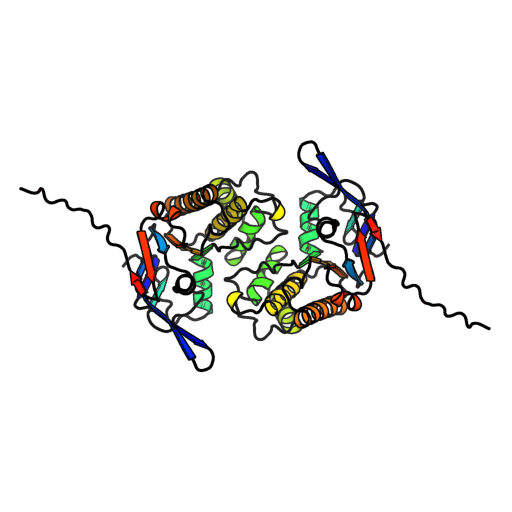92 -13.398 12.492 1 96.38 126 ALA B C 1
ATOM 2824 O O . ALA B 1 126 ? -9.977 -13.625 13.164 1 96.38 126 ALA B O 1
ATOM 2825 N N . HIS B 1 127 ? -11.586 -14.281 11.773 1 96.62 127 HIS B N 1
ATOM 2826 C CA . HIS B 1 127 ? -11.094 -15.648 11.727 1 96.62 127 HIS B CA 1
ATOM 2827 C C . HIS B 1 127 ? -9.703 -15.711 11.102 1 96.62 127 HIS B C 1
ATOM 2829 O O . HIS B 1 127 ? -8.812 -16.375 11.625 1 96.62 127 HIS B O 1
ATOM 2835 N N . LEU B 1 128 ? -9.508 -15.031 10.016 1 96.88 128 LEU B N 1
ATOM 2836 C CA . LEU B 1 128 ? -8.219 -15.023 9.336 1 96.88 128 LEU B CA 1
ATOM 2837 C C . LEU B 1 128 ? -7.141 -14.398 10.219 1 96.88 128 LEU B C 1
ATOM 2839 O O . LEU B 1 128 ? -6.023 -14.914 10.297 1 96.88 128 LEU B O 1
ATOM 2843 N N . ILE B 1 129 ? -7.527 -13.344 10.867 1 97.88 129 ILE B N 1
ATOM 2844 C CA . ILE B 1 129 ? -6.609 -12.664 11.766 1 97.88 129 ILE B CA 1
ATOM 2845 C C . ILE B 1 129 ? -6.176 -13.617 12.883 1 97.88 129 ILE B C 1
ATOM 2847 O O . ILE B 1 129 ? -4.988 -13.711 13.203 1 97.88 129 ILE B O 1
ATOM 2851 N N . ASN B 1 130 ? -7.105 -14.273 13.383 1 97.44 130 ASN B N 1
ATOM 2852 C CA . ASN B 1 130 ? -6.824 -15.242 14.438 1 97.44 130 ASN B CA 1
ATOM 2853 C C . ASN B 1 130 ? -5.973 -16.391 13.93 1 97.44 130 ASN B C 1
ATOM 2855 O O . ASN B 1 130 ? -4.977 -16.766 14.555 1 97.44 130 ASN B O 1
ATOM 2859 N N . ASP B 1 131 ? -6.312 -16.953 12.812 1 96.06 131 ASP B N 1
ATOM 2860 C CA . ASP B 1 131 ? -5.609 -18.094 12.234 1 96.06 131 ASP B CA 1
ATOM 2861 C C . ASP B 1 131 ? -4.145 -17.766 11.961 1 96.06 131 ASP B C 1
ATOM 2863 O O . ASP B 1 131 ? -3.279 -18.641 12.055 1 96.06 131 ASP B O 1
ATOM 2867 N N . LEU B 1 132 ? -3.898 -16.531 11.688 1 96.44 132 LEU B N 1
ATOM 2868 C CA . LEU B 1 132 ? -2.541 -16.125 11.328 1 96.44 132 LEU B CA 1
ATOM 2869 C C . LEU B 1 132 ? -1.812 -15.562 12.547 1 96.44 132 LEU B C 1
ATOM 2871 O O . LEU B 1 132 ? -0.753 -14.945 12.406 1 96.44 132 LEU B O 1
ATOM 2875 N N . GLY B 1 133 ? -2.418 -15.695 13.688 1 95.94 133 GLY B N 1
ATOM 2876 C CA . GLY B 1 133 ? -1.765 -15.305 14.93 1 95.94 133 GLY B CA 1
ATOM 2877 C C . GLY B 1 133 ? -1.7 -13.805 15.125 1 95.94 133 GLY B C 1
ATOM 2878 O O . GLY B 1 133 ? -0.719 -13.281 15.656 1 95.94 133 GLY B O 1
ATOM 2879 N N . LEU B 1 134 ? -2.686 -13.141 14.648 1 97.19 134 LEU B N 1
ATOM 2880 C CA . LEU B 1 134 ? -2.666 -11.68 14.672 1 97.19 134 LEU B CA 1
ATOM 2881 C C . LEU B 1 134 ? -3.781 -11.133 15.555 1 97.19 134 LEU B C 1
ATOM 2883 O O . LEU B 1 134 ? -4.09 -9.945 15.516 1 97.19 134 LEU B O 1
ATOM 2887 N N . ALA B 1 135 ? -4.438 -11.961 16.375 1 96.88 135 ALA B N 1
ATOM 2888 C CA . ALA B 1 135 ? -5.574 -11.539 17.188 1 96.88 135 ALA B CA 1
ATOM 2889 C C . ALA B 1 135 ? -5.203 -10.359 18.078 1 96.88 135 ALA B C 1
ATOM 2891 O O . ALA B 1 135 ? -5.98 -9.406 18.219 1 96.88 135 ALA B O 1
ATOM 2892 N N . HIS B 1 136 ? -4.004 -10.406 18.641 1 96.31 136 HIS B N 1
ATOM 2893 C CA . HIS B 1 136 ? -3.545 -9.359 19.547 1 96.31 136 HIS B CA 1
ATOM 2894 C C . HIS B 1 136 ? -3.236 -8.07 18.781 1 96.31 136 HIS B C 1
ATOM 2896 O O . HIS B 1 136 ? -3.004 -7.027 19.391 1 96.31 136 HIS B O 1
ATOM 2902 N N . ARG B 1 137 ? -3.252 -8.102 17.422 1 95.88 137 ARG B N 1
ATOM 2903 C CA . ARG B 1 137 ? -2.9 -6.957 16.578 1 95.88 137 ARG B CA 1
ATOM 2904 C C . ARG B 1 137 ? -4.094 -6.504 15.75 1 95.88 137 ARG B C 1
ATOM 2906 O O . ARG B 1 137 ? -3.951 -5.66 14.859 1 95.88 137 ARG B O 1
ATOM 2913 N N . GLU B 1 138 ? -5.23 -7.023 16.031 1 95.94 138 GLU B N 1
ATOM 2914 C CA . GLU B 1 138 ? -6.402 -6.785 15.188 1 95.94 138 GLU B CA 1
ATOM 2915 C C . GLU B 1 138 ? -6.656 -5.293 15 1 95.94 138 GLU B C 1
ATOM 2917 O O . GLU B 1 138 ? -7.012 -4.852 13.906 1 95.94 138 GLU B O 1
ATOM 2922 N N . ASN B 1 139 ? -6.395 -4.508 16.031 1 93 139 ASN B N 1
ATOM 2923 C CA . ASN B 1 139 ? -6.688 -3.078 15.992 1 93 139 ASN B CA 1
ATOM 2924 C C . ASN B 1 139 ? -5.414 -2.25 15.844 1 93 139 ASN B C 1
ATOM 2926 O O . ASN B 1 139 ? -5.441 -1.028 16 1 93 139 ASN B O 1
ATOM 2930 N N . SER B 1 140 ? -4.344 -2.879 15.492 1 93.38 140 SER B N 1
ATOM 2931 C CA . SER B 1 140 ? -3.072 -2.188 15.312 1 93.38 140 SER B CA 1
ATOM 2932 C C . SER B 1 140 ? -2.945 -1.618 13.898 1 93.38 140 SER B C 1
ATOM 2934 O O . SER B 1 140 ? -3.527 -2.154 12.953 1 93.38 140 SER B O 1
ATOM 2936 N N . ARG B 1 141 ? -2.201 -0.618 13.883 1 92 141 ARG B N 1
ATOM 2937 C CA . ARG B 1 141 ? -1.86 -0.039 12.586 1 92 141 ARG B CA 1
ATOM 2938 C C . ARG B 1 141 ? -0.494 -0.523 12.117 1 92 141 ARG B C 1
ATOM 2940 O O . ARG B 1 141 ? 0.172 -1.295 12.805 1 92 141 ARG B O 1
ATOM 2947 N N . VAL B 1 142 ? -0.149 -0.069 10.891 1 91.12 142 VAL B N 1
ATOM 2948 C CA . VAL B 1 142 ? 1.014 -0.615 10.195 1 91.12 142 VAL B CA 1
ATOM 2949 C C . VAL B 1 142 ? 2.273 -0.352 11.016 1 91.12 142 VAL B C 1
ATOM 2951 O O . VAL B 1 142 ? 3.139 -1.223 11.133 1 91.12 142 VAL B O 1
ATOM 2954 N N . ASP B 1 143 ? 2.371 0.817 11.648 1 86.5 143 ASP B N 1
ATOM 2955 C CA . ASP B 1 143 ? 3.576 1.223 12.367 1 86.5 143 ASP B CA 1
ATOM 2956 C C . ASP B 1 143 ? 3.744 0.42 13.648 1 86.5 143 ASP B C 1
ATOM 2958 O O . ASP B 1 143 ? 4.82 0.42 14.25 1 86.5 143 ASP B O 1
ATOM 2962 N N . GLN B 1 144 ? 2.781 -0.276 14.023 1 90.69 144 GLN B N 1
ATOM 2963 C CA . GLN B 1 144 ? 2.809 -1.057 15.25 1 90.69 144 GLN B CA 1
ATOM 2964 C C . GLN B 1 144 ? 3.08 -2.529 14.969 1 90.69 144 GLN B C 1
ATOM 2966 O O . GLN B 1 144 ? 3.049 -3.361 15.875 1 90.69 144 GLN B O 1
ATOM 2971 N N . LEU B 1 145 ? 3.33 -2.865 13.695 1 94.06 145 LEU B N 1
ATOM 2972 C CA . LEU B 1 145 ? 3.521 -4.246 13.273 1 94.06 145 LEU B CA 1
ATOM 2973 C C . LEU B 1 145 ? 4.98 -4.512 12.922 1 94.06 145 LEU B C 1
ATOM 2975 O O . LEU B 1 145 ? 5.652 -3.652 12.344 1 94.06 145 LEU B O 1
ATOM 2979 N N . SER B 1 146 ? 5.434 -5.691 13.273 1 92.69 146 SER B N 1
ATOM 2980 C CA . SER B 1 146 ? 6.727 -6.141 12.766 1 92.69 146 SER B CA 1
ATOM 2981 C C . SER B 1 146 ? 6.637 -6.539 11.297 1 92.69 146 SER B C 1
ATOM 2983 O O . SER B 1 146 ? 5.543 -6.633 10.734 1 92.69 146 SER B O 1
ATOM 2985 N N . GLY B 1 147 ? 7.781 -6.758 10.68 1 91.88 147 GLY B N 1
ATOM 2986 C CA . GLY B 1 147 ? 7.797 -7.211 9.297 1 91.88 147 GLY B CA 1
ATOM 2987 C C . GLY B 1 147 ? 7.012 -8.492 9.086 1 91.88 147 GLY B C 1
ATOM 2988 O O . GLY B 1 147 ? 6.219 -8.594 8.141 1 91.88 147 GLY B O 1
ATOM 2989 N N . GLY B 1 148 ? 7.266 -9.422 9.953 1 93.56 148 GLY B N 1
ATOM 2990 C CA . GLY B 1 148 ? 6.547 -10.68 9.875 1 93.56 148 GLY B CA 1
ATOM 2991 C C . GLY B 1 148 ? 5.047 -10.523 10.062 1 93.56 148 GLY B C 1
ATOM 2992 O O . GLY B 1 148 ? 4.262 -11.195 9.391 1 93.56 148 GLY B O 1
ATOM 2993 N N . GLU B 1 149 ? 4.691 -9.648 10.984 1 96.12 149 GLU B N 1
ATOM 2994 C CA . GLU B 1 149 ? 3.271 -9.391 11.203 1 96.12 149 GLU B CA 1
ATOM 2995 C C . GLU B 1 149 ? 2.633 -8.727 9.984 1 96.12 149 GLU B C 1
ATOM 2997 O O . GLU B 1 149 ? 1.514 -9.07 9.602 1 96.12 149 GLU B O 1
ATOM 3002 N N . LYS B 1 150 ? 3.363 -7.836 9.367 1 96.25 150 LYS B N 1
ATOM 3003 C CA . LYS B 1 150 ? 2.863 -7.191 8.156 1 96.25 150 LYS B CA 1
ATOM 3004 C C . LYS B 1 150 ? 2.602 -8.219 7.059 1 96.25 150 LYS B C 1
ATOM 3006 O O . LYS B 1 150 ? 1.575 -8.156 6.379 1 96.25 150 LYS B O 1
ATOM 3011 N N . GLN B 1 151 ? 3.488 -9.094 6.922 1 95.88 151 GLN B N 1
ATOM 3012 C CA . GLN B 1 151 ? 3.332 -10.109 5.887 1 95.88 151 GLN B CA 1
ATOM 3013 C C . GLN B 1 151 ? 2.16 -11.039 6.199 1 95.88 151 GLN B C 1
ATOM 3015 O O . GLN B 1 151 ? 1.445 -11.469 5.293 1 95.88 151 GLN B O 1
ATOM 3020 N N . ARG B 1 152 ? 2.014 -11.391 7.449 1 96.81 152 ARG B N 1
ATOM 3021 C CA . ARG B 1 152 ? 0.879 -12.227 7.832 1 96.81 152 ARG B CA 1
ATOM 3022 C C . ARG B 1 152 ? -0.441 -11.516 7.562 1 96.81 152 ARG B C 1
ATOM 3024 O O . ARG B 1 152 ? -1.43 -12.148 7.184 1 96.81 152 ARG B O 1
ATOM 3031 N N . VAL B 1 153 ? -0.446 -10.195 7.707 1 97.38 153 VAL B N 1
ATOM 3032 C CA . VAL B 1 153 ? -1.624 -9.414 7.34 1 97.38 153 VAL B CA 1
ATOM 3033 C C . VAL B 1 153 ? -1.866 -9.523 5.836 1 97.38 153 VAL B C 1
ATOM 3035 O O . VAL B 1 153 ? -3.008 -9.68 5.395 1 97.38 153 VAL B O 1
ATOM 3038 N N . ALA B 1 154 ? -0.788 -9.453 5.094 1 96 154 ALA B N 1
ATOM 3039 C CA . ALA B 1 154 ? -0.895 -9.578 3.641 1 96 154 ALA B CA 1
ATOM 3040 C C . ALA B 1 154 ? -1.468 -10.938 3.25 1 96 154 ALA B C 1
ATOM 3042 O O . ALA B 1 154 ? -2.283 -11.031 2.33 1 96 154 ALA B O 1
ATOM 3043 N N . ILE B 1 155 ? -1.046 -11.938 3.912 1 96.56 155 ILE B N 1
ATOM 3044 C CA . ILE B 1 155 ? -1.565 -13.273 3.662 1 96.56 155 ILE B CA 1
ATOM 3045 C C . ILE B 1 155 ? -3.059 -13.312 3.979 1 96.56 155 ILE B C 1
ATOM 3047 O O . ILE B 1 155 ? -3.857 -13.805 3.176 1 96.56 155 ILE B O 1
ATOM 3051 N N . ALA B 1 156 ? -3.406 -12.805 5.16 1 97.19 156 ALA B N 1
ATOM 3052 C CA . ALA B 1 156 ? -4.816 -12.773 5.539 1 97.19 156 ALA B CA 1
ATOM 3053 C C . ALA B 1 156 ? -5.652 -12.047 4.488 1 97.19 156 ALA B C 1
ATOM 3055 O O . ALA B 1 156 ? -6.711 -12.539 4.086 1 97.19 156 ALA B O 1
ATOM 3056 N N . ARG B 1 157 ? -5.129 -10.977 4.078 1 95.62 157 ARG B N 1
ATOM 3057 C CA . ARG B 1 157 ? -5.82 -10.156 3.086 1 95.62 157 ARG B CA 1
ATOM 3058 C C . ARG B 1 157 ? -6.027 -10.93 1.79 1 95.62 157 ARG B C 1
ATOM 3060 O O . ARG B 1 157 ? -7.078 -10.812 1.153 1 95.62 157 ARG B O 1
ATOM 3067 N N . ALA B 1 158 ? -5.102 -11.711 1.406 1 96 158 ALA B N 1
ATOM 3068 C CA . ALA B 1 158 ? -5.145 -12.461 0.156 1 96 158 ALA B CA 1
ATOM 3069 C C . ALA B 1 158 ? -6.281 -13.484 0.166 1 96 158 ALA B C 1
ATOM 3071 O O . ALA B 1 158 ? -6.789 -13.867 -0.89 1 96 158 ALA B O 1
ATOM 3072 N N . PHE B 1 159 ? -6.746 -13.852 1.349 1 96.19 159 PHE B N 1
ATOM 3073 C CA . PHE B 1 159 ? -7.758 -14.898 1.462 1 96.19 159 PHE B CA 1
ATOM 3074 C C . PHE B 1 159 ? -9.148 -14.289 1.61 1 96.19 159 PHE B C 1
ATOM 3076 O O . PHE B 1 159 ? -10.148 -15.008 1.605 1 96.19 159 PHE B O 1
ATOM 3083 N N . MET B 1 160 ? -9.242 -13 1.75 1 94.25 160 MET B N 1
ATOM 3084 C CA . MET B 1 160 ? -10.492 -12.344 2.121 1 94.25 160 MET B CA 1
ATOM 3085 C C . MET B 1 160 ? -11.578 -12.625 1.086 1 94.25 160 MET B C 1
ATOM 3087 O O . MET B 1 160 ? -12.75 -12.773 1.435 1 94.25 160 MET B O 1
ATOM 3091 N N . ASN B 1 161 ? -11.195 -12.727 -0.181 1 91.19 161 ASN B N 1
ATOM 3092 C CA . ASN B 1 161 ? -12.203 -12.906 -1.219 1 91.19 161 ASN B CA 1
ATOM 3093 C C . ASN B 1 161 ? -12.344 -14.367 -1.618 1 91.19 161 ASN B C 1
ATOM 3095 O O . ASN B 1 161 ? -12.836 -14.68 -2.705 1 91.19 161 ASN B O 1
ATOM 3099 N N . ASP B 1 162 ? -11.812 -15.234 -0.792 1 93.38 162 ASP B N 1
ATOM 3100 C CA . ASP B 1 162 ? -11.93 -16.672 -0.962 1 93.38 162 ASP B CA 1
ATOM 3101 C C . ASP B 1 162 ? -11.445 -17.109 -2.346 1 93.38 162 ASP B C 1
ATOM 3103 O O . ASP B 1 162 ? -12.172 -17.766 -3.088 1 93.38 162 ASP B O 1
ATOM 3107 N N . PRO B 1 163 ? -10.25 -16.797 -2.684 1 95.88 163 PRO B N 1
ATOM 3108 C CA . PRO B 1 163 ? -9.719 -17.078 -4.016 1 95.88 163 PRO B CA 1
ATOM 3109 C C . PRO B 1 163 ? -9.477 -18.578 -4.242 1 95.88 163 PRO B C 1
ATOM 3111 O O . PRO B 1 163 ? -9.391 -19.344 -3.281 1 95.88 163 PRO B O 1
ATOM 3114 N N . ASP B 1 164 ? -9.383 -18.906 -5.539 1 96.75 164 ASP B N 1
ATOM 3115 C CA . ASP B 1 164 ? -9.031 -20.281 -5.883 1 96.75 164 ASP B CA 1
ATOM 3116 C C . ASP B 1 164 ? -7.527 -20.516 -5.773 1 96.75 164 ASP B C 1
ATOM 3118 O O . ASP B 1 164 ? -7.082 -21.625 -5.504 1 96.75 164 ASP B O 1
ATOM 3122 N N . CYS B 1 165 ? -6.828 -19.438 -5.961 1 97.94 165 CYS B N 1
ATOM 3123 C CA . CYS B 1 165 ? -5.375 -19.562 -5.969 1 97.94 165 CYS B CA 1
ATOM 3124 C C . CYS B 1 165 ? -4.715 -18.312 -5.422 1 97.94 165 CYS B C 1
ATOM 3126 O O . CYS B 1 165 ? -5.125 -17.188 -5.746 1 97.94 165 CYS B O 1
ATOM 3128 N N . ILE B 1 166 ? -3.717 -18.516 -4.574 1 98 166 ILE B N 1
ATOM 3129 C CA . ILE B 1 166 ? -2.889 -17.438 -4.055 1 98 166 ILE B CA 1
ATOM 3130 C C . ILE B 1 166 ? -1.598 -17.328 -4.863 1 98 166 ILE B C 1
ATOM 3132 O O . ILE B 1 166 ? -0.946 -18.344 -5.129 1 98 166 ILE B O 1
ATOM 3136 N N . LEU B 1 167 ? -1.27 -16.172 -5.312 1 97.94 167 LEU B N 1
ATOM 3137 C CA . LEU B 1 167 ? -0.006 -15.891 -5.988 1 97.94 167 LEU B CA 1
ATOM 3138 C C . LEU B 1 167 ? 0.901 -15.031 -5.109 1 97.94 167 LEU B C 1
ATOM 3140 O O . LEU B 1 167 ? 0.547 -13.906 -4.758 1 97.94 167 LEU B O 1
ATOM 3144 N N . ALA B 1 168 ? 2.023 -15.539 -4.77 1 97.44 168 ALA B N 1
ATOM 3145 C CA . ALA B 1 168 ? 2.934 -14.859 -3.85 1 97.44 168 ALA B CA 1
ATOM 3146 C C . ALA B 1 168 ? 4.266 -14.547 -4.523 1 97.44 168 ALA B C 1
ATOM 3148 O O . ALA B 1 168 ? 4.941 -15.453 -5.023 1 97.44 168 ALA B O 1
ATOM 3149 N N . ASP B 1 169 ? 4.613 -13.328 -4.594 1 95.44 169 ASP B N 1
ATOM 3150 C CA . ASP B 1 169 ? 5.879 -12.867 -5.156 1 95.44 169 ASP B CA 1
ATOM 3151 C C . ASP B 1 169 ? 6.883 -12.547 -4.051 1 95.44 169 ASP B C 1
ATOM 3153 O O . ASP B 1 169 ? 6.855 -11.461 -3.473 1 95.44 169 ASP B O 1
ATOM 3157 N N . GLU B 1 170 ? 7.762 -13.445 -3.812 1 93.88 170 GLU B N 1
ATOM 3158 C CA . GLU B 1 170 ? 8.812 -13.312 -2.807 1 93.88 170 GLU B CA 1
ATOM 3159 C C . GLU B 1 170 ? 8.242 -12.852 -1.47 1 93.88 170 GLU B C 1
ATOM 3161 O O . GLU B 1 170 ? 8.672 -11.836 -0.919 1 93.88 170 GLU B O 1
ATOM 3166 N N . PRO B 1 171 ? 7.395 -13.648 -0.829 1 93.44 171 PRO B N 1
ATOM 3167 C CA . PRO B 1 171 ? 6.66 -13.195 0.354 1 93.44 171 PRO B CA 1
ATOM 3168 C C . PRO B 1 171 ? 7.551 -13.07 1.588 1 93.44 171 PRO B C 1
ATOM 3170 O O . PRO B 1 171 ? 7.141 -12.477 2.59 1 93.44 171 PRO B O 1
ATOM 3173 N N . THR B 1 172 ? 8.75 -13.531 1.537 1 90.62 172 THR B N 1
ATOM 3174 C CA . THR B 1 172 ? 9.57 -13.539 2.742 1 90.62 172 THR B CA 1
ATOM 3175 C C . THR B 1 172 ? 10.883 -12.789 2.506 1 90.62 172 THR B C 1
ATOM 3177 O O . THR B 1 172 ? 11.812 -12.891 3.307 1 90.62 172 THR B O 1
ATOM 3180 N N . ALA B 1 173 ? 11.008 -12.055 1.432 1 84.88 173 ALA B N 1
ATOM 3181 C CA . ALA B 1 173 ? 12.266 -11.43 1.031 1 84.88 173 ALA B CA 1
ATOM 3182 C C . ALA B 1 173 ? 12.773 -10.477 2.109 1 84.88 173 ALA B C 1
ATOM 3184 O O . ALA B 1 173 ? 13.984 -10.297 2.271 1 84.88 173 ALA B O 1
ATOM 3185 N N . SER B 1 174 ? 11.953 -9.93 2.867 1 83.25 174 SER B N 1
ATOM 3186 C CA . SER B 1 174 ? 12.367 -8.922 3.844 1 83.25 174 SER B CA 1
ATOM 3187 C C . SER B 1 174 ? 12.422 -9.508 5.25 1 83.25 174 SER B C 1
ATOM 3189 O O . SER B 1 174 ? 12.609 -8.781 6.227 1 83.25 174 SER B O 1
ATOM 3191 N N . LEU B 1 175 ? 12.32 -10.766 5.336 1 89 175 LEU B N 1
ATOM 3192 C CA . LEU B 1 175 ? 12.227 -11.406 6.648 1 89 175 LEU B CA 1
ATOM 3193 C C . LEU B 1 175 ? 13.43 -12.305 6.898 1 89 175 LEU B C 1
ATOM 3195 O O . LEU B 1 175 ? 13.992 -12.875 5.957 1 89 175 LEU B O 1
ATOM 3199 N N . ASP B 1 176 ? 13.758 -12.344 8.172 1 89.12 176 ASP B N 1
ATOM 3200 C CA . ASP B 1 176 ? 14.766 -13.344 8.5 1 89.12 176 ASP B CA 1
ATOM 3201 C C . ASP B 1 176 ? 14.227 -14.758 8.305 1 89.12 176 ASP B C 1
ATOM 3203 O O . ASP B 1 176 ? 13.023 -14.953 8.102 1 89.12 176 ASP B O 1
ATOM 3207 N N . SER B 1 177 ? 15.18 -15.672 8.367 1 88.75 177 SER B N 1
ATOM 3208 C CA . SER B 1 177 ? 14.867 -17.047 7.996 1 88.75 177 SER B CA 1
ATOM 3209 C C . SER B 1 177 ? 13.781 -17.625 8.891 1 88.75 177 SER B C 1
ATOM 3211 O O . SER B 1 177 ? 12.836 -18.25 8.398 1 88.75 177 SER B O 1
ATOM 3213 N N . GLU B 1 178 ? 13.93 -17.484 10.086 1 91.62 178 GLU B N 1
ATOM 3214 C CA . GLU B 1 178 ? 12.969 -18.062 11.023 1 91.62 178 GLU B CA 1
ATOM 3215 C C . GLU B 1 178 ? 11.578 -17.453 10.836 1 91.62 178 GLU B C 1
ATOM 3217 O O . GLU B 1 178 ? 10.586 -18.188 10.734 1 91.62 178 GLU B O 1
ATOM 3222 N N . LYS B 1 179 ? 11.555 -16.188 10.781 1 90.69 179 LYS B N 1
ATOM 3223 C CA . LYS B 1 179 ? 10.289 -15.492 10.594 1 90.69 179 LYS B CA 1
ATOM 3224 C C . LYS B 1 179 ? 9.68 -15.812 9.234 1 90.69 179 LYS B C 1
ATOM 3226 O O . LYS B 1 179 ? 8.469 -16.031 9.117 1 90.69 179 LYS B O 1
ATOM 3231 N N . GLY B 1 180 ? 10.539 -15.852 8.297 1 93.31 180 GLY B N 1
ATOM 3232 C CA . GLY B 1 180 ? 10.078 -16.188 6.965 1 93.31 180 GLY B CA 1
ATOM 3233 C C . GLY B 1 180 ? 9.453 -17.562 6.883 1 93.31 180 GLY B C 1
ATOM 3234 O O . GLY B 1 180 ? 8.375 -17.734 6.297 1 93.31 180 GLY B O 1
ATOM 3235 N N . ARG B 1 181 ? 10.109 -18.469 7.426 1 94.44 181 ARG B N 1
ATOM 3236 C CA . ARG B 1 181 ? 9.602 -19.844 7.402 1 94.44 181 ARG B CA 1
ATOM 3237 C C . ARG B 1 181 ? 8.258 -19.938 8.109 1 94.44 181 ARG B C 1
ATOM 3239 O O . ARG B 1 181 ? 7.352 -20.625 7.648 1 94.44 181 ARG B O 1
ATOM 3246 N N . ARG B 1 182 ? 8.195 -19.234 9.211 1 94.62 182 ARG B N 1
ATOM 3247 C CA . ARG B 1 182 ? 6.93 -19.203 9.938 1 94.62 182 ARG B CA 1
ATOM 3248 C C . ARG B 1 182 ? 5.805 -18.672 9.062 1 94.62 182 ARG B C 1
ATOM 3250 O O . ARG B 1 182 ? 4.707 -19.219 9.039 1 94.62 182 ARG B O 1
ATOM 3257 N N . VAL B 1 183 ? 6.094 -17.688 8.375 1 94.31 183 VAL B N 1
ATOM 3258 C CA . VAL B 1 183 ? 5.105 -17.031 7.516 1 94.31 183 VAL B CA 1
ATOM 3259 C C . VAL B 1 183 ? 4.672 -18 6.414 1 94.31 183 VAL B C 1
ATOM 3261 O O . VAL B 1 183 ? 3.475 -18.156 6.16 1 94.31 183 VAL B O 1
ATOM 3264 N N . VAL B 1 184 ? 5.562 -18.672 5.797 1 96.56 184 VAL B N 1
ATOM 3265 C CA . VAL B 1 184 ? 5.25 -19.594 4.703 1 96.56 184 VAL B CA 1
ATOM 3266 C C . VAL B 1 184 ? 4.496 -20.797 5.242 1 96.56 184 VAL B C 1
ATOM 3268 O O . VAL B 1 184 ? 3.59 -21.328 4.582 1 96.56 184 VAL B O 1
ATOM 3271 N N . LYS B 1 185 ? 4.84 -21.234 6.402 1 97.31 185 LYS B N 1
ATOM 3272 C CA . LYS B 1 185 ? 4.105 -22.312 7.043 1 97.31 185 LYS B CA 1
ATOM 3273 C C . LYS B 1 185 ? 2.646 -21.938 7.27 1 97.31 185 LYS B C 1
ATOM 3275 O O . LYS B 1 185 ? 1.747 -22.75 7.062 1 97.31 185 LYS B O 1
ATOM 3280 N N . MET B 1 186 ? 2.494 -20.75 7.695 1 95.88 186 MET B N 1
ATOM 3281 C CA . MET B 1 186 ? 1.131 -20.281 7.914 1 95.88 186 MET B CA 1
ATOM 3282 C C . MET B 1 186 ? 0.367 -20.188 6.598 1 95.88 186 MET B C 1
ATOM 3284 O O . MET B 1 186 ? -0.815 -20.516 6.535 1 95.88 186 MET B O 1
ATOM 3288 N N . LEU B 1 187 ? 1.029 -19.734 5.605 1 96.94 187 LEU B N 1
ATOM 3289 C CA . LEU B 1 187 ? 0.425 -19.703 4.277 1 96.94 187 LEU B CA 1
ATOM 3290 C C . LEU B 1 187 ? 0.012 -21.094 3.832 1 96.94 187 LEU B C 1
ATOM 3292 O O . LEU B 1 187 ? -1.125 -21.312 3.4 1 96.94 187 LEU B O 1
ATOM 3296 N N . ARG B 1 188 ? 0.919 -22 3.971 1 97.75 188 ARG B N 1
ATOM 3297 C CA . ARG B 1 188 ? 0.632 -23.391 3.611 1 97.75 188 ARG B CA 1
ATOM 3298 C C . ARG B 1 188 ? -0.576 -23.906 4.379 1 97.75 188 ARG B C 1
ATOM 3300 O O . ARG B 1 188 ? -1.461 -24.547 3.795 1 97.75 188 ARG B O 1
ATOM 3307 N N . LYS B 1 189 ? -0.543 -23.656 5.625 1 96.94 189 LYS B N 1
ATOM 3308 C CA . LYS B 1 189 ? -1.635 -24.125 6.473 1 96.94 189 LYS B CA 1
ATOM 3309 C C . LYS B 1 189 ? -2.98 -23.594 5.977 1 96.94 189 LYS B C 1
ATOM 3311 O O . LYS B 1 189 ? -3.943 -24.359 5.863 1 96.94 189 LYS B O 1
ATOM 3316 N N . GLU B 1 190 ? -3.037 -22.312 5.695 1 95.12 190 GLU B N 1
ATOM 3317 C CA . GLU B 1 190 ? -4.277 -21.703 5.223 1 95.12 190 GLU B CA 1
ATOM 3318 C C . GLU B 1 190 ? -4.688 -22.281 3.869 1 95.12 190 GLU B C 1
ATOM 3320 O O . GLU B 1 190 ? -5.867 -22.578 3.643 1 95.12 190 GLU B O 1
ATOM 3325 N N . VAL B 1 191 ? -3.738 -22.5 3.016 1 96.69 191 VAL B N 1
ATOM 3326 C CA . VAL B 1 191 ? -3.971 -23.047 1.683 1 96.69 191 VAL B CA 1
ATOM 3327 C C . VAL B 1 191 ? -4.578 -24.438 1.793 1 96.69 191 VAL B C 1
ATOM 3329 O O . VAL B 1 191 ? -5.59 -24.734 1.155 1 96.69 191 VAL B O 1
ATOM 3332 N N . LYS B 1 192 ? -4 -25.219 2.615 1 96.5 192 LYS B N 1
ATOM 3333 C CA . LYS B 1 192 ? -4.441 -26.594 2.77 1 96.5 192 LYS B CA 1
ATOM 3334 C C . LYS B 1 192 ? -5.781 -26.672 3.496 1 96.5 192 LYS B C 1
ATOM 3336 O O . LYS B 1 192 ? -6.688 -27.391 3.061 1 96.5 192 LYS B O 1
ATOM 3341 N N . ASN B 1 193 ? -5.926 -25.906 4.547 1 95.06 193 ASN B N 1
ATOM 3342 C CA . ASN B 1 193 ? -7.148 -25.938 5.34 1 95.06 193 ASN B CA 1
ATOM 3343 C C . ASN B 1 193 ? -8.359 -25.5 4.52 1 95.06 193 ASN B C 1
ATOM 3345 O O . ASN B 1 193 ? -9.461 -26.016 4.703 1 95.06 193 ASN B O 1
ATOM 3349 N N . ARG B 1 194 ? -8.094 -24.609 3.623 1 94.44 194 ARG B N 1
ATOM 3350 C CA . ARG B 1 194 ? -9.203 -24.047 2.859 1 94.44 194 ARG B CA 1
ATOM 3351 C C . ARG B 1 194 ? -9.312 -24.703 1.487 1 94.44 194 ARG B C 1
ATOM 3353 O O . ARG B 1 194 ? -10.18 -24.328 0.687 1 94.44 194 ARG B O 1
ATOM 3360 N N . GLN B 1 195 ? -8.461 -25.641 1.227 1 94.38 195 GLN B N 1
ATOM 3361 C CA . GLN B 1 195 ? -8.445 -26.391 -0.03 1 94.38 195 GLN B CA 1
ATOM 3362 C C . GLN B 1 195 ? -8.266 -25.453 -1.221 1 94.38 195 GLN B C 1
ATOM 3364 O O . GLN B 1 195 ? -8.992 -25.547 -2.211 1 94.38 195 GLN B O 1
ATOM 3369 N N . LYS B 1 196 ? -7.375 -24.531 -1.005 1 96.81 196 LYS B N 1
ATOM 3370 C CA . LYS B 1 196 ? -6.984 -23.594 -2.064 1 96.81 196 LYS B CA 1
ATOM 3371 C C . LYS B 1 196 ? -5.633 -23.984 -2.656 1 96.81 196 LYS B C 1
ATOM 3373 O O . LYS B 1 196 ? -5 -24.938 -2.207 1 96.81 196 LYS B O 1
ATOM 3378 N N . SER B 1 197 ? -5.273 -23.328 -3.709 1 97.88 197 SER B N 1
ATOM 3379 C CA . SER B 1 197 ? -3.957 -23.5 -4.305 1 97.88 197 SER B CA 1
ATOM 3380 C C . SER B 1 197 ? -3.088 -22.266 -4.117 1 97.88 197 SER B C 1
ATOM 3382 O O . SER B 1 197 ? -3.6 -21.172 -3.832 1 97.88 197 SER B O 1
ATOM 3384 N N . ALA B 1 198 ? -1.775 -22.5 -4.254 1 98.19 198 ALA B N 1
ATOM 3385 C CA . ALA B 1 198 ? -0.869 -21.359 -4.145 1 98.19 198 ALA B CA 1
ATOM 3386 C C . ALA B 1 198 ? 0.37 -21.562 -5.016 1 98.19 198 ALA B C 1
ATOM 3388 O O . ALA B 1 198 ? 0.82 -22.688 -5.211 1 98.19 198 ALA B O 1
ATOM 3389 N N . VAL B 1 199 ? 0.811 -20.484 -5.555 1 98.19 199 VAL B N 1
ATOM 3390 C CA . VAL B 1 199 ? 2.09 -20.422 -6.254 1 98.19 199 VAL B CA 1
ATOM 3391 C C . VAL B 1 199 ? 2.984 -19.375 -5.605 1 98.19 199 VAL B C 1
ATOM 3393 O O . VAL B 1 199 ? 2.564 -18.219 -5.406 1 98.19 199 VAL B O 1
ATOM 3396 N N . MET B 1 200 ? 4.125 -19.75 -5.25 1 97.69 200 MET B N 1
ATOM 3397 C CA . MET B 1 200 ? 5.098 -18.828 -4.664 1 97.69 200 MET B CA 1
ATOM 3398 C C . MET B 1 200 ? 6.363 -18.766 -5.512 1 97.69 200 MET B C 1
ATOM 3400 O O . MET B 1 200 ? 6.949 -19.797 -5.836 1 97.69 200 MET B O 1
ATOM 3404 N N . VAL B 1 201 ? 6.66 -17.594 -5.93 1 96.31 201 VAL B N 1
ATOM 3405 C CA . VAL B 1 201 ? 7.961 -17.359 -6.551 1 96.31 201 VAL B CA 1
ATOM 3406 C C . VAL B 1 201 ? 8.969 -16.953 -5.484 1 96.31 201 VAL B C 1
ATOM 3408 O O . VAL B 1 201 ? 8.695 -16.078 -4.664 1 96.31 201 VAL B O 1
ATOM 3411 N N . THR B 1 202 ? 10.148 -17.609 -5.496 1 93.62 202 THR B N 1
ATOM 3412 C CA . THR B 1 202 ? 11.141 -17.281 -4.473 1 93.62 202 THR B CA 1
ATOM 3413 C C . THR B 1 202 ? 12.539 -17.703 -4.922 1 93.62 202 THR B C 1
ATOM 3415 O O . THR B 1 202 ? 12.688 -18.578 -5.777 1 93.62 202 THR B O 1
ATOM 3418 N N . HIS B 1 203 ? 13.398 -17.016 -4.414 1 90.62 203 HIS B N 1
ATOM 3419 C CA . HIS B 1 203 ? 14.781 -17.453 -4.574 1 90.62 203 HIS B CA 1
ATOM 3420 C C . HIS B 1 203 ? 15.305 -18.109 -3.303 1 90.62 203 HIS B C 1
ATOM 3422 O O . HIS B 1 203 ? 16.438 -18.578 -3.268 1 90.62 203 HIS B O 1
ATOM 3428 N N . ASP B 1 204 ? 14.5 -18.172 -2.354 1 88.25 204 ASP B N 1
ATOM 3429 C CA . ASP B 1 204 ? 14.867 -18.734 -1.057 1 88.25 204 ASP B CA 1
ATOM 3430 C C . ASP B 1 204 ? 14.617 -20.234 -1.013 1 88.25 204 ASP B C 1
ATOM 3432 O O . ASP B 1 204 ? 13.484 -20.672 -0.775 1 88.25 204 ASP B O 1
ATOM 3436 N N . GLU B 1 205 ? 15.594 -20.984 -0.95 1 88.62 205 GLU B N 1
ATOM 3437 C CA . GLU B 1 205 ? 15.477 -22.438 -1.021 1 88.62 205 GLU B CA 1
ATOM 3438 C C . GLU B 1 205 ? 14.992 -23.016 0.305 1 88.62 205 GLU B C 1
ATOM 3440 O O . GLU B 1 205 ? 14.531 -24.156 0.358 1 88.62 205 GLU B O 1
ATOM 3445 N N . ARG B 1 206 ? 15.141 -22.25 1.354 1 87.69 206 ARG B N 1
ATOM 3446 C CA . ARG B 1 206 ? 14.773 -22.734 2.686 1 87.69 206 ARG B CA 1
ATOM 3447 C C . ARG B 1 206 ? 13.273 -22.953 2.791 1 87.69 206 ARG B C 1
ATOM 3449 O O . ARG B 1 206 ? 12.805 -23.641 3.703 1 87.69 206 ARG B O 1
ATOM 3456 N N . MET B 1 207 ? 12.547 -22.5 1.838 1 93 207 MET B N 1
ATOM 3457 C CA . MET B 1 207 ? 11.094 -22.578 1.895 1 93 207 MET B CA 1
ATOM 3458 C C . MET B 1 207 ? 10.57 -23.75 1.069 1 93 207 MET B C 1
ATOM 3460 O O . MET B 1 207 ? 9.391 -24.094 1.141 1 93 207 MET B O 1
ATOM 3464 N N . LEU B 1 208 ? 11.375 -24.422 0.359 1 94.38 208 LEU B N 1
ATOM 3465 C CA . LEU B 1 208 ? 10.938 -25.328 -0.705 1 94.38 208 LEU B CA 1
ATOM 3466 C C . LEU B 1 208 ? 10.344 -26.609 -0.127 1 94.38 208 LEU B C 1
ATOM 3468 O O . LEU B 1 208 ? 9.469 -27.219 -0.742 1 94.38 208 LEU B O 1
ATOM 3472 N N . ASP B 1 209 ? 10.844 -27 0.989 1 95.19 209 ASP B N 1
ATOM 3473 C CA . ASP B 1 209 ? 10.344 -28.219 1.617 1 95.19 209 ASP B CA 1
ATOM 3474 C C . ASP B 1 209 ? 8.898 -28.047 2.078 1 95.19 209 ASP B C 1
ATOM 3476 O O . ASP B 1 209 ? 8.211 -29.031 2.365 1 95.19 209 ASP B O 1
ATOM 3480 N N . LEU B 1 210 ? 8.414 -26.844 2.102 1 96 210 LEU B N 1
ATOM 3481 C CA . LEU B 1 210 ? 7.051 -26.562 2.525 1 96 210 LEU B CA 1
ATOM 3482 C C . LEU B 1 210 ? 6.086 -26.641 1.347 1 96 210 LEU B C 1
ATOM 3484 O O . LEU B 1 210 ? 4.867 -26.562 1.528 1 96 210 LEU B O 1
ATOM 3488 N N . CYS B 1 211 ? 6.586 -26.812 0.18 1 97.06 211 CYS B N 1
ATOM 3489 C CA . CYS B 1 211 ? 5.77 -26.844 -1.028 1 97.06 211 CYS B CA 1
ATOM 3490 C C . CYS B 1 211 ? 5.562 -28.266 -1.524 1 97.06 211 CYS B C 1
ATOM 3492 O O . CYS B 1 211 ? 6.398 -29.141 -1.28 1 97.06 211 CYS B O 1
ATOM 3494 N N . ASP B 1 212 ? 4.484 -28.453 -2.213 1 96.62 212 ASP B N 1
ATOM 3495 C CA . ASP B 1 212 ? 4.184 -29.766 -2.764 1 96.62 212 ASP B CA 1
ATOM 3496 C C . ASP B 1 212 ? 5.051 -30.062 -3.984 1 96.62 212 ASP B C 1
ATOM 3498 O O . ASP B 1 212 ? 5.371 -31.219 -4.258 1 96.62 212 ASP B O 1
ATOM 3502 N N . ARG B 1 213 ? 5.258 -29.109 -4.719 1 95.75 213 ARG B N 1
ATOM 3503 C CA . ARG B 1 213 ? 6.055 -29.219 -5.934 1 95.75 213 ARG B CA 1
ATOM 3504 C C . ARG B 1 213 ? 6.949 -28 -6.105 1 95.75 213 ARG B C 1
ATOM 3506 O O . ARG B 1 213 ? 6.598 -26.891 -5.672 1 95.75 213 ARG B O 1
ATOM 3513 N N . VAL B 1 214 ? 8.109 -28.25 -6.734 1 96.38 214 VAL B N 1
ATOM 3514 C CA . VAL B 1 214 ? 9.055 -27.172 -7.016 1 96.38 214 VAL B CA 1
ATOM 3515 C C . VAL B 1 214 ? 9.375 -27.141 -8.508 1 96.38 214 VAL B C 1
ATOM 3517 O O . VAL B 1 214 ? 9.742 -28.172 -9.086 1 96.38 214 VAL B O 1
ATOM 3520 N N . LEU B 1 215 ? 9.18 -26.016 -9.078 1 96.31 215 LEU B N 1
ATOM 3521 C CA . LEU B 1 215 ? 9.523 -25.766 -10.477 1 96.31 215 LEU B CA 1
ATOM 3522 C C . LEU B 1 215 ? 10.664 -24.766 -10.594 1 96.31 215 LEU B C 1
ATOM 3524 O O . LEU B 1 215 ? 10.781 -23.859 -9.766 1 96.31 215 LEU B O 1
ATOM 3528 N N . TYR B 1 216 ? 11.477 -24.922 -11.625 1 95.62 216 TYR B N 1
ATOM 3529 C CA . TYR B 1 216 ? 12.617 -24.047 -11.828 1 95.62 216 TYR B CA 1
ATOM 3530 C C . TYR B 1 216 ? 12.469 -23.266 -13.133 1 95.62 216 TYR B C 1
ATOM 3532 O O . TYR B 1 216 ? 12.055 -23.812 -14.156 1 95.62 216 TYR B O 1
ATOM 3540 N N . LEU B 1 217 ? 12.688 -22 -13.023 1 95.19 217 LEU B N 1
ATOM 3541 C CA . LEU B 1 217 ? 12.688 -21.125 -14.188 1 95.19 217 LEU B CA 1
ATOM 3542 C C . LEU B 1 217 ? 14.078 -20.547 -14.43 1 95.19 217 LEU B C 1
ATOM 3544 O O . LEU B 1 217 ? 14.617 -19.828 -13.578 1 95.19 217 LEU B O 1
ATOM 3548 N N . GLU B 1 218 ? 14.625 -20.828 -15.609 1 92.19 218 GLU B N 1
ATOM 3549 C CA . GLU B 1 218 ? 15.945 -20.344 -16 1 92.19 218 GLU B CA 1
ATOM 3550 C C . GLU B 1 218 ? 15.945 -19.875 -17.453 1 92.19 218 GLU B C 1
ATOM 3552 O O . GLU B 1 218 ? 15.531 -20.609 -18.359 1 92.19 218 GLU B O 1
ATOM 3557 N N . ASP B 1 219 ? 16.391 -18.688 -17.594 1 91.62 219 ASP B N 1
ATOM 3558 C CA . ASP B 1 219 ? 16.484 -18.078 -18.922 1 91.62 219 ASP B CA 1
ATOM 3559 C C . ASP B 1 219 ? 15.164 -18.203 -19.688 1 91.62 219 ASP B C 1
ATOM 3561 O O . ASP B 1 219 ? 15.148 -18.531 -20.875 1 91.62 219 ASP B O 1
ATOM 3565 N N . GLY B 1 220 ? 14.102 -18.094 -18.953 1 94.06 220 GLY B N 1
ATOM 3566 C CA . GLY B 1 220 ? 12.781 -18.047 -19.562 1 94.06 220 GLY B CA 1
ATOM 3567 C C . GLY B 1 220 ? 12.195 -19.422 -19.828 1 94.06 220 GLY B C 1
ATOM 3568 O O . GLY B 1 220 ? 11.109 -19.547 -20.391 1 94.06 220 GLY B O 1
ATOM 3569 N N . MET B 1 221 ? 12.891 -20.469 -19.391 1 94 221 MET B N 1
ATOM 3570 C CA . MET B 1 221 ? 12.438 -21.828 -19.594 1 94 221 MET B CA 1
ATOM 3571 C C . MET B 1 221 ? 12.164 -22.516 -18.25 1 94 221 MET B C 1
ATOM 3573 O O . MET B 1 221 ? 12.875 -22.281 -17.281 1 94 221 MET B O 1
ATOM 3577 N N . MET B 1 222 ? 11.188 -23.375 -18.266 1 94.31 222 MET B N 1
ATOM 3578 C CA . MET B 1 222 ? 10.742 -24.016 -17.047 1 94.31 222 MET B CA 1
ATOM 3579 C C . MET B 1 222 ? 11.18 -25.484 -17.016 1 94.31 222 MET B C 1
ATOM 3581 O O . MET B 1 222 ? 11.094 -26.188 -18.016 1 94.31 222 MET B O 1
ATOM 3585 N N . TYR B 1 223 ? 11.664 -25.891 -15.82 1 90.81 223 TYR B N 1
ATOM 3586 C CA . TYR B 1 223 ? 12.055 -27.281 -15.633 1 90.81 223 TYR B CA 1
ATOM 3587 C C . TYR B 1 223 ? 11.602 -27.797 -14.266 1 90.81 223 TYR B C 1
ATOM 3589 O O . TYR B 1 223 ? 11.375 -27 -13.344 1 90.81 223 TYR B O 1
ATOM 3597 N N . GLU B 1 224 ? 11.273 -29.047 -14.227 1 87.69 224 GLU B N 1
ATOM 3598 C CA . GLU B 1 224 ? 10.93 -29.688 -12.961 1 87.69 224 GLU B CA 1
ATOM 3599 C C . GLU B 1 224 ? 11.961 -30.75 -12.586 1 87.69 224 GLU B C 1
ATOM 3601 O O . GLU B 1 224 ? 12.391 -31.531 -13.43 1 87.69 224 GLU B O 1
ATOM 3606 N N . GLU B 1 225 ? 12.672 -30.516 -11.469 1 66.88 225 GLU B N 1
ATOM 3607 C CA . GLU B 1 225 ? 13.625 -31.547 -11.086 1 66.88 225 GLU B CA 1
ATOM 3608 C C . GLU B 1 225 ? 12.906 -32.812 -10.672 1 66.88 225 GLU B C 1
ATOM 3610 O O . GLU B 1 225 ? 11.898 -32.781 -9.969 1 66.88 225 GLU B O 1
ATOM 3615 N N . ARG B 1 226 ? 12.891 -33.875 -11.531 1 58.28 226 ARG B N 1
ATOM 3616 C CA . ARG B 1 226 ? 12.375 -35.188 -11.156 1 58.28 226 ARG B CA 1
ATOM 3617 C C . ARG B 1 226 ? 13.109 -35.719 -9.945 1 58.28 226 ARG B C 1
ATOM 3619 O O . ARG B 1 226 ? 14.312 -35.5 -9.789 1 58.28 226 ARG B O 1
ATOM 3626 N N . LYS B 1 227 ? 12.539 -35.812 -8.758 1 52.78 227 LYS B N 1
ATOM 3627 C CA . LYS B 1 227 ? 13.109 -36.594 -7.672 1 52.78 227 LYS B CA 1
ATOM 3628 C C . LYS B 1 227 ? 13.664 -37.906 -8.195 1 52.78 227 LYS B C 1
ATOM 3630 O O . LYS B 1 227 ? 12.938 -38.719 -8.805 1 52.78 227 LYS B O 1
ATOM 3635 N N . ILE B 1 228 ? 14.875 -37.906 -8.656 1 41.97 228 ILE B N 1
ATOM 3636 C CA . ILE B 1 228 ? 15.422 -39.25 -8.883 1 41.97 228 ILE B CA 1
ATOM 3637 C C . ILE B 1 228 ? 15.227 -40.125 -7.641 1 41.97 228 ILE B C 1
ATOM 3639 O O . ILE B 1 228 ? 15.703 -39.781 -6.559 1 41.97 228 ILE B O 1
ATOM 3643 N N . HIS B 1 229 ? 14.148 -40.656 -7.441 1 41.91 229 HIS B N 1
ATOM 3644 C CA . HIS B 1 229 ? 14.125 -41.781 -6.512 1 41.91 229 HIS B CA 1
ATOM 3645 C C . HIS B 1 229 ? 15.289 -42.75 -6.77 1 41.91 229 HIS B C 1
ATOM 3647 O O . HIS B 1 229 ? 15.461 -43.219 -7.887 1 41.91 229 HIS B O 1
ATOM 3653 N N . ASP B 1 230 ? 16.438 -42.594 -6.051 1 41.62 230 ASP B N 1
ATOM 3654 C CA . ASP B 1 230 ? 17.453 -43.625 -5.996 1 41.62 230 ASP B CA 1
ATOM 3655 C C . ASP B 1 230 ? 16.828 -45 -5.891 1 41.62 230 ASP B C 1
ATOM 3657 O O . ASP B 1 230 ? 16.141 -45.312 -4.91 1 41.62 230 ASP B O 1
ATOM 3661 N N . GLU B 1 231 ? 16.25 -45.625 -6.852 1 33.91 231 GLU B N 1
ATOM 3662 C CA . GLU B 1 231 ? 16.188 -47.094 -6.77 1 33.91 231 GLU B CA 1
ATOM 3663 C C . GLU B 1 231 ? 17.578 -47.688 -6.574 1 33.91 231 GLU B C 1
ATOM 3665 O O . GLU B 1 231 ? 18.391 -47.688 -7.504 1 33.91 231 GLU B O 1
ATOM 3670 N N . LYS B 1 232 ? 18.297 -47.531 -5.398 1 43.06 232 LYS B N 1
ATOM 3671 C CA . LYS B 1 232 ? 19.297 -48.5 -4.969 1 43.06 232 LYS B CA 1
ATOM 3672 C C . LYS B 1 232 ? 18.844 -49.938 -5.301 1 43.06 232 LYS B C 1
ATOM 3674 O O . LYS B 1 232 ? 17.938 -50.469 -4.664 1 43.06 232 LYS B O 1
ATOM 3679 N N . LEU B 1 233 ? 18.734 -50.25 -6.672 1 35.91 233 LEU B N 1
ATOM 3680 C CA . LEU B 1 233 ? 18.781 -51.656 -6.961 1 35.91 233 LEU B CA 1
ATOM 3681 C C . LEU B 1 233 ? 19.859 -52.344 -6.133 1 35.91 233 LEU B C 1
ATOM 3683 O O . LEU B 1 233 ? 20.984 -51.844 -6.031 1 35.91 233 LEU B O 1
ATOM 3687 N N . PRO B 1 234 ? 19.516 -53.25 -5.25 1 40.41 234 PRO B N 1
ATOM 3688 C CA . PRO B 1 234 ? 20.453 -54.125 -4.523 1 40.41 234 PRO B CA 1
ATOM 3689 C C . PRO B 1 234 ? 21.594 -54.625 -5.41 1 40.41 234 PRO B C 1
ATOM 3691 O O . PRO B 1 234 ? 21.359 -55 -6.559 1 40.41 234 PRO B O 1
ATOM 3694 N N . LEU B 1 235 ? 22.719 -53.875 -5.453 1 34.31 235 LEU B N 1
ATOM 3695 C CA . LEU B 1 235 ? 23.859 -54.656 -5.945 1 34.31 235 LEU B CA 1
ATOM 3696 C C . LEU B 1 235 ? 23.844 -56.062 -5.422 1 34.31 235 LEU B C 1
ATOM 3698 O O . LEU B 1 235 ? 23.766 -56.281 -4.211 1 34.31 235 LEU B O 1
ATOM 3702 N N . ARG B 1 236 ? 23.422 -57.031 -6.262 1 26.61 236 ARG B N 1
ATOM 3703 C CA . ARG B 1 236 ? 23.953 -58.375 -6.078 1 26.61 236 ARG B CA 1
ATOM 3704 C C . ARG B 1 236 ? 25.484 -58.375 -6.148 1 26.61 236 ARG B C 1
ATOM 3706 O O . ARG B 1 236 ? 26.078 -57.656 -6.945 1 26.61 236 ARG B O 1
#

Organism: NCBI:txid482461

Sequence (472 aa):
MNGIIKLDNISKVFLDGDRSVEVLKSVSMEIKRGEFVAIVGPSGSGKSTLLSIMGALLTPSSGSIVLSGQEVTNARARQLKKIRKHKLGFIFQTAHLIPYLTVQEQLLLVAEIVSKRDREQREKAAHLINDLGLAHRENSRVDQLSGGEKQRVAIARAFMNDPDCILADEPTASLDSEKGRRVVKMLRKEVKNRQKSAVMVTHDERMLDLCDRVLYLEDGMMYEERKIHDEKLPLRMNGIIKLDNISKVFLDGDRSVEVLKSVSMEIKRGEFVAIVGPSGSGKSTLLSIMGALLTPSSGSIVLSGQEVTNARARQLKKIRKHKLGFIFQTAHLIPYLTVQEQLLLVAEIVSKRDREQREKAAHLINDLGLAHRENSRVDQLSGGEKQRVAIARAFMNDPDCILADEPTASLDSEKGRRVVKMLRKEVKNRQKSAVMVTHDERMLDLCDRVLYLEDGMMYEERKIHDEKLPLR

InterPro domains:
  IPR003439 ABC transporter-like, ATP-binding domain [PF00005] (24-173)
  IPR003439 ABC transporter-like, ATP-binding domain [PS50893] (5-235)
  IPR003593 AAA+ ATPase domain [SM00382] (33-219)
  IPR015854 ABC transporter, lipoprotein release, LolD-like [PTHR24220] (4-226)
  IPR017871 ABC transporter-like, conserved site [PS00211] (145-159)
  IPR017911 MacB-like, ATP-binding domain [cd03255] (5-220)
  IPR027417 P-loop containing nucleoside triphosphate hydrolase [G3DSA:3.40.50.300] (1-231)
  IPR027417 P-loop containing nucleoside triphosphate hydrolase [SSF52540] (4-228)